Protein AF-0000000071007255 (afdb_homodimer)

Organism: Aspergillus flavus (strain ATCC 200026 / FGSC A1120 / IAM 13836 / NRRL 3357 / JCM 12722 / SRRC 167) (NCBI:txid332952)

Sequence (730 aa):
MKAARFYAARDIRIEEVETPQGSDEKALVQVEWCGICGSDINEYVQGPMSIPHTRTGPHPLTGDILPVTLGHELSGRIIQAPSTSSLSPGQAVIVDPRYYCSSCTACTSSVTNCCQSLGFLGLSGGGGGFSEKVAVPPAMLHQIPDNIDMATATLIEPLAVAWHAVRCSGVKGFKGLPILVIGGGPVGVATVFVLRAWGADQIYVSETARRRREFLQDLVQATFDPIEVNVGSECRSLSNGSGIGLVFDCAGSQKGLEAACDSLRFHGLYVNLAVPKSAISLPAMYFMRKELTYKSFLAYDDADFKATVAAFTEGRFAGVERMITRRIALEELVEKGFKTLLQNPDEHIKIVATAGELPSRDSTLMKAARFYAARDIRIEEVETPQGSDEKALVQVEWCGICGSDINEYVQGPMSIPHTRTGPHPLTGDILPVTLGHELSGRIIQAPSTSSLSPGQAVIVDPRYYCSSCTACTSSVTNCCQSLGFLGLSGGGGGFSEKVAVPPAMLHQIPDNIDMATATLIEPLAVAWHAVRCSGVKGFKGLPILVIGGGPVGVATVFVLRAWGADQIYVSETARRRREFLQDLVQATFDPIEVNVGSECRSLSNGSGIGLVFDCAGSQKGLEAACDSLRFHGLYVNLAVPKSAISLPAMYFMRKELTYKSFLAYDDADFKATVAAFTEGRFAGVERMITRRIALEELVEKGFKTLLQNPDEHIKIVATAGELPSRDSTL

Nearest PDB structures (foldseek):
  4eez-assembly1_B  TM=8.705E-01  e=2.515E-25  Lactococcus lactis subsp. lactis KF147
  4eex-assembly1_B  TM=8.681E-01  e=1.284E-24  Lactococcus lactis subsp. lactis KF147
  3i4c-assembly1_D  TM=8.853E-01  e=5.806E-24  Saccharolobus solfataricus
  3i4c-assembly2_E-2  TM=8.908E-01  e=1.352E-23  Saccharolobus solfataricus
  3i4c-assembly1_B  TM=8.862E-01  e=1.177E-21  Saccharolobus solfataricus

InterPro domains:
  IPR011032 GroES-like superfamily [SSF50129] (1-185)
  IPR013149 Alcohol dehydrogenase-like, C-terminal [PF00107] (186-312)
  IPR013154 Alcohol dehydrogenase-like, N-terminal [PF08240] (24-146)
  IPR020843 Enoylreductase domain [SM00829] (8-353)
  IPR036291 NAD(P)-binding domain superfamily [SSF51735] (151-317)

Solvent-accessible surface area (backbone atoms only — not comparable to full-atom values): 36540 Å² total; per-residue (Å²): 70,54,28,35,31,38,70,42,46,78,36,71,43,78,40,80,44,85,69,71,64,56,42,86,67,20,22,18,28,41,34,49,20,15,32,68,48,70,68,55,49,48,31,36,71,67,20,73,70,81,35,28,33,87,90,75,35,49,31,89,83,61,63,26,40,64,59,31,30,30,26,47,20,23,12,30,28,29,65,36,49,20,84,89,48,94,57,53,60,68,42,34,30,36,48,55,36,69,40,56,77,69,68,49,74,35,26,70,66,62,37,35,48,42,22,94,60,53,39,31,32,16,48,28,19,72,36,22,29,42,18,42,53,36,38,42,48,61,87,33,54,42,79,48,68,79,85,55,58,50,66,52,49,18,49,45,53,54,34,12,33,28,41,28,43,58,61,69,67,66,71,90,70,32,61,82,40,55,32,39,31,31,26,52,43,53,58,21,48,26,32,52,45,42,40,43,59,62,47,36,69,32,36,32,35,39,27,77,38,63,58,38,38,61,69,40,52,89,77,35,74,43,67,39,43,58,86,80,42,61,58,22,60,57,37,12,65,76,44,83,63,53,22,32,55,38,35,39,33,38,54,37,40,62,67,52,50,52,37,48,52,58,16,34,17,68,63,10,39,40,36,37,65,39,72,51,88,54,92,35,66,56,64,57,65,54,30,24,51,27,30,26,35,38,38,27,42,44,60,40,32,68,67,34,44,55,49,36,52,50,40,52,75,71,52,50,44,78,70,57,59,69,46,56,49,41,62,44,44,48,91,38,37,59,66,71,37,54,49,36,49,70,75,40,51,50,78,51,54,29,45,32,30,19,66,54,84,72,67,84,76,51,72,73,100,69,55,29,34,32,38,68,43,45,77,37,70,42,79,40,78,44,86,68,72,63,55,42,85,66,18,21,18,28,41,34,48,20,14,30,66,46,72,67,56,50,48,32,37,70,67,20,71,70,79,35,28,33,85,90,75,34,51,30,90,82,61,61,26,40,64,60,31,29,31,29,48,21,22,13,31,28,29,66,37,48,20,84,89,48,95,58,53,60,68,43,33,30,35,46,54,36,68,42,56,75,68,69,47,73,35,27,71,68,63,37,36,48,41,22,95,60,53,37,31,32,16,49,30,18,73,36,21,28,41,18,43,52,37,37,41,46,60,89,32,54,43,80,48,68,79,86,55,59,50,66,52,49,18,48,45,54,54,34,11,33,28,41,29,44,58,60,68,66,65,72,89,69,32,61,82,41,53,33,40,31,30,26,53,42,52,56,22,50,26,33,51,44,42,41,44,58,62,47,35,70,31,38,32,36,38,28,77,39,64,58,38,38,61,69,41,52,88,77,35,72,44,65,40,42,56,86,80,42,62,57,22,60,56,37,12,64,75,44,83,63,52,22,31,54,36,36,40,33,38,54,39,41,62,67,53,51,51,37,48,53,58,17,35,16,69,62,10,38,40,37,38,63,40,73,52,86,56,92,34,66,56,64,56,64,54,30,24,51,25,30,27,35,38,38,27,42,45,60,40,32,70,68,34,45,54,50,35,51,51,39,53,76,70,53,53,45,76,72,57,60,69,46,56,46,40,62,45,46,49,90,39,38,59,66,70,38,54,48,36,49,68,77,40,50,51,78,53,54,27,45,33,31,20,65,53,83,75,66,84,79,53,73,72,100

Structure (mmCIF, N/CA/C/O backbone):
data_AF-0000000071007255-model_v1
#
loop_
_entity.id
_entity.type
_entity.pdbx_description
1 polymer 'Threonine dehydrogenase'
#
loop_
_atom_site.group_PDB
_atom_site.id
_atom_site.type_symbol
_atom_site.label_atom_id
_atom_site.label_alt_id
_atom_site.label_comp_id
_atom_site.label_asym_id
_atom_site.label_entity_id
_atom_site.label_seq_id
_atom_site.pdbx_PDB_ins_code
_atom_site.Cartn_x
_atom_site.Cartn_y
_atom_site.Cartn_z
_atom_site.occupancy
_atom_site.B_iso_or_equiv
_atom_site.auth_seq_id
_atom_site.auth_comp_id
_atom_site.auth_asym_id
_atom_site.auth_atom_id
_atom_site.pdbx_PDB_model_num
ATOM 1 N N . MET A 1 1 ? -14.727 41.125 13.82 1 97.44 1 MET A N 1
ATOM 2 C CA . MET A 1 1 ? -13.281 40.875 13.805 1 97.44 1 MET A CA 1
ATOM 3 C C . MET A 1 1 ? -12.797 40.531 12.398 1 97.44 1 MET A C 1
ATOM 5 O O . MET A 1 1 ? -13.594 40.125 11.547 1 97.44 1 MET A O 1
ATOM 9 N N . LYS A 1 2 ? -11.594 40.719 12.164 1 97.62 2 LYS A N 1
ATOM 10 C CA . LYS A 1 2 ? -11.016 40.375 10.875 1 97.62 2 LYS A CA 1
ATOM 11 C C . LYS A 1 2 ? -10.812 38.844 10.742 1 97.62 2 LYS A C 1
ATOM 13 O O . LYS A 1 2 ? -10.406 38.188 11.703 1 97.62 2 LYS A O 1
ATOM 18 N N . ALA A 1 3 ? -11.109 38.344 9.547 1 98.69 3 ALA A N 1
ATOM 19 C CA . ALA A 1 3 ? -10.914 36.906 9.266 1 98.69 3 ALA A CA 1
ATOM 20 C C . ALA A 1 3 ? -10.695 36.688 7.777 1 98.69 3 ALA A C 1
ATOM 22 O O . ALA A 1 3 ? -11.18 37.438 6.941 1 98.69 3 ALA A O 1
ATOM 23 N N . ALA A 1 4 ? -9.93 35.719 7.457 1 98.81 4 ALA A N 1
ATOM 24 C CA . ALA A 1 4 ? -9.773 35.281 6.078 1 98.81 4 ALA A CA 1
ATOM 25 C C . ALA A 1 4 ? -10.852 34.25 5.703 1 98.81 4 ALA A C 1
ATOM 27 O O . ALA A 1 4 ? -10.797 33.094 6.121 1 98.81 4 ALA A O 1
ATOM 28 N N . ARG A 1 5 ? -11.758 34.656 4.84 1 98.62 5 ARG A N 1
ATOM 29 C CA . ARG A 1 5 ? -12.906 33.844 4.457 1 98.62 5 ARG A CA 1
ATOM 30 C C . ARG A 1 5 ? -12.688 33.188 3.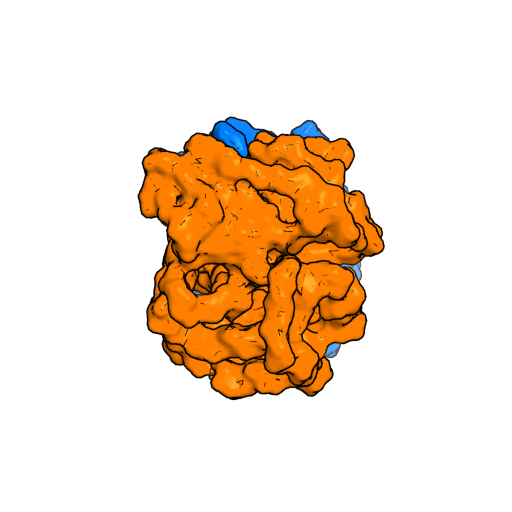092 1 98.62 5 ARG A C 1
ATOM 32 O O . ARG A 1 5 ? -12.367 33.875 2.119 1 98.62 5 ARG A O 1
ATOM 39 N N . PHE A 1 6 ? -12.82 31.891 3.061 1 98.75 6 PHE A N 1
ATOM 40 C CA . PHE A 1 6 ? -12.75 31.141 1.812 1 98.75 6 PHE A CA 1
ATOM 41 C C . PHE A 1 6 ? -14.133 30.969 1.203 1 98.75 6 PHE A C 1
ATOM 43 O O . PHE A 1 6 ? -15.031 30.422 1.842 1 98.75 6 PHE A O 1
ATOM 50 N N . TYR A 1 7 ? -14.273 31.391 -0.007 1 98.19 7 TYR A N 1
ATOM 51 C CA . TYR A 1 7 ? -15.555 31.297 -0.694 1 98.19 7 TYR A CA 1
ATOM 52 C C . TYR A 1 7 ? -15.516 30.234 -1.786 1 98.19 7 TYR A C 1
ATOM 54 O O . TYR A 1 7 ? -16.5 29.531 -2.01 1 98.19 7 TYR A O 1
ATOM 62 N N . ALA A 1 8 ? -14.438 30.203 -2.506 1 97.31 8 ALA A N 1
ATOM 63 C CA . ALA A 1 8 ? -14.195 29.312 -3.633 1 97.31 8 ALA A CA 1
ATOM 64 C C . ALA A 1 8 ? -12.719 29.312 -4.031 1 97.31 8 ALA A C 1
ATOM 66 O O . ALA A 1 8 ? -11.914 30.031 -3.426 1 97.31 8 ALA A O 1
ATOM 67 N N . ALA A 1 9 ? -12.383 28.469 -4.969 1 97.31 9 ALA A N 1
ATOM 68 C CA . ALA A 1 9 ? -11.023 28.469 -5.492 1 97.31 9 ALA A CA 1
ATOM 69 C C . ALA A 1 9 ? -10.602 29.891 -5.891 1 97.31 9 ALA A C 1
ATOM 71 O O . ALA A 1 9 ? -11.336 30.594 -6.594 1 97.31 9 ALA A O 1
ATOM 72 N N . ARG A 1 10 ? -9.43 30.281 -5.383 1 97.56 10 ARG A N 1
ATOM 73 C CA . ARG A 1 10 ? -8.789 31.562 -5.676 1 97.56 10 ARG A CA 1
ATOM 74 C C . ARG A 1 10 ? -9.617 32.719 -5.133 1 97.56 10 ARG A C 1
ATOM 76 O O . ARG A 1 10 ? -9.469 33.875 -5.578 1 97.56 10 ARG A O 1
ATOM 83 N N . ASP A 1 11 ? -10.523 32.438 -4.203 1 98.19 11 ASP A N 1
ATOM 84 C CA . ASP A 1 11 ? -11.367 33.469 -3.633 1 98.19 11 ASP A CA 1
ATOM 85 C C . ASP A 1 11 ? -11.328 33.438 -2.105 1 98.19 11 ASP A C 1
ATOM 87 O O . ASP A 1 11 ? -12.242 32.938 -1.467 1 98.19 11 ASP A O 1
ATOM 91 N N . ILE A 1 12 ? -10.297 34 -1.56 1 98.69 12 ILE A N 1
ATOM 92 C CA . ILE A 1 12 ? -10.141 34.25 -0.135 1 98.69 12 ILE A CA 1
ATOM 93 C C . ILE A 1 12 ? -10.25 35.75 0.12 1 98.69 12 ILE A C 1
ATOM 95 O O . ILE A 1 12 ? -9.586 36.562 -0.539 1 98.69 12 ILE A O 1
ATOM 99 N N . ARG A 1 13 ? -11.039 36.156 1.046 1 98.56 13 ARG A N 1
ATOM 100 C CA . ARG A 1 13 ? -11.242 37.562 1.36 1 98.56 13 ARG A CA 1
ATOM 101 C C . ARG A 1 13 ? -10.992 37.844 2.838 1 98.56 13 ARG A C 1
ATOM 103 O O . ARG A 1 13 ? -11.453 37.094 3.703 1 98.56 13 ARG A O 1
ATOM 110 N N . ILE A 1 14 ? -10.203 38.875 3.049 1 98.19 14 ILE A N 1
ATOM 111 C CA . ILE A 1 14 ? -10.078 39.375 4.418 1 98.19 14 ILE A CA 1
ATOM 112 C C . ILE A 1 14 ? -11.234 40.312 4.738 1 98.19 14 ILE A C 1
ATOM 114 O O . ILE A 1 14 ? -11.32 41.406 4.188 1 98.19 14 ILE A O 1
ATOM 118 N N . GLU A 1 15 ? -12.07 39.844 5.605 1 97.5 15 GLU A N 1
ATOM 119 C CA . GLU A 1 15 ? -13.25 40.688 5.859 1 97.5 15 GLU A CA 1
ATOM 120 C C . GLU A 1 15 ? -13.641 40.625 7.332 1 97.5 15 GLU A C 1
ATOM 122 O O . GLU A 1 15 ? -13.078 39.875 8.109 1 97.5 15 GLU A O 1
ATOM 127 N N . GLU A 1 16 ? -14.547 41.594 7.656 1 98.06 16 GLU A N 1
ATOM 128 C CA . GLU A 1 16 ? -15.078 41.625 9.016 1 98.06 16 GLU A CA 1
ATOM 129 C C . GLU A 1 16 ? -16.203 40.625 9.211 1 98.06 16 GLU A C 1
ATOM 131 O O . GLU A 1 16 ? -17.156 40.594 8.422 1 98.06 16 GLU A O 1
ATOM 136 N N . VAL A 1 17 ? -16.031 39.812 10.219 1 97.94 17 VAL A N 1
ATOM 137 C CA . VAL A 1 17 ? -17.062 38.812 10.555 1 97.94 17 VAL A CA 1
ATOM 138 C C . VAL A 1 17 ? -17.469 38.969 12.016 1 97.94 17 VAL A C 1
ATOM 140 O O . VAL A 1 17 ? -16.844 39.75 12.758 1 97.94 17 VAL A O 1
ATOM 143 N N . GLU A 1 18 ? -18.531 38.312 12.359 1 97.19 18 GLU A N 1
ATOM 144 C CA . GLU A 1 18 ? -18.969 38.344 13.75 1 97.19 18 GLU A CA 1
ATOM 145 C C . GLU A 1 18 ? -17.906 37.75 14.68 1 97.19 18 GLU A C 1
ATOM 147 O O . GLU A 1 18 ? -17.281 36.719 14.359 1 97.19 18 GLU A O 1
ATOM 152 N N . THR A 1 19 ? -17.641 38.406 15.812 1 97.75 19 THR A N 1
ATOM 153 C CA . THR A 1 19 ? -16.688 37.938 16.797 1 97.75 19 THR A CA 1
ATOM 154 C C . THR A 1 19 ? -17.281 36.781 17.609 1 97.75 19 THR A C 1
ATOM 156 O O . THR A 1 19 ? -18.359 36.906 18.172 1 97.75 19 THR A O 1
ATOM 159 N N . PRO A 1 20 ? -16.609 35.688 17.594 1 97.69 20 PRO A N 1
ATOM 160 C CA . PRO A 1 20 ? -17.125 34.594 18.438 1 97.69 20 PRO A CA 1
ATOM 161 C C . PRO A 1 20 ? -17.078 34.938 19.922 1 97.69 20 PRO A C 1
ATOM 163 O O . PRO A 1 20 ? -16.297 35.781 20.344 1 97.69 20 PRO A O 1
ATOM 166 N N . GLN A 1 21 ? -17.891 34.25 20.641 1 96.38 21 GLN A N 1
ATOM 167 C CA . GLN A 1 21 ? -17.953 34.469 22.094 1 96.38 21 GLN A CA 1
ATOM 168 C C . GLN A 1 21 ? -17.656 33.188 22.844 1 96.38 21 GLN A C 1
ATOM 170 O O . GLN A 1 21 ? -17.953 32.094 22.375 1 96.38 21 GLN A O 1
ATOM 175 N N . GLY A 1 22 ? -17.031 33.375 23.984 1 95.38 22 GLY A N 1
ATOM 176 C CA . GLY A 1 22 ? -16.922 32.25 24.875 1 95.38 22 GLY A CA 1
ATOM 177 C C . GLY A 1 22 ? -18.25 31.812 25.469 1 95.38 22 GLY A C 1
ATOM 178 O O . GLY A 1 22 ? -19.219 32.594 25.469 1 95.38 22 GLY A O 1
ATOM 179 N N . SER A 1 23 ? -18.344 30.578 25.812 1 95.44 23 SER A N 1
ATOM 180 C CA . SER A 1 23 ? -19.531 30.031 26.469 1 95.44 23 SER A CA 1
ATOM 181 C C . SER A 1 23 ? -19.172 28.984 27.516 1 95.44 23 SER A C 1
ATOM 183 O O . SER A 1 23 ? -18 28.844 27.875 1 95.44 23 SER A O 1
ATOM 185 N N . ASP A 1 24 ? -20.203 28.391 28.031 1 95.06 24 ASP A N 1
ATOM 186 C CA . ASP A 1 24 ? -19.984 27.312 29 1 95.06 24 ASP A CA 1
ATOM 187 C C . ASP A 1 24 ? -19.344 26.094 28.328 1 95.06 24 ASP A C 1
ATOM 189 O O . ASP A 1 24 ? -18.797 25.234 29.016 1 95.06 24 ASP A O 1
ATOM 193 N N . GLU A 1 25 ? -19.344 26.125 27.062 1 95.81 25 GLU A N 1
ATOM 194 C CA . GLU A 1 25 ? -18.875 24.938 26.344 1 95.81 25 GLU A CA 1
ATOM 195 C C . GLU A 1 25 ? -17.641 25.266 25.516 1 95.81 25 GLU A C 1
ATOM 197 O O . GLU A 1 25 ? -16.938 24.344 25.062 1 95.81 25 GLU A O 1
ATOM 202 N N . LYS A 1 26 ? -17.375 26.547 25.328 1 97.94 26 LYS A N 1
ATOM 203 C CA . LYS A 1 26 ? -16.281 26.938 24.453 1 97.94 26 LYS A CA 1
ATOM 204 C C . LYS A 1 26 ? -15.398 27.984 25.094 1 97.94 26 LYS A C 1
ATOM 206 O O . LYS A 1 26 ? -15.891 28.938 25.719 1 97.94 26 LYS A O 1
ATOM 211 N N . ALA A 1 27 ? -14.164 27.797 25 1 98.56 27 ALA A N 1
ATOM 212 C CA . ALA A 1 27 ? -13.18 28.797 25.391 1 98.56 27 ALA A CA 1
ATOM 213 C C . ALA A 1 27 ? -12.922 29.797 24.25 1 98.56 27 ALA A C 1
ATOM 215 O O . ALA A 1 27 ? -12.859 29.406 23.094 1 98.56 27 ALA A O 1
ATOM 216 N N . LEU A 1 28 ? -12.797 31 24.641 1 98.75 28 LEU A N 1
ATOM 217 C CA . LEU A 1 28 ? -12.414 32.031 23.672 1 98.75 28 LEU A CA 1
ATOM 218 C C . LEU A 1 28 ? -10.898 32.219 23.672 1 98.75 28 LEU A C 1
ATOM 220 O O . LEU A 1 28 ? -10.297 32.438 24.734 1 98.75 28 LEU A O 1
ATOM 224 N N . VAL A 1 29 ? -10.32 32.156 22.516 1 98.81 29 VAL A N 1
ATOM 225 C CA . VAL A 1 29 ? -8.867 32.25 22.375 1 98.81 29 VAL A CA 1
ATOM 226 C C . VAL A 1 29 ? -8.516 33.406 21.469 1 98.81 29 VAL A C 1
ATOM 228 O O . VAL A 1 29 ? -9.086 33.562 20.391 1 98.81 29 VAL A O 1
ATOM 231 N N . GLN A 1 30 ? -7.676 34.281 21.938 1 98.69 30 GLN A N 1
ATOM 232 C CA . GLN A 1 30 ? -7.039 35.25 21.047 1 98.69 30 GLN A CA 1
ATOM 233 C C . GLN A 1 30 ? -5.961 34.594 20.188 1 98.69 30 GLN A C 1
ATOM 235 O O . GLN A 1 30 ? -4.906 34.219 20.703 1 98.69 30 GLN A O 1
ATOM 240 N N . VAL A 1 31 ? -6.203 34.562 18.891 1 98.81 31 VAL A N 1
ATOM 241 C CA . VAL A 1 31 ? -5.227 33.938 18 1 98.81 31 VAL A CA 1
ATOM 242 C C . VAL A 1 31 ? -3.994 34.812 17.875 1 98.81 31 VAL A C 1
ATOM 244 O O . VAL A 1 31 ? -4.117 36.031 17.656 1 98.81 31 VAL A O 1
ATOM 247 N N . GLU A 1 32 ? -2.865 34.25 18.031 1 98.44 32 GLU A N 1
ATOM 248 C CA . GLU A 1 32 ? -1.638 35 17.859 1 98.44 32 GLU A CA 1
ATOM 249 C C . GLU A 1 32 ? -0.976 34.719 16.516 1 98.44 32 GLU A C 1
ATOM 251 O O . GLU A 1 32 ? -0.577 35.625 15.797 1 98.44 32 GLU A O 1
ATOM 256 N N . TRP A 1 33 ? -0.833 33.469 16.203 1 98.75 33 TRP A N 1
ATOM 257 C CA . TRP A 1 33 ? -0.229 33.062 14.938 1 98.75 33 TRP A CA 1
ATOM 258 C C . TRP A 1 33 ? -0.96 31.859 14.336 1 98.75 33 TRP A C 1
ATOM 260 O O . TRP A 1 33 ? -1.542 31.062 15.062 1 98.75 33 TRP A O 1
ATOM 270 N N . CYS A 1 34 ? -0.979 31.766 13.047 1 98.88 34 CYS A N 1
ATOM 271 C CA . CYS A 1 34 ? -1.519 30.625 12.297 1 98.88 34 CYS A CA 1
ATOM 272 C C . CYS A 1 34 ? -0.67 30.344 11.062 1 98.88 34 CYS A C 1
ATOM 274 O O . CYS A 1 34 ? -0.278 31.266 10.344 1 98.88 34 CYS A O 1
ATOM 276 N N . GLY A 1 35 ? -0.37 29.094 10.883 1 98.69 35 GLY A N 1
ATOM 277 C CA . GLY A 1 35 ? 0.428 28.719 9.727 1 98.69 35 GLY A CA 1
ATOM 278 C C . GLY A 1 35 ? -0.411 28.344 8.523 1 98.69 35 GLY A C 1
ATOM 279 O O . GLY A 1 35 ? -1.532 27.844 8.664 1 98.69 35 GLY A O 1
ATOM 280 N N . ILE A 1 36 ? 0.149 28.562 7.324 1 98.44 36 ILE A N 1
ATOM 281 C CA . ILE A 1 36 ? -0.482 28.094 6.094 1 98.44 36 ILE A CA 1
ATOM 282 C C . ILE A 1 36 ? -0.096 26.641 5.832 1 98.44 36 ILE A C 1
ATOM 284 O O . ILE A 1 36 ? 1.09 26.312 5.781 1 98.44 36 ILE A O 1
ATOM 288 N N . CYS A 1 37 ? -1.059 25.812 5.734 1 97.12 37 CYS A N 1
ATOM 289 C CA . CYS A 1 37 ? -0.835 24.391 5.473 1 97.12 37 CYS A CA 1
ATOM 290 C C . CYS A 1 37 ? -1.021 24.078 3.992 1 97.12 37 CYS A C 1
ATOM 292 O O . CYS A 1 37 ? -1.716 24.797 3.281 1 97.12 37 CYS A O 1
ATOM 294 N N . GLY A 1 38 ? -0.353 23 3.539 1 94.25 38 GLY A N 1
ATOM 295 C CA . GLY A 1 38 ? -0.579 22.531 2.18 1 94.25 38 GLY A CA 1
ATOM 296 C C . GLY A 1 38 ? -2.047 22.344 1.854 1 94.25 38 GLY A C 1
ATOM 297 O O . GLY A 1 38 ? -2.477 22.578 0.722 1 94.25 38 GLY A O 1
ATOM 298 N N . SER A 1 39 ? -2.82 21.906 2.783 1 94.75 39 SER A N 1
ATOM 299 C CA . SER A 1 39 ? -4.25 21.703 2.562 1 94.75 39 SER A CA 1
ATOM 300 C C . SER A 1 39 ? -4.957 23.031 2.297 1 94.75 39 SER A C 1
ATOM 302 O O . SER A 1 39 ? -5.93 23.078 1.542 1 94.75 39 SER A O 1
ATOM 304 N N . ASP A 1 40 ? -4.488 24.109 2.908 1 97.06 40 ASP A N 1
ATOM 305 C CA . ASP A 1 40 ? -5.027 25.422 2.588 1 97.06 40 ASP A CA 1
ATOM 306 C C . ASP A 1 40 ? -4.754 25.781 1.131 1 97.06 40 ASP A C 1
ATOM 308 O O . ASP A 1 40 ? -5.641 26.297 0.439 1 97.06 40 ASP A O 1
ATOM 312 N N . ILE A 1 41 ? -3.549 25.531 0.769 1 95.75 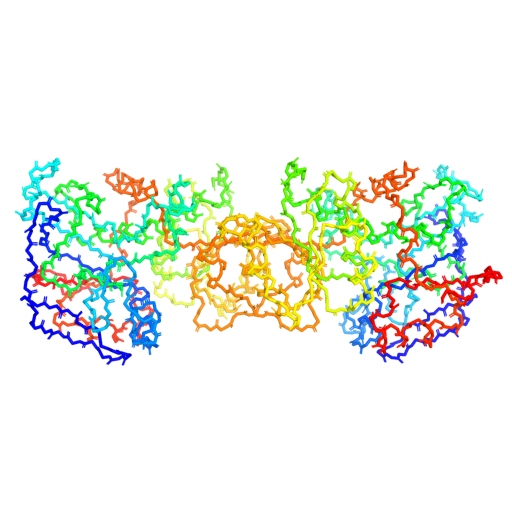41 ILE A N 1
ATOM 313 C CA . ILE A 1 41 ? -3.133 25.859 -0.589 1 95.75 41 ILE A CA 1
ATOM 314 C C . ILE A 1 41 ? -3.959 25.062 -1.593 1 95.75 41 ILE A C 1
ATOM 316 O O . ILE A 1 41 ? -4.406 25.594 -2.609 1 95.75 41 ILE A O 1
ATOM 320 N N . ASN A 1 42 ? -4.117 23.766 -1.288 1 94.06 42 ASN A N 1
ATOM 321 C CA . ASN A 1 42 ? -4.922 22.922 -2.172 1 94.06 42 ASN A CA 1
ATOM 322 C C . ASN A 1 42 ? -6.34 23.469 -2.316 1 94.06 42 ASN A C 1
ATOM 324 O O . ASN A 1 42 ? -6.898 23.484 -3.416 1 94.06 42 ASN A O 1
ATOM 328 N N . GLU A 1 43 ? -6.945 23.844 -1.228 1 96 43 GLU A N 1
ATOM 329 C CA . GLU A 1 43 ? -8.273 24.453 -1.298 1 96 43 GLU A CA 1
ATOM 330 C C . GLU A 1 43 ? -8.258 25.703 -2.154 1 96 43 GLU A C 1
ATOM 332 O O . GLU A 1 43 ? -9.141 25.906 -2.99 1 96 43 GLU A O 1
ATOM 337 N N . TYR A 1 44 ? -7.25 26.484 -1.947 1 97.5 44 TYR A N 1
ATOM 338 C CA . TYR A 1 44 ? -7.145 27.75 -2.678 1 97.5 44 TYR A CA 1
ATOM 339 C C . TYR A 1 44 ? -7.043 27.5 -4.18 1 97.5 44 TYR A C 1
ATOM 341 O O . TYR A 1 44 ? -7.617 28.25 -4.977 1 97.5 44 TYR A O 1
ATOM 349 N N . VAL A 1 45 ? -6.363 26.5 -4.547 1 95.19 45 VAL A N 1
ATOM 350 C CA . VAL A 1 45 ? -6.09 26.234 -5.957 1 95.19 45 VAL A CA 1
ATOM 351 C C . VAL A 1 45 ? -7.281 25.531 -6.594 1 95.19 45 VAL A C 1
ATOM 353 O O . VAL A 1 45 ? -7.703 25.875 -7.699 1 95.19 45 VAL A O 1
ATOM 356 N N . GLN A 1 46 ? -7.895 24.531 -5.898 1 92 46 GLN A N 1
ATOM 357 C CA . GLN A 1 46 ? -8.836 23.641 -6.566 1 92 46 GLN A CA 1
ATOM 358 C C . GLN A 1 46 ? -10.086 23.422 -5.711 1 92 46 GLN A C 1
ATOM 360 O O . GLN A 1 46 ? -10.969 22.641 -6.078 1 92 46 GLN A O 1
ATOM 365 N N . GLY A 1 47 ? -10.227 24.047 -4.641 1 89.31 47 GLY A N 1
ATOM 366 C CA . GLY A 1 47 ? -11.312 23.781 -3.711 1 89.31 47 GLY A CA 1
ATOM 367 C C . GLY A 1 47 ? -12.641 24.359 -4.168 1 89.31 47 GLY A C 1
ATOM 368 O O . GLY A 1 47 ? -12.719 25.016 -5.199 1 89.31 47 GLY A O 1
ATOM 369 N N . PRO A 1 48 ? -13.617 24.016 -3.461 1 94 48 PRO A N 1
ATOM 370 C CA . PRO A 1 48 ? -13.586 23.25 -2.209 1 94 48 PRO A CA 1
ATOM 371 C C . PRO A 1 48 ? -13.383 21.75 -2.432 1 94 48 PRO A C 1
ATOM 373 O O . PRO A 1 48 ? -13.984 21.172 -3.34 1 94 48 PRO A O 1
ATOM 376 N N . MET A 1 49 ? -12.492 21.203 -1.624 1 90.19 49 MET A N 1
ATOM 377 C CA . MET A 1 49 ? -12.219 19.766 -1.613 1 90.19 49 MET A CA 1
ATOM 378 C C . MET A 1 49 ? -12.688 19.125 -0.308 1 90.19 49 MET A C 1
ATOM 380 O O . MET A 1 49 ? -13.695 18.422 -0.284 1 90.19 49 MET A O 1
ATOM 384 N N . SER A 1 50 ? -12.07 19.5 0.74 1 90.38 50 SER A N 1
ATOM 385 C CA . SER A 1 50 ? -12.43 19.016 2.066 1 90.38 50 SER A CA 1
ATOM 386 C C . SER A 1 50 ? -13.438 19.953 2.742 1 90.38 50 SER A C 1
ATOM 388 O O . SER A 1 50 ? -14.117 19.562 3.688 1 90.38 50 SER A O 1
ATOM 390 N N . ILE A 1 51 ? -13.492 21.125 2.303 1 96.94 51 ILE A N 1
ATOM 391 C CA . ILE A 1 51 ? -14.398 22.125 2.865 1 96.94 51 ILE A CA 1
ATOM 392 C C . ILE A 1 51 ? -15.828 21.828 2.434 1 96.94 51 ILE A C 1
ATOM 394 O O . ILE A 1 51 ? -16.109 21.688 1.241 1 96.94 51 ILE A O 1
ATOM 398 N N . PRO A 1 52 ? -16.719 21.766 3.434 1 96.94 52 PRO A N 1
ATOM 399 C CA . PRO A 1 52 ? -18.109 21.484 3.107 1 96.94 52 PRO A CA 1
ATOM 400 C C . PRO A 1 52 ? -18.719 22.516 2.164 1 96.94 52 PRO A C 1
ATOM 402 O O . PRO A 1 52 ? -18.453 23.719 2.297 1 96.94 52 PRO A O 1
ATOM 405 N N . HIS A 1 53 ? -19.469 22.062 1.268 1 96 53 HIS A N 1
ATOM 406 C CA . HIS A 1 53 ? -20.078 22.922 0.245 1 96 53 HIS A CA 1
ATOM 407 C C . HIS A 1 53 ? -21.453 22.406 -0.147 1 96 53 HIS A C 1
ATOM 409 O O . HIS A 1 53 ? -21.953 21.438 0.428 1 96 53 HIS A O 1
ATOM 415 N N . THR A 1 54 ? -22.109 23.078 -1.062 1 93.31 54 THR A N 1
ATOM 416 C CA . THR A 1 54 ? -23.516 22.828 -1.385 1 93.31 54 THR A CA 1
ATOM 417 C C . THR A 1 54 ? -23.734 21.375 -1.784 1 93.31 54 THR A C 1
ATOM 419 O O . THR A 1 54 ? -24.766 20.781 -1.466 1 93.31 54 THR A O 1
ATOM 422 N N . ARG A 1 55 ? -22.922 20.781 -2.48 1 91.88 55 ARG A N 1
ATOM 423 C CA . ARG A 1 55 ? -23.078 19.406 -2.961 1 91.88 55 ARG A CA 1
ATOM 424 C C . ARG A 1 55 ? -22.953 18.406 -1.818 1 91.88 55 ARG A C 1
ATOM 426 O O . ARG A 1 55 ? -23.672 17.406 -1.776 1 91.88 55 ARG A O 1
ATOM 433 N N . THR A 1 56 ? -22.031 18.625 -0.842 1 93.38 56 THR A N 1
ATOM 434 C CA . THR A 1 56 ? -21.781 17.703 0.258 1 93.38 56 THR A CA 1
ATOM 435 C C . THR A 1 56 ? -22.703 18.016 1.438 1 93.38 56 THR A C 1
ATOM 437 O O . THR A 1 56 ? -22.906 17.156 2.307 1 93.38 56 THR A O 1
ATOM 440 N N . GLY A 1 57 ? -23.219 19.203 1.441 1 96.69 57 GLY A N 1
ATOM 441 C CA . GLY A 1 57 ? -23.984 19.641 2.604 1 96.69 57 GLY A CA 1
ATOM 442 C C . GLY A 1 57 ? -23.109 20.047 3.771 1 96.69 57 GLY A C 1
ATOM 443 O O . GLY A 1 57 ? -21.891 19.969 3.691 1 96.69 57 GLY A O 1
ATOM 444 N N . PRO A 1 58 ? -23.734 20.531 4.84 1 97.88 58 PRO A N 1
ATOM 445 C CA . PRO A 1 58 ? -22.984 20.984 6.012 1 97.88 58 PRO A CA 1
ATOM 446 C C . PRO A 1 58 ? -22.203 19.859 6.695 1 97.88 58 PRO A C 1
ATOM 448 O O . PRO A 1 58 ? -22.625 18.703 6.629 1 97.88 58 PRO A O 1
ATOM 451 N N . HIS A 1 59 ? -21.109 20.188 7.215 1 98.06 59 HIS A N 1
ATOM 452 C CA . HIS A 1 59 ? -20.359 19.203 7.984 1 98.06 59 HIS A CA 1
ATOM 453 C C . HIS A 1 59 ? -21.203 18.641 9.125 1 98.06 59 HIS A C 1
ATOM 455 O O . HIS A 1 59 ? -21.875 19.391 9.844 1 98.06 59 HIS A O 1
ATOM 461 N N . PRO A 1 60 ? -21.156 17.422 9.398 1 96.88 60 PRO A N 1
ATOM 462 C CA . PRO A 1 60 ? -22.094 16.812 10.344 1 96.88 60 PRO A CA 1
ATOM 463 C C . PRO A 1 60 ? -21.828 17.234 11.789 1 96.88 60 PRO A C 1
ATOM 465 O O . PRO A 1 60 ? -22.734 17.203 12.625 1 96.88 60 PRO A O 1
ATOM 468 N N . LEU A 1 61 ? -20.672 17.625 12.117 1 97.31 61 LEU A N 1
ATOM 469 C CA . LEU A 1 61 ? -20.344 17.953 13.508 1 97.31 61 LEU A CA 1
ATOM 470 C C . LEU A 1 61 ? -20.406 19.453 13.75 1 97.31 61 LEU A C 1
ATOM 472 O O . LEU A 1 61 ? -20.875 19.891 14.805 1 97.31 61 LEU A O 1
ATOM 476 N N . THR A 1 62 ? -19.922 20.25 12.773 1 96.88 62 THR A N 1
ATOM 477 C CA . THR A 1 62 ? -19.875 21.688 12.977 1 96.88 62 THR A CA 1
ATOM 478 C C . THR A 1 62 ? -21.141 22.359 12.438 1 96.88 62 THR A C 1
ATOM 480 O O . THR A 1 62 ? -21.469 23.484 12.82 1 96.88 62 THR A O 1
ATOM 483 N N . GLY A 1 63 ? -21.766 21.703 11.508 1 97.44 63 GLY A N 1
ATOM 484 C CA . GLY A 1 63 ? -22.969 22.25 10.875 1 97.44 63 GLY A CA 1
ATOM 485 C C . GLY A 1 63 ? -22.656 23.359 9.891 1 97.44 63 GLY A C 1
ATOM 486 O O . GLY A 1 63 ? -23.578 24 9.375 1 97.44 63 GLY A O 1
ATOM 487 N N . ASP A 1 64 ? -21.453 23.656 9.617 1 97.38 64 ASP A N 1
ATOM 488 C CA . ASP A 1 64 ? -21.047 24.781 8.781 1 97.38 64 ASP A CA 1
ATOM 489 C C . ASP A 1 64 ? -20.891 24.359 7.324 1 97.38 64 ASP A C 1
ATOM 491 O O . ASP A 1 64 ? -20.75 23.172 7.027 1 97.38 64 ASP A O 1
ATOM 495 N N . ILE A 1 65 ? -20.906 25.281 6.477 1 97.06 65 ILE A N 1
ATOM 496 C CA . ILE A 1 65 ? -20.672 25.156 5.043 1 97.06 65 ILE A CA 1
ATOM 497 C C . ILE A 1 65 ? -20.016 26.438 4.504 1 97.06 65 ILE A C 1
ATOM 499 O O . ILE A 1 65 ? -19.891 27.422 5.23 1 97.06 65 ILE A O 1
ATOM 503 N N . LEU A 1 66 ? -19.609 26.453 3.367 1 96.19 66 LEU A N 1
ATOM 504 C CA . LEU A 1 66 ? -19 27.641 2.781 1 96.19 66 LEU A CA 1
ATOM 505 C C . LEU A 1 66 ? -19.859 28.875 3.01 1 96.19 66 LEU A C 1
ATOM 507 O O . LEU A 1 66 ? -21.094 28.781 2.992 1 96.19 66 LEU A O 1
ATOM 511 N N . PRO A 1 67 ? -19.281 29.969 3.23 1 97.75 67 PRO A N 1
ATOM 512 C CA . PRO A 1 67 ? -17.844 30.25 3.365 1 97.75 67 PRO A CA 1
ATOM 513 C C . PRO A 1 67 ? -17.297 29.875 4.742 1 97.75 67 PRO A C 1
ATOM 515 O O . PRO A 1 67 ? -18.047 29.875 5.727 1 97.75 67 PRO A O 1
ATOM 518 N N . VAL A 1 68 ? -16.047 29.562 4.824 1 98 68 VAL A N 1
ATOM 519 C CA . VAL A 1 68 ? -15.438 29.219 6.105 1 98 68 VAL A CA 1
ATOM 520 C C . VAL A 1 68 ? -14.203 30.094 6.348 1 98 68 VAL A C 1
ATOM 522 O O . VAL A 1 68 ? -13.578 30.562 5.395 1 98 68 VAL A O 1
ATOM 525 N N . THR A 1 69 ? -13.938 30.453 7.629 1 98.62 69 THR A N 1
ATOM 526 C CA . THR A 1 69 ? -12.664 31.047 7.996 1 98.62 69 THR A CA 1
ATOM 527 C C . THR A 1 69 ? -11.547 30 7.945 1 98.62 69 THR A C 1
ATOM 529 O O . THR A 1 69 ? -11.664 28.938 8.547 1 98.62 69 THR A O 1
ATOM 532 N N . LEU A 1 70 ? -10.414 30.281 7.23 1 98.62 70 LEU A N 1
ATOM 533 C CA . LEU A 1 70 ? -9.336 29.312 7.031 1 98.62 70 LEU A CA 1
ATOM 534 C C . LEU A 1 70 ? -8.367 29.328 8.211 1 98.62 70 LEU A C 1
ATOM 536 O O . LEU A 1 70 ? -8.391 30.266 9.016 1 98.62 70 LEU A O 1
ATOM 540 N N . GLY A 1 71 ? -7.559 28.266 8.25 1 98.69 71 GLY A N 1
ATOM 541 C CA . GLY A 1 71 ? -6.453 28.188 9.195 1 98.69 71 GLY A CA 1
ATOM 542 C C . GLY A 1 71 ? -6.66 27.141 10.273 1 98.69 71 GLY A C 1
ATOM 543 O O . GLY A 1 71 ? -7.574 27.266 11.094 1 98.69 71 GLY A O 1
ATOM 544 N N . HIS A 1 72 ? -5.793 26.125 10.289 1 98.75 72 HIS A N 1
ATOM 545 C CA . HIS A 1 72 ? -5.988 25.078 11.281 1 98.75 72 HIS A CA 1
ATOM 546 C C . HIS A 1 72 ? -4.699 24.797 12.047 1 98.75 72 HIS A C 1
ATOM 548 O O . HIS A 1 72 ? -4.664 23.938 12.922 1 98.75 72 HIS A O 1
ATOM 554 N N . GLU A 1 73 ? -3.621 25.531 11.766 1 98.81 73 GLU A N 1
ATOM 555 C CA . GLU A 1 73 ? -2.371 25.484 12.523 1 98.81 73 GLU A CA 1
ATOM 556 C C . GLU A 1 73 ? -2.201 26.719 13.383 1 98.81 73 GLU A C 1
ATOM 558 O O . GLU A 1 73 ? -1.478 27.656 13.008 1 98.81 73 GLU A O 1
ATOM 563 N N . LEU A 1 74 ? -2.797 26.703 14.633 1 98.75 74 LEU A N 1
ATOM 564 C CA . LEU A 1 74 ? -2.871 28.016 15.289 1 98.75 74 LEU A CA 1
ATOM 565 C C . LEU A 1 74 ? -2.494 27.891 16.766 1 98.75 74 LEU A C 1
ATOM 567 O O . LEU A 1 74 ? -2.744 26.875 17.391 1 98.75 74 LEU A O 1
ATOM 571 N N . SER A 1 75 ? -1.905 28.922 17.25 1 98.75 75 SER A N 1
ATOM 572 C CA . SER A 1 75 ? -1.56 29.156 18.641 1 98.75 75 SER A CA 1
ATOM 573 C C . SER A 1 75 ? -2.135 30.484 19.141 1 98.75 75 SER A C 1
ATOM 575 O O . SER A 1 75 ? -2.504 31.344 18.344 1 98.75 75 SER A O 1
ATOM 577 N N . GLY A 1 76 ? -2.299 30.578 20.438 1 98.56 76 GLY A N 1
ATOM 578 C CA . GLY A 1 76 ? -2.846 31.797 21.016 1 98.56 76 GLY A CA 1
ATOM 579 C C . GLY A 1 76 ? -2.926 31.781 22.531 1 98.56 76 GLY A C 1
ATOM 580 O O . GLY A 1 76 ? -2.234 30.984 23.172 1 98.56 76 GLY A O 1
ATOM 581 N N . ARG A 1 77 ? -3.73 32.688 23.016 1 98.5 77 ARG A N 1
ATOM 582 C CA . ARG A 1 77 ? -3.928 32.781 24.469 1 98.5 77 ARG A CA 1
ATOM 583 C C . ARG A 1 77 ? -5.41 32.812 24.812 1 98.5 77 ARG A C 1
ATOM 585 O O . ARG A 1 77 ? -6.211 33.438 24.109 1 98.5 77 ARG A O 1
ATOM 592 N N . ILE A 1 78 ? -5.699 32.219 25.922 1 98.5 78 ILE A N 1
ATOM 593 C CA . ILE A 1 78 ? -7.086 32.156 26.359 1 98.5 78 ILE A CA 1
ATOM 594 C C . ILE A 1 78 ? -7.555 33.5 26.859 1 98.5 78 ILE A C 1
ATOM 596 O O . ILE A 1 78 ? -6.875 34.156 27.656 1 98.5 78 ILE A O 1
ATOM 600 N N . ILE A 1 79 ? -8.641 33.938 26.328 1 98.38 79 ILE A N 1
ATOM 601 C CA . ILE A 1 79 ? -9.305 35.125 26.828 1 98.38 79 ILE A CA 1
ATOM 602 C C . ILE A 1 79 ? -10.32 34.75 27.906 1 98.38 79 ILE A C 1
ATOM 604 O O . ILE A 1 79 ? -10.391 35.406 28.953 1 98.38 79 ILE A O 1
ATOM 608 N N . GLN A 1 80 ? -11.078 33.75 27.594 1 97.81 80 GLN A N 1
ATOM 609 C CA . GLN A 1 80 ? -12.117 33.25 28.484 1 97.81 80 GLN A CA 1
ATOM 610 C C . GLN A 1 80 ? -12.203 31.719 28.406 1 97.81 80 GLN A C 1
ATOM 612 O O . GLN A 1 80 ? -12.117 31.141 27.312 1 97.81 80 GLN A O 1
ATOM 617 N N . ALA A 1 81 ? -12.328 31.109 29.594 1 97 81 ALA A N 1
ATOM 618 C CA . ALA A 1 81 ? -12.492 29.656 29.672 1 97 81 ALA A CA 1
ATOM 619 C C . ALA A 1 81 ? -13.75 29.297 30.453 1 97 81 ALA A C 1
ATOM 621 O O . ALA A 1 81 ? -14.156 30.031 31.375 1 97 81 ALA A O 1
ATOM 622 N N . PRO A 1 82 ? -14.305 28.188 30.031 1 96.31 82 PRO A N 1
ATOM 623 C CA . PRO A 1 82 ? -15.422 27.719 30.859 1 96.31 82 PRO A CA 1
ATOM 624 C C . PRO A 1 82 ? -15.023 27.484 32.312 1 96.31 82 PRO A C 1
ATOM 626 O O . PRO A 1 82 ? -13.922 27 32.562 1 96.31 82 PRO A O 1
ATOM 629 N N . SER A 1 83 ? -15.984 27.656 33.125 1 92.81 83 SER A N 1
ATOM 630 C CA . SER A 1 83 ? -15.719 27.516 34.562 1 92.81 83 SER A CA 1
ATOM 631 C C . SER A 1 83 ? -15.477 26.047 34.938 1 92.81 83 SER A C 1
ATOM 633 O O . SER A 1 83 ? -14.836 25.75 35.938 1 92.81 83 SER A O 1
ATOM 635 N N . THR A 1 84 ? -15.969 25.203 34.094 1 92.81 84 THR A N 1
ATOM 636 C CA . THR A 1 84 ? -15.859 23.781 34.375 1 92.81 84 THR A CA 1
ATOM 637 C C . THR A 1 84 ? -14.508 23.234 33.906 1 92.81 84 THR A C 1
ATOM 639 O O . THR A 1 84 ? -14.164 22.094 34.219 1 92.81 84 THR A O 1
ATOM 642 N N . SER A 1 85 ? -13.766 24.078 33.188 1 93.5 85 SER A N 1
ATOM 643 C CA . SER A 1 85 ? -12.469 23.609 32.719 1 93.5 85 SER A CA 1
ATOM 644 C C . SER A 1 85 ? -11.344 24.016 33.656 1 93.5 85 SER A C 1
ATOM 646 O O . SER A 1 85 ? -11.555 24.812 34.562 1 93.5 85 SER A O 1
ATOM 648 N N . SER A 1 86 ? -10.203 23.391 33.531 1 94.38 86 SER A N 1
ATOM 649 C CA . SER A 1 86 ? -9.023 23.734 34.312 1 94.38 86 SER A CA 1
ATOM 650 C C . SER A 1 86 ? -8.211 24.844 33.688 1 94.38 86 SER A C 1
ATOM 652 O O . SER A 1 86 ? -7.141 25.203 34.156 1 94.38 86 SER A O 1
ATOM 654 N N . LEU A 1 87 ? -8.719 25.406 32.625 1 96.44 87 LEU A N 1
ATOM 655 C CA . LEU A 1 87 ? -8.023 26.453 31.875 1 96.44 87 LEU A CA 1
ATOM 656 C C . LEU A 1 87 ? -8.297 27.828 32.5 1 96.44 87 LEU A C 1
ATOM 658 O O . LEU A 1 87 ? -9.336 28.047 33.094 1 96.44 87 LEU A O 1
ATOM 662 N N . SER A 1 88 ? -7.316 28.719 32.281 1 96.06 88 SER A N 1
ATOM 663 C CA . SER A 1 88 ? -7.449 30.062 32.812 1 96.06 88 SER A CA 1
ATOM 664 C C . SER A 1 88 ? -7.109 31.125 31.766 1 96.06 88 SER A C 1
ATOM 666 O O . SER A 1 88 ? -6.273 30.891 30.891 1 96.06 88 SER A O 1
ATOM 668 N N . PRO A 1 89 ? -7.703 32.281 31.938 1 97.25 89 PRO A N 1
ATOM 669 C CA . PRO A 1 89 ? -7.34 33.375 31.031 1 97.25 89 PRO A CA 1
ATOM 670 C C . PRO A 1 89 ? -5.852 33.719 31.078 1 97.25 89 PRO A C 1
ATOM 672 O O . PRO A 1 89 ? -5.234 33.656 32.156 1 97.25 89 PRO A O 1
ATOM 675 N N . GLY A 1 90 ? -5.297 33.969 29.922 1 97.62 90 GLY A N 1
ATOM 676 C CA . GLY A 1 90 ? -3.896 34.375 29.844 1 97.62 90 GLY A CA 1
ATOM 677 C C . GLY A 1 90 ? -2.979 33.219 29.453 1 97.62 90 GLY A C 1
ATOM 678 O O . GLY A 1 90 ? -1.862 33.438 28.984 1 97.62 90 GLY A O 1
ATOM 679 N N . GLN A 1 91 ? -3.416 32.031 29.578 1 97.88 91 GLN A N 1
ATOM 680 C CA . GLN A 1 91 ? -2.594 30.844 29.297 1 97.88 91 GLN A CA 1
ATOM 681 C C . GLN A 1 91 ? -2.295 30.734 27.797 1 97.88 91 GLN A C 1
ATOM 683 O O . GLN A 1 91 ? -3.174 30.969 26.969 1 97.88 91 GLN A O 1
ATOM 688 N N . ALA A 1 92 ? -0.983 30.453 27.484 1 98.56 92 ALA A N 1
ATOM 689 C CA . ALA A 1 92 ? -0.595 30.141 26.109 1 98.56 92 ALA A CA 1
ATOM 690 C C . ALA A 1 92 ? -1.051 28.75 25.719 1 98.56 92 ALA A C 1
ATOM 692 O O . ALA A 1 92 ? -0.895 27.797 26.484 1 98.56 92 ALA A O 1
ATOM 693 N N . VAL A 1 93 ? -1.659 28.625 24.516 1 98.75 93 VAL A N 1
ATOM 694 C CA . VAL A 1 93 ? -2.193 27.328 24.109 1 98.75 93 VAL A CA 1
ATOM 695 C C . VAL A 1 93 ? -1.926 27.109 22.625 1 98.75 93 VAL A C 1
ATOM 697 O O . VAL A 1 93 ? -1.759 28.062 21.859 1 98.75 93 VAL A O 1
ATOM 700 N N . ILE A 1 94 ? -1.765 25.891 22.25 1 98.81 94 ILE A N 1
ATOM 701 C CA . ILE A 1 94 ? -1.884 25.422 20.875 1 98.81 94 ILE A CA 1
ATOM 702 C C . ILE A 1 94 ? -3.207 24.672 20.688 1 98.81 94 ILE A C 1
ATOM 704 O O . ILE A 1 94 ? -3.678 24 21.609 1 98.81 94 ILE A O 1
ATOM 708 N N . VAL A 1 95 ? -3.838 24.844 19.516 1 98.81 95 VAL A N 1
ATOM 709 C CA . VAL A 1 95 ? -5.152 24.266 19.266 1 98.81 95 VAL A CA 1
ATOM 710 C C . VAL A 1 95 ? -5.008 22.969 18.453 1 98.81 95 VAL A C 1
ATOM 712 O O . VAL A 1 95 ? -4.367 22.969 17.406 1 98.81 95 VAL A O 1
ATOM 715 N N . ASP A 1 96 ? -5.449 21.812 18.969 1 98.88 96 ASP A N 1
ATOM 716 C CA . ASP A 1 96 ? -5.762 20.656 18.141 1 98.88 96 ASP A CA 1
ATOM 717 C C . ASP A 1 96 ? -7.035 20.875 17.328 1 98.88 96 ASP A C 1
ATOM 719 O O . ASP A 1 96 ? -8.141 20.859 17.875 1 98.88 96 ASP A O 1
ATOM 723 N N . PRO A 1 97 ? -6.895 21.094 16.047 1 98.81 97 PRO A N 1
ATOM 724 C CA . PRO A 1 97 ? -8.016 21.609 15.25 1 98.81 97 PRO A CA 1
ATOM 725 C C . PRO A 1 97 ? -9.023 20.531 14.883 1 98.81 97 PRO A C 1
ATOM 727 O O . PRO A 1 97 ? -9.992 20.797 14.172 1 98.81 97 PRO A O 1
ATOM 730 N N . ARG A 1 98 ? -8.938 19.328 15.367 1 98.5 98 ARG A N 1
ATOM 731 C CA . ARG A 1 98 ? -9.742 18.203 14.875 1 98.5 98 ARG A CA 1
ATOM 732 C C . ARG A 1 98 ? -11.117 18.188 15.531 1 98.5 98 ARG A C 1
ATOM 734 O O . ARG A 1 98 ? -11.242 18.453 16.734 1 98.5 98 ARG A O 1
ATOM 741 N N . TYR A 1 99 ? -12.07 17.875 14.711 1 98.5 99 TYR A N 1
ATOM 742 C CA . TYR A 1 99 ? -13.398 17.469 15.156 1 98.5 99 TYR A CA 1
ATOM 743 C C . TYR A 1 99 ? -13.641 15.992 14.867 1 98.5 99 TYR A C 1
ATOM 745 O O . TYR A 1 99 ? -13.32 15.5 13.781 1 98.5 99 TYR A O 1
ATOM 753 N N . TYR A 1 100 ? -14.148 15.242 15.805 1 98.38 100 TYR A N 1
ATOM 754 C CA . TYR A 1 100 ? -14.531 13.852 15.602 1 98.38 100 TYR A CA 1
ATOM 755 C C . TYR A 1 100 ? -15.734 13.484 16.469 1 98.38 100 TYR A C 1
ATOM 757 O O . TYR A 1 100 ? -16.016 14.156 17.453 1 98.38 100 TYR A O 1
ATOM 765 N N . CYS A 1 101 ? -16.469 12.445 16.188 1 97.38 101 CYS A N 1
ATOM 766 C CA . CYS A 1 101 ? -17.812 12.203 16.719 1 97.38 101 CYS A CA 1
ATOM 767 C C . CYS A 1 101 ? -17.734 11.531 18.094 1 97.38 101 CYS A C 1
ATOM 769 O O . CYS A 1 101 ? -18.734 11.508 18.812 1 97.38 101 CYS A O 1
ATOM 771 N N . SER A 1 102 ? -16.656 10.906 18.406 1 97.44 102 SER A N 1
ATOM 772 C CA . SER A 1 102 ? -16.406 10.25 19.688 1 97.44 102 SER A CA 1
ATOM 773 C C . SER A 1 102 ? -17.312 9.039 19.875 1 97.44 102 SER A C 1
ATOM 775 O O . SER A 1 102 ? -17.375 8.477 20.984 1 97.44 102 SER A O 1
ATOM 777 N N . SER A 1 103 ? -18.047 8.617 18.797 1 95.69 103 SER A N 1
ATOM 778 C CA . SER A 1 103 ? -19.016 7.535 18.984 1 95.69 103 SER A CA 1
ATOM 779 C C . SER A 1 103 ? -18.797 6.418 17.969 1 95.69 103 SER A C 1
ATOM 781 O O . SER A 1 103 ? -19.25 5.289 18.172 1 95.69 103 SER A O 1
ATOM 783 N N . CYS A 1 104 ? -18.234 6.727 16.875 1 94.56 104 CYS A N 1
ATOM 784 C CA . CYS A 1 104 ? -18.031 5.68 15.883 1 94.56 104 CYS A CA 1
ATOM 785 C C . CYS A 1 104 ? -16.953 4.695 16.344 1 94.56 104 CYS A C 1
ATOM 787 O O . CYS A 1 104 ? -16.297 4.922 17.344 1 94.56 104 CYS A O 1
ATOM 789 N N . THR A 1 105 ? -16.719 3.635 15.57 1 94 105 THR A N 1
ATOM 790 C CA . THR A 1 105 ? -15.805 2.566 15.945 1 94 105 THR A CA 1
ATOM 791 C C . THR A 1 105 ? -14.375 3.094 16.031 1 94 105 THR A C 1
ATOM 793 O O . THR A 1 105 ? -13.633 2.734 16.953 1 94 105 THR A O 1
ATOM 796 N N . ALA A 1 106 ? -13.977 3.938 15.164 1 96.56 106 ALA A N 1
ATOM 797 C CA . ALA A 1 106 ? -12.633 4.512 15.195 1 96.56 106 ALA A CA 1
ATOM 798 C C . ALA A 1 106 ? -12.422 5.348 16.453 1 96.56 106 ALA A C 1
ATOM 800 O O . ALA A 1 106 ? -11.406 5.207 17.141 1 96.56 106 ALA A O 1
ATOM 801 N N . CYS A 1 107 ? -13.391 6.16 16.812 1 97.25 107 CYS A N 1
ATOM 802 C CA . CYS A 1 107 ? -13.281 7.043 17.969 1 97.25 107 CYS A CA 1
ATOM 803 C C . CYS A 1 107 ? -13.242 6.246 19.266 1 97.25 107 CYS A C 1
ATOM 805 O O . CYS A 1 107 ? -12.422 6.523 20.156 1 97.25 107 CYS A O 1
ATOM 807 N N . THR A 1 108 ? -14.078 5.223 19.312 1 96.5 108 THR A N 1
ATOM 808 C CA . THR A 1 108 ? -14.125 4.434 20.547 1 96.5 108 THR A CA 1
ATOM 809 C C . THR A 1 108 ? -12.867 3.574 20.672 1 96.5 108 THR A C 1
ATOM 811 O O . THR A 1 108 ? -12.562 3.074 21.766 1 96.5 108 THR A O 1
ATOM 814 N N . SER A 1 109 ? -12.164 3.375 19.578 1 96.69 109 SER A N 1
ATOM 815 C CA . SER A 1 109 ? -10.891 2.652 19.594 1 96.69 109 SER A CA 1
ATOM 816 C C . SER A 1 109 ? -9.711 3.609 19.719 1 96.69 109 SER A C 1
ATOM 818 O O . SER A 1 109 ? -8.562 3.225 19.484 1 96.69 109 SER A O 1
ATOM 820 N N . SER A 1 110 ? -9.906 4.898 19.938 1 98 110 SER A N 1
ATOM 821 C CA . SER A 1 110 ? -8.922 5.957 20.141 1 98 110 SER A CA 1
ATOM 822 C C . SER A 1 110 ? -8.133 6.242 18.859 1 98 110 SER A C 1
ATOM 824 O O . SER A 1 110 ? -6.984 6.684 18.922 1 98 110 SER A O 1
ATOM 826 N N . VAL A 1 111 ? -8.672 5.82 17.734 1 98 111 VAL A N 1
ATOM 827 C CA . VAL A 1 111 ? -8.141 6.18 16.422 1 98 111 VAL A CA 1
ATOM 828 C C . VAL A 1 111 ? -8.977 7.297 15.812 1 98 111 VAL A C 1
ATOM 830 O O . VAL A 1 111 ? -9.539 7.141 14.727 1 98 111 VAL A O 1
ATOM 833 N N . THR A 1 112 ? -8.922 8.422 16.5 1 98.56 112 THR A N 1
ATOM 834 C CA . THR A 1 112 ? -9.891 9.477 16.234 1 98.56 112 THR A CA 1
ATOM 835 C C . THR A 1 112 ? -9.633 10.125 14.883 1 98.56 112 THR A C 1
ATOM 837 O O . THR A 1 112 ? -10.531 10.727 14.289 1 98.56 112 THR A O 1
ATOM 840 N N . ASN A 1 113 ? -8.367 10.023 14.391 1 98.5 113 ASN A N 1
ATOM 841 C CA . ASN A 1 113 ? -8.055 10.586 13.086 1 98.5 113 ASN A CA 1
ATOM 842 C C . ASN A 1 113 ? -8.758 9.82 11.961 1 98.5 113 ASN A C 1
ATOM 844 O O . ASN A 1 113 ? -8.836 10.297 10.836 1 98.5 113 ASN A O 1
ATOM 848 N N . CYS A 1 114 ? -9.312 8.633 12.25 1 98.12 114 CYS A N 1
ATOM 849 C CA . CYS A 1 114 ? -10.047 7.84 11.273 1 98.12 114 CYS A CA 1
ATOM 850 C C . CYS A 1 114 ? -11.555 7.941 11.516 1 98.12 114 CYS A C 1
ATOM 852 O O . CYS A 1 114 ? -12.32 7.098 11.047 1 98.12 114 CYS A O 1
ATOM 854 N N . CYS A 1 115 ? -11.992 8.93 12.242 1 97.5 115 CYS A N 1
ATOM 855 C CA . CYS A 1 115 ? -13.414 9.156 12.484 1 97.5 115 CYS A CA 1
ATOM 856 C C . CYS A 1 115 ? -14.18 9.305 11.18 1 97.5 115 CYS A C 1
ATOM 858 O O . CYS A 1 115 ? -13.711 9.961 10.25 1 97.5 115 CYS A O 1
ATOM 860 N N . GLN A 1 116 ? -15.391 8.789 11.133 1 92.94 116 GLN A N 1
ATOM 861 C CA . GLN A 1 116 ? -16.234 8.836 9.945 1 92.94 116 GLN A CA 1
ATOM 862 C C . GLN A 1 116 ? -16.656 10.273 9.633 1 92.94 116 GLN A C 1
ATOM 864 O O . GLN A 1 116 ? -16.984 10.602 8.492 1 92.94 116 GLN A O 1
ATOM 869 N N . SER A 1 117 ? -16.625 11.117 10.609 1 96.5 117 SER A N 1
ATOM 870 C CA . SER A 1 117 ? -17.031 12.508 10.453 1 96.5 117 SER A CA 1
ATOM 871 C C . SER A 1 117 ? -15.875 13.461 10.758 1 96.5 117 SER A C 1
ATOM 873 O O . SER A 1 117 ? -16.094 14.57 11.25 1 96.5 117 SER A O 1
ATOM 875 N N . LEU A 1 118 ? -14.719 13.016 10.508 1 97.88 118 LEU A N 1
ATOM 876 C CA . LEU A 1 118 ? -13.539 13.812 10.828 1 97.88 118 LEU A CA 1
ATOM 877 C C . LEU A 1 118 ? -13.625 15.195 10.188 1 97.88 118 LEU A C 1
ATOM 879 O O . LEU A 1 118 ? -14.016 15.32 9.023 1 97.88 118 LEU A O 1
ATOM 883 N N . GLY A 1 119 ? -13.383 16.203 10.93 1 97.75 119 GLY A N 1
ATOM 884 C CA . GLY A 1 119 ? -13.281 17.578 10.445 1 97.75 119 GLY A CA 1
ATOM 885 C C . GLY A 1 119 ? -12.141 18.344 11.086 1 97.75 119 GLY A C 1
ATOM 886 O O . GLY A 1 119 ? -11.477 17.844 11.992 1 97.75 119 GLY A O 1
ATOM 887 N N . PHE A 1 120 ? -11.945 19.531 10.594 1 98.38 120 PHE A N 1
ATOM 888 C CA . PHE A 1 120 ? -10.891 20.406 11.109 1 98.38 120 PHE A CA 1
ATOM 889 C C . PHE A 1 120 ? -11.391 21.844 11.25 1 98.38 120 PHE A C 1
ATOM 891 O O . PHE A 1 120 ? -12.008 22.375 10.328 1 98.38 120 PHE A O 1
ATOM 898 N N . LEU A 1 121 ? -11.117 22.406 12.43 1 98.56 121 LEU A N 1
ATOM 899 C CA . LEU A 1 121 ? -11.227 23.859 12.531 1 98.56 121 LEU A CA 1
ATOM 900 C C . LEU A 1 121 ? -10.43 24.547 11.414 1 98.56 121 LEU A C 1
ATOM 902 O O . LEU A 1 121 ? -9.289 24.172 11.141 1 98.56 121 LEU A O 1
ATOM 906 N N . GLY A 1 122 ? -11.023 25.453 10.758 1 98.38 122 GLY A N 1
ATOM 907 C CA . GLY A 1 122 ? -10.32 26.156 9.695 1 98.38 122 GLY A CA 1
ATOM 908 C C . GLY A 1 122 ? -10.539 25.531 8.328 1 98.38 122 GLY A C 1
ATOM 909 O O . GLY A 1 122 ? -10.117 26.094 7.312 1 98.38 122 GLY A O 1
ATOM 910 N N . LEU A 1 123 ? -11.164 24.344 8.273 1 98 123 LEU A N 1
ATOM 911 C CA . LEU A 1 123 ? -11.531 23.703 7.016 1 98 123 LEU A CA 1
ATOM 912 C C . LEU A 1 123 ? -12.992 23.281 7.023 1 98 123 LEU A C 1
ATOM 914 O O . LEU A 1 123 ? -13.727 23.547 6.062 1 98 123 LEU A O 1
ATOM 918 N N . SER A 1 124 ? -13.43 22.719 8.164 1 97.81 124 SER A N 1
ATOM 919 C CA . SER A 1 124 ? -14.773 22.156 8.281 1 97.81 124 SER A CA 1
ATOM 920 C C . SER A 1 124 ? -15.695 23.094 9.055 1 97.81 124 SER A C 1
ATOM 922 O O . SER A 1 124 ? -16.766 22.688 9.5 1 97.81 124 SER A O 1
ATOM 924 N N . GLY A 1 125 ? -15.25 24.266 9.273 1 96.88 125 GLY A N 1
ATOM 925 C CA . GLY A 1 125 ? -16.031 25.25 10.008 1 96.88 125 GLY A CA 1
ATOM 926 C C . GLY A 1 125 ? -15.594 25.391 11.453 1 96.88 125 GLY A C 1
ATOM 927 O O . GLY A 1 125 ? -14.453 25.062 11.797 1 96.88 125 GLY A O 1
ATOM 928 N N . GLY A 1 126 ? -16.438 26.125 12.258 1 96.19 126 GLY A N 1
ATOM 929 C CA . GLY A 1 126 ? -16.125 26.391 13.648 1 96.19 126 GLY A CA 1
ATOM 930 C C . GLY A 1 126 ? -15.195 27.562 13.844 1 96.19 126 GLY A C 1
ATOM 931 O O . GLY A 1 126 ? -14.781 27.859 14.969 1 96.19 126 GLY A O 1
ATOM 932 N N . GLY A 1 127 ? -14.914 28.25 12.766 1 97.56 127 GLY A N 1
ATOM 933 C CA . GLY A 1 127 ? -13.93 29.312 12.758 1 97.56 127 GLY A CA 1
ATOM 934 C C . GLY A 1 127 ? -12.625 28.922 12.078 1 97.56 127 GLY A C 1
ATOM 935 O O . GLY A 1 127 ? -12.625 28.062 11.195 1 97.56 127 GLY A O 1
ATOM 936 N N . GLY A 1 128 ? -11.539 29.625 12.422 1 98.56 128 GLY A N 1
ATOM 937 C CA . GLY A 1 128 ? -10.227 29.359 11.859 1 98.56 128 GLY A CA 1
ATOM 938 C C . GLY A 1 128 ? -9.148 30.281 12.406 1 98.56 128 GLY A C 1
ATOM 939 O O . GLY A 1 128 ? -9.445 31.344 12.945 1 98.56 128 GLY A O 1
ATOM 940 N N . GLY A 1 129 ? -8.008 29.797 12.18 1 98.75 129 GLY A N 1
ATOM 941 C CA . GLY A 1 129 ? -6.875 30.484 12.781 1 98.75 129 GLY A CA 1
ATOM 942 C C . GLY A 1 129 ? -6.484 31.75 12.047 1 98.75 129 GLY A C 1
ATOM 943 O O . GLY A 1 129 ? -5.754 32.594 12.586 1 98.75 129 GLY A O 1
ATOM 944 N N . PHE A 1 130 ? -6.855 31.875 10.789 1 98.81 130 PHE A N 1
ATOM 945 C CA . PHE A 1 130 ? -6.633 33.125 10.086 1 98.81 130 PHE A CA 1
ATOM 946 C C . PHE A 1 130 ? -7.715 34.156 10.438 1 98.81 130 PHE A C 1
ATOM 948 O O . PHE A 1 130 ? -8.453 34.594 9.562 1 98.81 130 PHE A O 1
ATOM 955 N N . SER A 1 131 ? -7.785 34.469 11.688 1 98.75 131 SER A N 1
ATOM 956 C CA . SER A 1 131 ? -8.711 35.406 12.305 1 98.75 131 SER A CA 1
ATOM 957 C C . SER A 1 131 ? -8.156 35.938 13.625 1 98.75 131 SER A C 1
ATOM 959 O O . SER A 1 131 ? -7.09 35.5 14.078 1 98.75 131 SER A O 1
ATOM 961 N N . GLU A 1 132 ? -8.844 36.875 14.203 1 98.62 132 GLU A N 1
ATOM 962 C CA . GLU A 1 132 ? -8.367 37.469 15.453 1 98.62 132 GLU A CA 1
ATOM 963 C C . GLU A 1 132 ? -8.641 36.531 16.641 1 98.62 132 GLU A C 1
ATOM 965 O O . GLU A 1 132 ? -7.848 36.469 17.578 1 98.62 132 GLU A O 1
ATOM 970 N N . LYS A 1 133 ? -9.797 35.875 16.625 1 98.75 133 LYS A N 1
ATOM 971 C CA . LYS A 1 133 ? -10.234 35.062 17.75 1 98.75 133 LYS A CA 1
ATOM 972 C C . LYS A 1 133 ? -10.938 33.781 17.25 1 98.75 133 LYS A C 1
ATOM 974 O O . LYS A 1 133 ? -11.477 33.75 16.141 1 98.75 133 LYS A O 1
ATOM 979 N N . VAL A 1 134 ? -10.914 32.781 18.094 1 98.75 134 VAL A N 1
ATOM 980 C CA . VAL A 1 134 ? -11.711 31.578 17.859 1 98.75 134 VAL A CA 1
ATOM 981 C C . VAL A 1 134 ? -12.352 31.141 19.172 1 98.75 134 VAL A C 1
ATOM 983 O O . VAL A 1 134 ? -11.82 31.391 20.25 1 98.75 134 VAL A O 1
ATOM 986 N N . ALA A 1 135 ? -13.508 30.562 19.078 1 98.62 135 ALA A N 1
ATOM 987 C CA . ALA A 1 135 ? -14.164 29.891 20.188 1 98.62 135 ALA A CA 1
ATOM 988 C C . ALA A 1 135 ? -14.195 28.375 19.969 1 98.62 135 ALA A C 1
ATOM 990 O O . ALA A 1 135 ? -14.805 27.891 19.016 1 98.62 135 ALA A O 1
ATOM 991 N N . VAL A 1 136 ? -13.523 27.625 20.859 1 98.31 136 VAL A N 1
ATOM 992 C CA . VAL A 1 136 ? -13.391 26.188 20.641 1 98.31 136 VAL A CA 1
ATOM 993 C C . VAL A 1 136 ? -13.617 25.438 21.953 1 98.31 136 VAL A C 1
ATOM 995 O O . VAL A 1 136 ? -13.461 26.016 23.031 1 98.31 136 VAL A O 1
ATOM 998 N N . PRO A 1 137 ? -14.039 24.172 21.859 1 97.38 137 PRO A N 1
ATOM 999 C CA . PRO A 1 137 ? -14.125 23.359 23.078 1 97.38 137 PRO A CA 1
ATOM 1000 C C . PRO A 1 137 ? -12.797 23.266 23.828 1 97.38 137 PRO A C 1
ATOM 1002 O O . PRO A 1 137 ? -11.734 23.188 23.203 1 97.38 137 PRO A O 1
ATOM 1005 N N . PRO A 1 138 ? -12.836 23.266 25.188 1 97.62 138 PRO A N 1
ATOM 1006 C CA . PRO A 1 138 ? -11.602 23.203 25.984 1 97.62 138 PRO A CA 1
ATOM 1007 C C . PRO A 1 138 ? -10.742 21.984 25.641 1 97.62 138 PRO A C 1
ATOM 1009 O O . PRO A 1 138 ? -9.516 22.047 25.734 1 97.62 138 PRO A O 1
ATOM 1012 N N . ALA A 1 139 ? -11.336 20.922 25.188 1 96.38 139 ALA A N 1
ATOM 1013 C CA . ALA A 1 139 ? -10.625 19.688 24.875 1 96.38 139 ALA A CA 1
ATOM 1014 C C . ALA A 1 139 ? -9.664 19.875 23.703 1 96.38 139 ALA A C 1
ATOM 1016 O O . ALA A 1 139 ? -8.719 19.109 23.547 1 96.38 139 ALA A O 1
ATOM 1017 N N . MET A 1 140 ? -9.844 20.891 22.906 1 98.31 140 MET A N 1
ATOM 1018 C CA . MET A 1 140 ? -9.008 21.172 21.75 1 98.31 140 MET A CA 1
ATOM 1019 C C . MET A 1 140 ? -7.773 21.984 22.141 1 98.31 140 MET A C 1
ATOM 1021 O O . MET A 1 140 ? -6.875 22.203 21.328 1 98.31 140 MET A O 1
ATOM 1025 N N . LEU A 1 141 ? -7.734 22.422 23.391 1 98.62 141 LEU A N 1
ATOM 1026 C CA . LEU A 1 141 ? -6.691 23.359 23.812 1 98.62 141 LEU A CA 1
ATOM 1027 C C . LEU A 1 141 ? -5.617 22.625 24.625 1 98.62 141 LEU A C 1
ATOM 1029 O O . LEU A 1 141 ? -5.926 21.922 25.578 1 98.62 141 LEU A O 1
ATOM 1033 N N . HIS A 1 142 ? -4.367 22.781 24.203 1 98.69 142 HIS A N 1
ATOM 1034 C CA . HIS A 1 142 ? -3.205 22.281 24.922 1 98.69 142 HIS A CA 1
ATOM 1035 C C . HIS A 1 142 ? -2.326 23.406 25.438 1 98.69 142 HIS A C 1
ATOM 1037 O O . HIS A 1 142 ? -1.807 24.203 24.641 1 98.69 142 HIS A O 1
ATOM 1043 N N . GLN A 1 143 ? -2.148 23.406 26.688 1 97.94 143 GLN A N 1
ATOM 1044 C CA . GLN A 1 143 ? -1.346 24.469 27.297 1 97.94 143 GLN A CA 1
ATOM 1045 C C . GLN A 1 143 ? 0.134 24.297 26.969 1 97.94 143 GLN A C 1
ATOM 1047 O O . GLN A 1 143 ? 0.645 23.172 26.953 1 97.94 143 GLN A O 1
ATOM 1052 N N . ILE A 1 144 ? 0.8 25.375 26.672 1 98 144 ILE A N 1
ATOM 1053 C CA . ILE A 1 144 ? 2.248 25.375 26.484 1 98 144 ILE A CA 1
ATOM 1054 C C . ILE A 1 144 ? 2.877 26.453 27.375 1 98 144 ILE A C 1
ATOM 1056 O O . ILE A 1 144 ? 2.191 27.359 27.828 1 98 144 ILE A O 1
ATOM 1060 N N . PRO A 1 145 ? 4.152 26.344 27.672 1 97.31 145 PRO A N 1
ATOM 1061 C CA . PRO A 1 145 ? 4.82 27.344 28.5 1 97.31 145 PRO A CA 1
ATOM 1062 C C . PRO A 1 145 ? 4.809 28.734 27.875 1 97.31 145 PRO A C 1
ATOM 1064 O O . PRO A 1 145 ? 4.91 28.859 26.656 1 97.31 145 PRO A O 1
ATOM 1067 N N . ASP A 1 146 ? 4.859 29.703 28.672 1 94.75 146 ASP A N 1
ATOM 1068 C CA . ASP A 1 146 ? 4.75 31.094 28.234 1 94.75 146 ASP A CA 1
ATOM 1069 C C . ASP A 1 146 ? 6 31.531 27.484 1 94.75 146 ASP A C 1
ATOM 1071 O O . ASP A 1 146 ? 5.953 32.469 26.703 1 94.75 146 ASP A O 1
ATOM 1075 N N . ASN A 1 147 ? 7.062 30.844 27.703 1 93.94 147 ASN A N 1
ATOM 1076 C CA . ASN A 1 147 ? 8.328 31.266 27.109 1 93.94 147 ASN A CA 1
ATOM 1077 C C . ASN A 1 147 ? 8.484 30.75 25.688 1 93.94 147 ASN A C 1
ATOM 1079 O O . ASN A 1 147 ? 9.43 31.109 24.984 1 93.94 147 ASN A O 1
ATOM 1083 N N . ILE A 1 148 ? 7.57 29.984 25.25 1 95 148 ILE A N 1
ATOM 1084 C CA . ILE A 1 148 ? 7.629 29.438 23.891 1 95 148 ILE A CA 1
ATOM 1085 C C . ILE A 1 148 ? 7.199 30.5 22.891 1 95 148 ILE A C 1
ATOM 1087 O O . ILE A 1 148 ? 6.234 31.234 23.125 1 95 148 ILE A O 1
ATOM 1091 N N . ASP A 1 149 ? 8.039 30.625 21.828 1 96.44 149 ASP A N 1
ATOM 1092 C CA . ASP A 1 149 ? 7.641 31.5 20.719 1 96.44 149 ASP A CA 1
ATOM 1093 C C . ASP A 1 149 ? 6.348 31 20.078 1 96.44 149 ASP A C 1
ATOM 1095 O O . ASP A 1 149 ? 6.297 29.891 19.547 1 96.44 149 ASP A O 1
ATOM 1099 N N . MET A 1 150 ? 5.309 31.828 20.094 1 97.5 150 MET A N 1
ATOM 1100 C CA . MET A 1 150 ? 3.967 31.422 19.688 1 97.5 150 MET A CA 1
ATOM 1101 C C . MET A 1 150 ? 3.906 31.141 18.188 1 97.5 150 MET A C 1
ATOM 1103 O O . MET A 1 150 ? 3.109 30.328 17.734 1 97.5 150 MET A O 1
ATOM 1107 N N . ALA A 1 151 ? 4.734 31.828 17.375 1 98.19 151 ALA A N 1
ATOM 1108 C CA . ALA A 1 151 ? 4.805 31.5 15.953 1 98.19 151 ALA A CA 1
ATOM 1109 C C . ALA A 1 151 ? 5.336 30.078 15.75 1 98.19 151 ALA A C 1
ATOM 1111 O O . ALA A 1 151 ? 4.77 29.312 14.977 1 98.19 151 ALA A O 1
ATOM 1112 N N . THR A 1 152 ? 6.367 29.75 16.484 1 98.31 152 THR A N 1
ATOM 1113 C CA . THR A 1 152 ? 6.977 28.438 16.375 1 98.31 152 THR A CA 1
ATOM 1114 C C . THR A 1 152 ? 6.016 27.344 16.859 1 98.31 152 THR A C 1
ATOM 1116 O O . THR A 1 152 ? 6 26.234 16.344 1 98.31 152 THR A O 1
ATOM 1119 N N . ALA A 1 153 ? 5.141 27.703 17.828 1 98.62 153 ALA A N 1
ATOM 1120 C CA . ALA A 1 153 ? 4.199 26.75 18.406 1 98.62 153 ALA A CA 1
ATOM 1121 C C . ALA A 1 153 ? 3.225 26.25 17.344 1 98.62 153 ALA A C 1
ATOM 1123 O O . ALA A 1 153 ? 2.691 25.141 17.453 1 98.62 153 ALA A O 1
ATOM 1124 N N . THR A 1 154 ? 2.99 27.047 16.266 1 98.69 154 THR A N 1
ATOM 1125 C CA . THR A 1 154 ? 2.059 26.641 15.219 1 98.69 154 THR A CA 1
ATOM 1126 C C . THR A 1 154 ? 2.574 25.391 14.5 1 98.69 154 THR A C 1
ATOM 1128 O O . THR A 1 154 ? 1.803 24.688 13.852 1 98.69 154 THR A O 1
ATOM 1131 N N . LEU A 1 155 ? 3.863 25.141 14.625 1 98.75 155 LEU A N 1
ATOM 1132 C CA . LEU A 1 155 ? 4.488 24.016 13.93 1 98.75 155 LEU A CA 1
ATOM 1133 C C . LEU A 1 155 ? 4.137 22.703 14.609 1 98.75 155 LEU A C 1
ATOM 1135 O O . LEU A 1 155 ? 4.367 21.625 14.047 1 98.75 155 LEU A O 1
ATOM 1139 N N . ILE A 1 156 ? 3.504 22.75 15.812 1 98.88 156 ILE A N 1
ATOM 1140 C CA . ILE A 1 156 ? 3.17 21.531 16.547 1 98.88 156 ILE A CA 1
ATOM 1141 C C . ILE A 1 156 ? 2.188 20.688 15.742 1 98.88 156 ILE A C 1
ATOM 1143 O O . ILE A 1 156 ? 2.291 19.469 15.719 1 98.88 156 ILE A O 1
ATOM 1147 N N . GLU A 1 157 ? 1.31 21.344 15.07 1 98.81 157 GLU A N 1
ATOM 1148 C CA . GLU A 1 157 ? 0.305 20.609 14.305 1 98.81 157 GLU A CA 1
ATOM 1149 C C . GLU A 1 157 ? 0.949 19.797 13.195 1 98.81 157 GLU A C 1
ATOM 1151 O O . GLU A 1 157 ? 0.764 18.578 13.125 1 98.81 157 GLU A O 1
ATOM 1156 N N . PRO A 1 158 ? 1.776 20.375 12.281 1 98.56 158 PRO A N 1
ATOM 1157 C CA . PRO A 1 158 ? 2.412 19.547 11.258 1 98.56 158 PRO A CA 1
ATOM 1158 C C . PRO A 1 158 ? 3.408 18.547 11.844 1 98.56 158 PRO A C 1
ATOM 1160 O O . PRO A 1 158 ? 3.604 17.469 11.289 1 98.56 158 PRO A O 1
ATOM 1163 N N . LEU A 1 159 ? 4.051 18.875 12.969 1 98.88 159 LEU A N 1
ATOM 1164 C CA . LEU A 1 159 ? 4.914 17.922 13.641 1 98.88 159 LEU A CA 1
ATOM 1165 C C . LEU A 1 159 ? 4.105 16.719 14.133 1 98.88 159 LEU A C 1
ATOM 1167 O O . LEU A 1 159 ? 4.59 15.586 14.102 1 98.88 159 LEU A O 1
ATOM 1171 N N . ALA A 1 160 ? 2.844 16.984 14.555 1 98.94 160 ALA A N 1
ATOM 1172 C CA . ALA A 1 160 ? 1.979 15.906 15.016 1 98.94 160 ALA A CA 1
ATOM 1173 C C . ALA A 1 160 ? 1.621 14.969 13.859 1 98.94 160 ALA A C 1
ATOM 1175 O O . ALA A 1 160 ? 1.491 13.758 14.055 1 98.94 160 ALA A O 1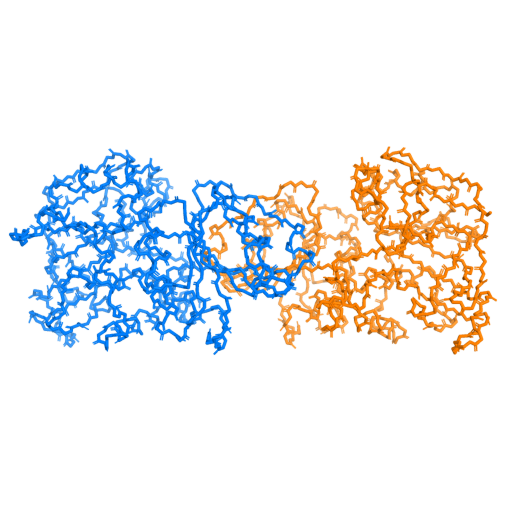
ATOM 1176 N N . VAL A 1 161 ? 1.482 15.531 12.672 1 98.75 161 VAL A N 1
ATOM 1177 C CA . VAL A 1 161 ? 1.237 14.727 11.477 1 98.75 161 VAL A CA 1
ATOM 1178 C C . VAL A 1 161 ? 2.389 13.75 11.273 1 98.75 161 VAL A C 1
ATOM 1180 O O . VAL A 1 161 ? 2.168 12.539 11.117 1 98.75 161 VAL A O 1
ATOM 1183 N N . ALA A 1 162 ? 3.592 14.266 11.305 1 98.88 162 ALA A N 1
ATOM 1184 C CA . ALA A 1 162 ? 4.781 13.438 11.133 1 98.88 162 ALA A CA 1
ATOM 1185 C C . ALA A 1 162 ? 4.93 12.445 12.281 1 98.88 162 ALA A C 1
ATOM 1187 O O . ALA A 1 162 ? 5.281 11.281 12.062 1 98.88 162 ALA A O 1
ATOM 1188 N N . TRP A 1 163 ? 4.625 12.922 13.539 1 98.88 163 TRP A N 1
ATOM 1189 C CA . TRP A 1 163 ? 4.734 12.078 14.727 1 98.88 163 TRP A CA 1
ATOM 1190 C C . TRP A 1 163 ? 3.844 10.844 14.602 1 98.88 163 TRP A C 1
ATOM 1192 O O . TRP A 1 163 ? 4.273 9.727 14.883 1 98.88 163 TRP A O 1
ATOM 1202 N N . HIS A 1 164 ? 2.676 11.07 14.117 1 98.88 164 HIS A N 1
ATOM 1203 C CA . HIS A 1 164 ? 1.721 9.984 13.945 1 98.88 164 HIS A CA 1
ATOM 1204 C C . HIS A 1 164 ? 2.254 8.93 12.984 1 98.88 164 HIS A C 1
ATOM 1206 O O . HIS A 1 164 ? 2.236 7.734 13.289 1 98.88 164 HIS A O 1
ATOM 1212 N N . ALA A 1 165 ? 2.719 9.359 11.859 1 98.75 165 ALA A N 1
ATOM 1213 C CA . ALA A 1 165 ? 3.215 8.438 10.836 1 98.75 165 ALA A CA 1
ATOM 1214 C C . ALA A 1 165 ? 4.426 7.66 11.336 1 98.75 165 ALA A C 1
ATOM 1216 O O . ALA A 1 165 ? 4.531 6.453 11.125 1 98.75 165 ALA A O 1
ATOM 1217 N N . VAL A 1 166 ? 5.355 8.352 11.992 1 98.75 166 VAL A N 1
ATOM 1218 C CA . VAL A 1 166 ? 6.57 7.719 12.5 1 98.75 166 VAL A CA 1
ATOM 1219 C C . VAL A 1 166 ? 6.211 6.672 13.555 1 98.75 166 VAL A C 1
ATOM 1221 O O . VAL A 1 166 ? 6.676 5.531 13.492 1 98.75 166 VAL A O 1
ATOM 1224 N N . ARG A 1 167 ? 5.297 7.047 14.453 1 98.38 167 ARG A N 1
ATOM 1225 C CA . ARG A 1 167 ? 4.887 6.105 15.492 1 98.38 167 ARG A CA 1
ATOM 1226 C C . ARG A 1 167 ? 4.16 4.91 14.891 1 98.38 167 ARG A C 1
ATOM 1228 O O . ARG A 1 167 ? 4.48 3.76 15.203 1 98.38 167 ARG A O 1
ATOM 1235 N N . CYS A 1 168 ? 3.25 5.195 14 1 98.12 168 CYS A N 1
ATOM 1236 C CA . CYS A 1 168 ? 2.363 4.16 13.484 1 98.12 168 CYS A CA 1
ATOM 1237 C C . CYS A 1 168 ? 3.057 3.338 12.406 1 98.12 168 CYS A C 1
ATOM 1239 O O . CYS A 1 168 ? 2.539 2.305 11.977 1 98.12 168 CYS A O 1
ATOM 1241 N N . SER A 1 169 ? 4.242 3.771 11.93 1 97.75 169 SER A N 1
ATOM 1242 C CA . SER A 1 169 ? 5.008 2.953 10.992 1 97.75 169 SER A CA 1
ATOM 1243 C C . SER A 1 169 ? 5.305 1.576 11.57 1 97.75 169 SER A C 1
ATOM 1245 O O . SER A 1 169 ? 5.465 0.604 10.828 1 97.75 169 SER A O 1
ATOM 1247 N N . GLY A 1 170 ? 5.465 1.514 12.883 1 96.69 170 GLY A N 1
ATOM 1248 C CA . GLY A 1 170 ? 5.711 0.261 13.578 1 96.69 170 GLY A CA 1
ATOM 1249 C C . GLY A 1 170 ? 7.188 -0.088 13.672 1 96.69 170 GLY A C 1
ATOM 1250 O O . GLY A 1 170 ? 7.547 -1.15 14.18 1 96.69 170 GLY A O 1
ATOM 1251 N N . VAL A 1 171 ? 8.047 0.826 13.203 1 97 171 VAL A N 1
ATOM 1252 C CA . VAL A 1 171 ? 9.492 0.604 13.258 1 97 171 VAL A CA 1
ATOM 1253 C C . VAL A 1 171 ? 9.969 0.705 14.703 1 97 171 VAL A C 1
ATOM 1255 O O . VAL A 1 171 ? 9.602 1.638 15.422 1 97 171 VAL A O 1
ATOM 1258 N N . LYS A 1 172 ? 10.734 -0.254 15.242 1 90.38 172 LYS A N 1
ATOM 1259 C CA . LYS A 1 172 ? 11.102 -0.379 16.641 1 90.38 172 LYS A CA 1
ATOM 1260 C C . LYS A 1 172 ? 12.312 0.489 16.984 1 90.38 172 LYS A C 1
ATOM 1262 O O . LYS A 1 172 ? 12.492 0.902 18.125 1 90.38 172 LYS A O 1
ATOM 1267 N N . GLY A 1 173 ? 13.125 0.804 16.094 1 95.19 173 GLY A N 1
ATOM 1268 C CA . GLY A 1 173 ? 14.328 1.597 16.281 1 95.19 173 GLY A CA 1
ATOM 1269 C C . GLY A 1 173 ? 14.844 2.227 15 1 95.19 173 GLY A C 1
ATOM 1270 O O . GLY A 1 173 ? 14.875 1.577 13.953 1 95.19 173 GLY A O 1
ATOM 1271 N N . PHE A 1 174 ? 15.258 3.469 15.25 1 97.44 174 PHE A N 1
ATOM 1272 C CA . PHE A 1 174 ? 15.617 4.207 14.047 1 97.44 174 PHE A CA 1
ATOM 1273 C C . PHE A 1 174 ? 17.125 4.406 13.969 1 97.44 174 PHE A C 1
ATOM 1275 O O . PHE A 1 174 ? 17.656 4.762 12.914 1 97.44 174 PHE A O 1
ATOM 1282 N N . LYS A 1 175 ? 17.828 4.219 15.078 1 97.19 175 LYS A N 1
ATOM 1283 C CA . LYS A 1 175 ? 19.281 4.434 15.078 1 97.19 175 LYS A CA 1
ATOM 1284 C C . LYS A 1 175 ? 19.969 3.49 14.102 1 97.19 175 LYS A C 1
ATOM 1286 O O . LYS A 1 175 ? 19.734 2.283 14.117 1 97.19 175 LYS A O 1
ATOM 1291 N N . GLY A 1 176 ? 20.781 4.062 13.289 1 95.75 176 GLY A N 1
ATOM 1292 C CA . GLY A 1 176 ? 21.562 3.266 12.352 1 95.75 176 GLY A CA 1
ATOM 1293 C C . GLY A 1 176 ? 20.75 2.799 11.156 1 95.75 176 GLY A C 1
ATOM 1294 O O . GLY A 1 176 ? 21.297 2.18 10.234 1 95.75 176 GLY A O 1
ATOM 1295 N N . LEU A 1 177 ? 19.5 3.08 11.07 1 96 177 LEU A N 1
ATOM 1296 C CA . LEU A 1 177 ? 18.625 2.674 9.977 1 96 177 LEU A CA 1
ATOM 1297 C C . LEU A 1 177 ? 18.578 3.744 8.898 1 96 177 LEU A C 1
ATOM 1299 O O . LEU A 1 177 ? 18.109 4.859 9.141 1 96 177 LEU A O 1
ATOM 1303 N N . PRO A 1 178 ? 19.094 3.449 7.699 1 97.12 178 PRO A N 1
ATOM 1304 C CA . PRO A 1 178 ? 18.969 4.434 6.625 1 97.12 178 PRO A CA 1
ATOM 1305 C C . PRO A 1 178 ? 17.5 4.691 6.238 1 97.12 178 PRO A C 1
ATOM 1307 O O . PRO A 1 178 ? 16.75 3.748 6 1 97.12 178 PRO A O 1
ATOM 1310 N N . ILE A 1 179 ? 17.125 5.941 6.199 1 98.5 179 ILE A N 1
ATOM 1311 C CA . ILE A 1 179 ? 15.758 6.359 5.918 1 98.5 179 ILE A CA 1
ATOM 1312 C C . ILE A 1 179 ? 15.758 7.387 4.789 1 98.5 179 ILE A C 1
ATOM 1314 O O . ILE A 1 179 ? 16.531 8.344 4.809 1 98.5 179 ILE A O 1
ATOM 1318 N N . LEU A 1 180 ? 14.93 7.164 3.777 1 98.88 180 LEU A N 1
ATOM 1319 C CA . LEU A 1 180 ? 14.742 8.148 2.717 1 98.88 180 LEU A CA 1
ATOM 1320 C C . LEU A 1 180 ? 13.43 8.898 2.902 1 98.88 180 LEU A C 1
ATOM 1322 O O . LEU A 1 180 ? 12.383 8.289 3.107 1 98.88 180 LEU A O 1
ATOM 1326 N N . VAL A 1 181 ? 13.492 10.164 2.912 1 98.94 181 VAL A N 1
ATOM 1327 C CA . VAL A 1 181 ? 12.32 11.039 2.887 1 98.94 181 VAL A CA 1
ATOM 1328 C C . VAL A 1 181 ? 12.18 11.672 1.506 1 98.94 181 VAL A C 1
ATOM 1330 O O . VAL A 1 181 ? 13.109 12.305 1.01 1 98.94 181 VAL A O 1
ATOM 1333 N N . ILE A 1 182 ? 11.031 11.422 0.888 1 98.75 182 ILE A N 1
ATOM 1334 C CA . ILE A 1 182 ? 10.742 12.023 -0.408 1 98.75 182 ILE A CA 1
ATOM 1335 C C . ILE A 1 182 ? 9.984 13.336 -0.207 1 98.75 182 ILE A C 1
ATOM 1337 O O . ILE A 1 182 ? 8.852 13.336 0.287 1 98.75 182 ILE A O 1
ATOM 1341 N N . GLY A 1 183 ? 10.578 14.438 -0.667 1 97.19 183 GLY A N 1
ATOM 1342 C CA . GLY A 1 183 ? 9.984 15.75 -0.491 1 97.19 183 GLY A CA 1
ATOM 1343 C C . GLY A 1 183 ? 10.516 16.5 0.722 1 97.19 183 GLY A C 1
ATOM 1344 O O . GLY A 1 183 ? 10.492 15.969 1.836 1 97.19 183 GLY A O 1
ATOM 1345 N N . GLY A 1 184 ? 10.953 17.672 0.503 1 96.44 184 GLY A N 1
ATOM 1346 C CA . GLY A 1 184 ? 11.477 18.5 1.572 1 96.44 184 GLY A CA 1
ATOM 1347 C C . GLY A 1 184 ? 10.617 19.719 1.858 1 96.44 184 GLY A C 1
ATOM 1348 O O . GLY A 1 184 ? 11.125 20.781 2.213 1 96.44 184 GLY A O 1
ATOM 1349 N N . GLY A 1 185 ? 9.344 19.547 1.559 1 95.44 185 GLY A N 1
ATOM 1350 C CA . GLY A 1 185 ? 8.398 20.578 1.967 1 95.44 185 GLY A CA 1
ATOM 1351 C C . GLY A 1 185 ? 8.117 20.578 3.457 1 95.44 185 GLY A C 1
ATOM 1352 O O . GLY A 1 185 ? 8.844 19.953 4.23 1 95.44 185 GLY A O 1
ATOM 1353 N N . PRO A 1 186 ? 7.082 21.266 3.873 1 96.12 186 PRO A N 1
ATOM 1354 C CA . PRO A 1 186 ? 6.812 21.391 5.305 1 96.12 186 PRO A CA 1
ATOM 1355 C C . PRO A 1 186 ? 6.668 20.047 6.012 1 96.12 186 PRO A C 1
ATOM 1357 O O . PRO A 1 186 ? 7.266 19.828 7.066 1 96.12 186 PRO A O 1
ATOM 1360 N N . VAL A 1 187 ? 5.91 19.156 5.418 1 97.5 187 VAL A N 1
ATOM 1361 C CA . VAL A 1 187 ? 5.691 17.844 6.035 1 97.5 187 VAL A CA 1
ATOM 1362 C C . VAL A 1 187 ? 6.984 17.047 6.008 1 97.5 187 VAL A C 1
ATOM 1364 O O . VAL A 1 187 ? 7.281 16.297 6.949 1 97.5 187 VAL A O 1
ATOM 1367 N N . GLY A 1 188 ? 7.727 17.156 4.926 1 98.25 188 GLY A N 1
ATOM 1368 C CA . GLY A 1 188 ? 9.016 16.484 4.855 1 98.25 188 GLY A CA 1
ATOM 1369 C C . GLY A 1 188 ? 9.992 16.953 5.922 1 98.25 188 GLY A C 1
ATOM 1370 O O . GLY A 1 188 ? 10.609 16.141 6.605 1 98.25 188 GLY A O 1
ATOM 1371 N N . VAL A 1 189 ? 10.117 18.266 6.09 1 98.25 189 VAL A N 1
ATOM 1372 C CA . VAL A 1 189 ? 10.984 18.828 7.109 1 98.25 189 VAL A CA 1
ATOM 1373 C C . VAL A 1 189 ? 10.5 18.422 8.5 1 98.25 189 VAL A C 1
ATOM 1375 O O . VAL A 1 189 ? 11.305 18.031 9.352 1 98.25 189 VAL A O 1
ATOM 1378 N N . ALA A 1 190 ? 9.195 18.469 8.703 1 98.75 190 ALA A N 1
ATOM 1379 C CA . ALA A 1 190 ? 8.633 18.016 9.969 1 98.75 190 ALA A CA 1
ATOM 1380 C C . ALA A 1 190 ? 8.992 16.562 10.234 1 98.75 190 ALA A C 1
ATOM 1382 O O . ALA A 1 190 ? 9.344 16.188 11.359 1 98.75 190 ALA A O 1
ATOM 1383 N N . THR A 1 191 ? 8.906 15.742 9.188 1 98.88 191 THR A N 1
ATOM 1384 C CA . THR A 1 191 ? 9.227 14.328 9.312 1 98.88 191 THR A CA 1
ATOM 1385 C C . THR A 1 191 ? 10.688 14.141 9.711 1 98.88 191 THR A C 1
ATOM 1387 O O . THR A 1 191 ? 11 13.32 10.578 1 98.88 191 THR A O 1
ATOM 1390 N N . VAL A 1 192 ? 11.578 14.93 9.164 1 98.81 192 VAL A N 1
ATOM 1391 C CA . VAL A 1 192 ? 12.992 14.867 9.5 1 98.81 192 VAL A CA 1
ATOM 1392 C C . VAL A 1 192 ? 13.188 15.188 10.977 1 98.81 192 VAL A C 1
ATOM 1394 O O . VAL A 1 192 ? 13.859 14.453 11.703 1 98.81 192 VAL A O 1
ATOM 1397 N N . PHE A 1 193 ? 12.555 16.25 11.492 1 98.81 193 PHE A N 1
ATOM 1398 C CA . PHE A 1 193 ? 12.695 16.625 12.891 1 98.81 193 PHE A CA 1
ATOM 1399 C C . PHE A 1 193 ? 12.148 15.547 13.805 1 98.81 193 PHE A C 1
ATOM 1401 O O . PHE A 1 193 ? 12.758 15.227 14.828 1 98.81 193 PHE A O 1
ATOM 1408 N N . VAL A 1 194 ? 10.992 14.969 13.43 1 98.88 194 VAL A N 1
ATOM 1409 C CA . VAL A 1 194 ? 10.383 13.938 14.273 1 98.88 194 VAL A CA 1
ATOM 1410 C C . VAL A 1 194 ? 11.258 12.688 14.273 1 98.88 194 VAL A C 1
ATOM 1412 O O . VAL A 1 194 ? 11.484 12.078 15.32 1 98.88 194 VAL A O 1
ATOM 1415 N N . LEU A 1 195 ? 11.758 12.312 13.078 1 98.81 195 LEU A N 1
ATOM 1416 C CA . LEU A 1 195 ? 12.648 11.148 13 1 98.81 195 LEU A CA 1
ATOM 1417 C C . LEU A 1 195 ? 13.883 11.352 13.867 1 98.81 195 LEU A C 1
ATOM 1419 O O . LEU A 1 195 ? 14.289 10.438 14.594 1 98.81 195 LEU A O 1
ATOM 1423 N N . ARG A 1 196 ? 14.461 12.539 13.836 1 98.56 196 ARG A N 1
ATOM 1424 C CA . ARG A 1 196 ? 15.609 12.844 14.688 1 98.56 196 ARG A CA 1
ATOM 1425 C C . ARG A 1 196 ? 15.25 12.742 16.156 1 98.56 196 ARG A C 1
ATOM 1427 O O . ARG A 1 196 ? 16 12.18 16.953 1 98.56 196 ARG A O 1
ATOM 1434 N N . ALA A 1 197 ? 14.102 13.227 16.516 1 98.25 197 ALA A N 1
ATOM 1435 C CA . ALA A 1 197 ? 13.641 13.164 17.891 1 98.25 197 ALA A CA 1
ATOM 1436 C C . ALA A 1 197 ? 13.453 11.719 18.344 1 98.25 197 ALA A C 1
ATOM 1438 O O . ALA A 1 197 ? 13.547 11.414 19.531 1 98.25 197 ALA A O 1
ATOM 1439 N N . TRP A 1 198 ? 13.211 10.836 17.359 1 97.94 198 TRP A N 1
ATOM 1440 C CA . TRP A 1 198 ? 13.016 9.422 17.656 1 97.94 198 TRP A CA 1
ATOM 1441 C C . TRP A 1 198 ? 14.336 8.656 17.547 1 97.94 198 TRP A C 1
ATOM 1443 O O . TRP A 1 198 ? 14.352 7.422 17.609 1 97.94 198 TRP A O 1
ATOM 1453 N N . GLY A 1 199 ? 15.461 9.328 17.281 1 97.88 199 GLY A N 1
ATOM 1454 C CA . GLY A 1 199 ? 16.781 8.734 17.375 1 97.88 199 GLY A CA 1
ATOM 1455 C C . GLY A 1 199 ? 17.375 8.375 16.031 1 97.88 199 GLY A C 1
ATOM 1456 O O . GLY A 1 199 ? 18.422 7.746 15.953 1 97.88 199 GLY A O 1
ATOM 1457 N N . ALA A 1 200 ? 16.734 8.789 14.953 1 98.25 200 ALA A N 1
ATOM 1458 C CA . ALA A 1 200 ? 17.266 8.508 13.617 1 98.25 200 ALA A CA 1
ATOM 1459 C C . ALA A 1 200 ? 18.516 9.344 13.344 1 98.25 200 ALA A C 1
ATOM 1461 O O . ALA A 1 200 ? 18.547 10.539 13.664 1 98.25 200 ALA A O 1
ATOM 1462 N N . ASP A 1 201 ? 19.5 8.68 12.703 1 97.44 201 ASP A N 1
ATOM 1463 C CA . ASP A 1 201 ? 20.75 9.391 12.438 1 97.44 201 ASP A CA 1
ATOM 1464 C C . ASP A 1 201 ? 21.219 9.156 11.008 1 97.44 201 ASP A C 1
ATOM 1466 O O . ASP A 1 201 ? 22.266 9.648 10.602 1 97.44 201 ASP A O 1
ATOM 1470 N N . GLN A 1 202 ? 20.484 8.414 10.211 1 97.56 202 GLN A N 1
ATOM 1471 C CA . GLN A 1 202 ? 20.781 8.164 8.805 1 97.56 202 GLN A CA 1
ATOM 1472 C C . GLN A 1 202 ? 19.594 8.523 7.926 1 97.56 202 GLN A C 1
ATOM 1474 O O . GLN A 1 202 ? 19 7.652 7.281 1 97.56 202 GLN A O 1
ATOM 1479 N N . ILE A 1 203 ? 19.359 9.828 7.855 1 98.69 203 ILE A N 1
ATOM 1480 C CA . ILE A 1 203 ? 18.234 10.344 7.074 1 98.69 203 ILE A CA 1
ATOM 1481 C C . ILE A 1 203 ? 18.75 10.945 5.77 1 98.69 203 ILE A C 1
ATOM 1483 O O . ILE A 1 203 ? 19.703 11.727 5.777 1 98.69 203 ILE A O 1
ATOM 1487 N N . TYR A 1 204 ? 18.156 10.586 4.684 1 98.75 204 TYR A N 1
ATOM 1488 C CA . TYR A 1 204 ? 18.391 11.133 3.352 1 98.75 204 TYR A CA 1
ATOM 1489 C C . TYR A 1 204 ? 17.125 11.742 2.775 1 98.75 204 TYR A C 1
ATOM 1491 O O . TYR A 1 204 ? 16.031 11.195 2.955 1 98.75 204 TYR A O 1
ATOM 1499 N N . VAL A 1 205 ? 17.25 12.883 2.074 1 98.81 205 VAL A N 1
ATOM 1500 C CA . VAL A 1 205 ? 16.062 13.562 1.57 1 98.81 205 VAL A CA 1
ATOM 1501 C C . VAL A 1 205 ? 16.203 13.789 0.066 1 98.81 205 VAL A C 1
ATOM 1503 O O . VAL A 1 205 ? 17.219 14.312 -0.401 1 98.81 205 VAL A O 1
ATOM 1506 N N . SER A 1 206 ? 15.25 13.32 -0.656 1 98.69 206 SER A N 1
ATOM 1507 C CA . SER A 1 206 ? 15.117 13.656 -2.07 1 98.69 206 SER A CA 1
ATOM 1508 C C . SER A 1 206 ? 14.25 14.891 -2.266 1 98.69 206 SER A C 1
ATOM 1510 O O . SER A 1 206 ? 13.062 14.883 -1.945 1 98.69 206 SER A O 1
ATOM 1512 N N . GLU A 1 207 ? 14.805 15.93 -2.775 1 97.81 207 GLU A N 1
ATOM 1513 C CA . GLU A 1 207 ? 14.148 17.234 -2.893 1 97.81 207 GLU A CA 1
ATOM 1514 C C . GLU A 1 207 ? 14.672 18.016 -4.094 1 97.81 207 GLU A C 1
ATOM 1516 O O . GLU A 1 207 ? 15.883 18.203 -4.234 1 97.81 207 GLU A O 1
ATOM 1521 N N . THR A 1 208 ? 13.742 18.469 -4.961 1 95.81 208 THR A N 1
ATOM 1522 C CA . THR A 1 208 ? 14.117 19.125 -6.199 1 95.81 208 THR A CA 1
ATOM 1523 C C . THR A 1 208 ? 14.594 20.547 -5.922 1 95.81 208 THR A C 1
ATOM 1525 O O . THR A 1 208 ? 15.469 21.078 -6.629 1 95.81 208 THR A O 1
ATOM 1528 N N . ALA A 1 209 ? 14.008 21.25 -4.957 1 95.25 209 ALA A N 1
ATOM 1529 C CA . ALA A 1 209 ? 14.281 22.656 -4.695 1 95.25 209 ALA A CA 1
ATOM 1530 C C . ALA A 1 209 ? 15.617 22.828 -3.971 1 95.25 209 ALA A C 1
ATOM 1532 O O . ALA A 1 209 ? 15.789 22.344 -2.848 1 95.25 209 ALA A O 1
ATOM 1533 N N . ARG A 1 210 ? 16.453 23.594 -4.52 1 95.06 210 ARG A N 1
ATOM 1534 C CA . ARG A 1 210 ? 17.781 23.797 -3.984 1 95.06 210 ARG A CA 1
ATOM 1535 C C . ARG A 1 210 ? 17.734 24.438 -2.598 1 95.06 210 ARG A C 1
ATOM 1537 O O . ARG A 1 210 ? 18.438 24 -1.682 1 95.06 210 ARG A O 1
ATOM 1544 N N . ARG A 1 211 ? 16.891 25.359 -2.473 1 93.94 211 ARG A N 1
ATOM 1545 C CA . ARG A 1 211 ? 16.812 26.094 -1.206 1 93.94 211 ARG A CA 1
ATOM 1546 C C . ARG A 1 211 ? 16.344 25.172 -0.079 1 93.94 211 ARG A C 1
ATOM 1548 O O . ARG A 1 211 ? 16.828 25.266 1.049 1 93.94 211 ARG A O 1
ATOM 1555 N N . ARG A 1 212 ? 15.477 24.297 -0.379 1 95.31 212 ARG A N 1
ATOM 1556 C CA . ARG A 1 212 ? 15.008 23.344 0.621 1 95.31 212 ARG A CA 1
ATOM 1557 C C . ARG A 1 212 ? 16.094 22.328 0.965 1 95.31 212 ARG A C 1
ATOM 1559 O O . ARG A 1 212 ? 16.25 21.953 2.129 1 95.31 212 ARG A O 1
ATOM 1566 N N . ARG A 1 213 ? 16.828 21.922 -0.04 1 96.88 213 ARG A N 1
ATOM 1567 C CA . ARG A 1 213 ? 17.969 21.047 0.232 1 96.88 213 ARG A CA 1
ATOM 1568 C C . ARG A 1 213 ? 18.984 21.734 1.128 1 96.88 213 ARG A C 1
ATOM 1570 O O . ARG A 1 213 ? 19.516 21.109 2.057 1 96.88 213 ARG A O 1
ATOM 1577 N N . GLU A 1 214 ? 19.219 22.969 0.871 1 95.75 214 GLU A N 1
ATOM 1578 C CA . GLU A 1 214 ? 20.156 23.75 1.676 1 95.75 214 GLU A CA 1
ATOM 1579 C C . GLU A 1 214 ? 19.688 23.844 3.123 1 95.75 214 GLU A C 1
ATOM 1581 O O . GLU A 1 214 ? 20.484 23.719 4.051 1 95.75 214 GLU A O 1
ATOM 1586 N N . PHE A 1 215 ? 18.453 23.984 3.275 1 94.06 215 PHE A N 1
ATOM 1587 C CA . PHE A 1 215 ? 17.859 24.078 4.605 1 94.06 215 PHE A CA 1
ATOM 1588 C C . PHE A 1 215 ? 18.094 22.781 5.383 1 94.06 215 PHE A C 1
ATOM 1590 O O . PHE A 1 215 ? 18.359 22.812 6.586 1 94.06 215 PHE A O 1
ATOM 1597 N N . LEU A 1 216 ? 18.047 21.656 4.672 1 96.62 216 LEU A N 1
ATOM 1598 C CA . LEU A 1 216 ? 18.062 20.344 5.309 1 96.62 216 LEU A CA 1
ATOM 1599 C C . LEU A 1 216 ? 19.484 19.859 5.512 1 96.62 216 LEU A C 1
ATOM 1601 O O . LEU A 1 216 ? 19.719 18.859 6.207 1 96.62 216 LEU A O 1
ATOM 1605 N N . GLN A 1 217 ? 20.469 20.5 4.938 1 93.69 217 GLN A N 1
ATOM 1606 C CA . GLN A 1 217 ? 21.844 20.016 4.832 1 93.69 217 GLN A CA 1
ATOM 1607 C C . GLN A 1 217 ? 22.422 19.703 6.207 1 93.69 217 GLN A C 1
ATOM 1609 O O . GLN A 1 217 ? 23.141 18.703 6.371 1 93.69 217 GLN A O 1
ATOM 1614 N N . ASP A 1 218 ? 22.141 20.422 7.227 1 94.12 218 ASP A N 1
ATOM 1615 C CA . ASP A 1 218 ? 22.719 20.203 8.547 1 94.12 218 ASP A CA 1
ATOM 1616 C C . ASP A 1 218 ? 21.828 19.312 9.406 1 94.12 218 ASP A C 1
ATOM 1618 O O . ASP A 1 218 ? 22.188 18.984 10.531 1 94.12 218 ASP A O 1
ATOM 1622 N N . LEU A 1 219 ? 20.703 18.922 8.852 1 97.19 219 LEU A N 1
ATOM 1623 C CA . LEU A 1 219 ? 19.734 18.141 9.633 1 97.19 219 LEU A CA 1
ATOM 1624 C C . LEU A 1 219 ? 19.75 16.672 9.219 1 97.19 219 LEU A C 1
ATOM 1626 O O . LEU A 1 219 ? 19.266 15.812 9.953 1 97.19 219 LEU A O 1
ATOM 1630 N N . VAL A 1 220 ? 20.312 16.406 8.023 1 98.31 220 VAL A N 1
ATOM 1631 C CA . VAL A 1 220 ? 20.25 15.047 7.496 1 98.31 220 VAL A CA 1
ATOM 1632 C C . VAL A 1 220 ? 21.641 14.633 7 1 98.31 220 VAL A C 1
ATOM 1634 O O . VAL A 1 220 ? 22.562 15.453 6.941 1 98.31 220 VAL A O 1
ATOM 1637 N N . GLN A 1 221 ? 21.828 13.383 6.684 1 98 221 GLN A N 1
ATOM 1638 C CA . GLN A 1 221 ? 23.109 12.867 6.191 1 98 221 GLN A CA 1
ATOM 1639 C C . GLN A 1 221 ? 23.406 13.383 4.789 1 98 221 GLN A C 1
ATOM 1641 O O . GLN A 1 221 ? 24.562 13.688 4.469 1 98 221 GLN A O 1
ATOM 1646 N N . ALA A 1 222 ? 22.344 13.414 3.963 1 97.81 222 ALA A N 1
ATOM 1647 C CA . ALA A 1 222 ? 22.516 13.945 2.613 1 97.81 222 ALA A CA 1
ATOM 1648 C C . ALA A 1 222 ? 21.172 14.297 1.987 1 97.81 222 ALA A C 1
ATOM 1650 O O . ALA A 1 222 ? 20.141 13.766 2.393 1 97.81 222 ALA A O 1
ATOM 1651 N N . THR A 1 223 ? 21.219 15.219 1.086 1 98.25 223 THR A N 1
ATOM 1652 C CA . THR A 1 223 ? 20.078 15.516 0.218 1 98.25 223 THR A CA 1
ATOM 1653 C C . THR A 1 223 ? 20.391 15.141 -1.229 1 98.25 223 THR A C 1
ATOM 1655 O O . THR A 1 223 ? 21.547 15.242 -1.661 1 98.25 223 THR A O 1
ATOM 1658 N N . PHE A 1 224 ? 19.375 14.664 -1.917 1 98.19 224 PHE A N 1
ATOM 1659 C CA . PHE A 1 224 ? 19.5 14.312 -3.324 1 98.19 224 PHE A CA 1
ATOM 1660 C C . PHE A 1 224 ? 18.609 15.195 -4.191 1 98.19 224 PHE A C 1
ATOM 1662 O O . PHE A 1 224 ? 17.453 15.422 -3.871 1 98.19 224 PHE A O 1
ATOM 1669 N N . ASP A 1 225 ? 19.172 15.797 -5.273 1 98.06 225 ASP A N 1
ATOM 1670 C CA . ASP A 1 225 ? 18.375 16.375 -6.352 1 98.06 225 ASP A CA 1
ATOM 1671 C C . ASP A 1 225 ? 17.953 15.305 -7.355 1 98.06 225 ASP A C 1
ATOM 1673 O O . ASP A 1 225 ? 18.766 14.867 -8.18 1 98.06 225 ASP A O 1
ATOM 1677 N N . PRO A 1 226 ? 16.719 14.945 -7.289 1 97.94 226 PRO A N 1
ATOM 1678 C CA . PRO A 1 226 ? 16.297 13.828 -8.141 1 97.94 226 PRO A CA 1
ATOM 1679 C C . PRO A 1 226 ? 16.344 14.156 -9.625 1 97.94 226 PRO A C 1
ATOM 1681 O O . PRO A 1 226 ? 16.219 13.266 -10.469 1 97.94 226 PRO A O 1
ATOM 1684 N N . ILE A 1 227 ? 16.516 15.406 -9.93 1 96.62 227 ILE A N 1
ATOM 1685 C CA . ILE A 1 227 ? 16.672 15.828 -11.312 1 96.62 227 ILE A CA 1
ATOM 1686 C C . ILE A 1 227 ? 18.078 15.492 -11.805 1 96.62 227 ILE A C 1
ATOM 1688 O O . ILE A 1 227 ? 18.266 15.156 -12.977 1 96.62 227 ILE A O 1
ATOM 1692 N N . GLU A 1 228 ? 18.969 15.516 -10.906 1 97.31 228 GLU A N 1
ATOM 1693 C CA . GLU A 1 228 ? 20.375 15.383 -11.273 1 97.31 228 GLU A CA 1
ATOM 1694 C C . GLU A 1 228 ? 20.891 13.969 -11.031 1 97.31 228 GLU A C 1
ATOM 1696 O O . GLU A 1 228 ? 21.828 13.516 -11.695 1 97.31 228 GLU A O 1
ATOM 1701 N N . VAL A 1 229 ? 20.344 13.312 -10.07 1 97.56 229 VAL A N 1
ATOM 1702 C CA . VAL A 1 229 ? 20.844 11.977 -9.75 1 97.56 229 VAL A CA 1
ATOM 1703 C C . VAL A 1 229 ? 19.688 10.977 -9.711 1 97.56 229 VAL A C 1
ATOM 1705 O O . VAL A 1 229 ? 18.531 11.367 -9.57 1 97.56 229 VAL A O 1
ATOM 1708 N N . ASN A 1 230 ? 20.078 9.703 -9.836 1 98.12 230 ASN A N 1
ATOM 1709 C CA . ASN A 1 230 ? 19.125 8.625 -9.594 1 98.12 230 ASN A CA 1
ATOM 1710 C C . ASN A 1 230 ? 19.047 8.258 -8.117 1 98.12 230 ASN A C 1
ATOM 1712 O O . ASN A 1 230 ? 19.953 7.613 -7.586 1 98.12 230 ASN A O 1
ATOM 1716 N N . VAL A 1 231 ? 17.969 8.633 -7.484 1 98.38 231 VAL A N 1
ATOM 1717 C CA . VAL A 1 231 ? 17.797 8.484 -6.043 1 98.38 231 VAL A CA 1
ATOM 1718 C C . VAL A 1 231 ? 17.859 7.008 -5.664 1 98.38 231 VAL A C 1
ATOM 1720 O O . VAL A 1 231 ? 18.453 6.648 -4.641 1 98.38 231 VAL A O 1
ATOM 1723 N N . GLY A 1 232 ? 17.25 6.145 -6.469 1 97.75 232 GLY A N 1
ATOM 1724 C CA . GLY A 1 232 ? 17.328 4.711 -6.238 1 97.75 232 GLY A CA 1
ATOM 1725 C C . GLY A 1 232 ? 18.75 4.188 -6.195 1 97.75 232 GLY A C 1
ATOM 1726 O O . GLY A 1 232 ? 19.109 3.416 -5.305 1 97.75 232 GLY A O 1
ATOM 1727 N N . SER A 1 233 ? 19.547 4.621 -7.152 1 97.31 233 SER A N 1
ATOM 1728 C CA . SER A 1 233 ? 20.953 4.211 -7.207 1 97.31 233 SER A CA 1
ATOM 1729 C C . SER A 1 233 ? 21.719 4.699 -5.984 1 97.31 233 SER A C 1
ATOM 1731 O O . SER A 1 233 ? 22.516 3.957 -5.41 1 97.31 233 SER A O 1
ATOM 1733 N N . GLU A 1 234 ? 21.438 5.961 -5.562 1 97 234 GLU A N 1
ATOM 1734 C CA . GLU A 1 234 ? 22.078 6.508 -4.375 1 97 234 GLU A CA 1
ATOM 1735 C C . GLU A 1 234 ? 21.766 5.672 -3.139 1 97 234 GLU A C 1
ATOM 1737 O O . GLU A 1 234 ? 22.656 5.332 -2.365 1 97 234 GLU A O 1
ATOM 1742 N N . CYS A 1 235 ? 20.547 5.277 -2.984 1 97.12 235 CYS A N 1
ATOM 1743 C CA . CYS A 1 235 ? 20.125 4.516 -1.816 1 97.12 235 CYS A CA 1
ATOM 1744 C C . CYS A 1 235 ? 20.703 3.105 -1.845 1 97.12 235 CYS A C 1
ATOM 1746 O O . CYS A 1 235 ? 21.094 2.57 -0.807 1 97.12 235 CYS A O 1
ATOM 1748 N N . ARG A 1 236 ? 20.703 2.469 -2.992 1 94.56 236 ARG A N 1
ATOM 1749 C CA . ARG A 1 236 ? 21.281 1.13 -3.113 1 94.56 236 ARG A CA 1
ATOM 1750 C C . ARG A 1 236 ? 22.766 1.129 -2.756 1 94.56 236 ARG A C 1
ATOM 1752 O O . ARG A 1 236 ? 23.266 0.163 -2.18 1 94.56 236 ARG A O 1
ATOM 1759 N N . SER A 1 237 ? 23.422 2.238 -3.088 1 93.62 237 SER A N 1
ATOM 1760 C CA . SER A 1 237 ? 24.844 2.332 -2.779 1 93.62 237 SER A CA 1
ATOM 1761 C C . SER A 1 237 ? 25.078 2.383 -1.274 1 93.62 237 SER A C 1
ATOM 1763 O O . SER A 1 237 ? 26.156 2.016 -0.798 1 93.62 237 SER A O 1
ATOM 1765 N N . LEU A 1 238 ? 24.078 2.773 -0.484 1 90.75 238 LEU A N 1
ATOM 1766 C CA . LEU A 1 238 ? 24.172 2.855 0.969 1 90.75 238 LEU A CA 1
ATOM 1767 C C . LEU A 1 238 ? 24.109 1.468 1.598 1 90.75 238 LEU A C 1
ATOM 1769 O O . LEU A 1 238 ? 24.438 1.295 2.773 1 90.75 238 LEU A O 1
ATOM 1773 N N . SER A 1 239 ? 23.625 0.442 0.891 1 87.12 239 SER A N 1
ATOM 1774 C CA . SER A 1 239 ? 23.344 -0.877 1.446 1 87.12 239 SER A CA 1
ATOM 1775 C C . SER A 1 239 ? 23.969 -1.979 0.602 1 87.12 239 SER A C 1
ATOM 1777 O O . SER A 1 239 ? 23.406 -3.064 0.462 1 87.12 239 SER A O 1
ATOM 1779 N N . ASN A 1 240 ? 25.016 -1.73 -0.047 1 84.88 240 ASN A N 1
ATOM 1780 C CA . ASN A 1 240 ? 25.719 -2.697 -0.883 1 84.88 240 ASN A CA 1
ATOM 1781 C C . ASN A 1 240 ? 24.797 -3.291 -1.948 1 84.88 240 ASN A C 1
ATOM 1783 O O . ASN A 1 240 ? 24.797 -4.504 -2.16 1 84.88 240 ASN A O 1
ATOM 1787 N N . GLY A 1 241 ? 23.891 -2.469 -2.402 1 89.19 241 GLY A N 1
ATOM 1788 C CA . GLY A 1 241 ? 23.109 -2.832 -3.566 1 89.19 241 GLY A CA 1
ATOM 1789 C C . GLY A 1 241 ? 21.719 -3.322 -3.211 1 89.19 241 GLY A C 1
ATOM 1790 O O . GLY A 1 241 ? 20.844 -3.422 -4.078 1 89.19 241 GLY A O 1
ATOM 1791 N N . SER A 1 242 ? 21.375 -3.604 -2.014 1 90 242 SER A N 1
ATOM 1792 C CA . SER A 1 242 ? 20.109 -4.238 -1.642 1 90 242 SER A CA 1
ATOM 1793 C C . SER A 1 242 ? 18.984 -3.217 -1.541 1 90 242 SER A C 1
ATOM 1795 O O . SER A 1 242 ? 17.812 -3.561 -1.702 1 90 242 SER A O 1
ATOM 1797 N N . GLY A 1 243 ? 19.312 -1.969 -1.344 1 95.06 243 GLY A N 1
ATOM 1798 C CA . GLY A 1 243 ? 18.328 -0.946 -1.066 1 95.06 243 GLY A CA 1
ATOM 1799 C C . GLY A 1 243 ? 18.109 -0.708 0.416 1 95.06 243 GLY A C 1
ATOM 1800 O O . GLY A 1 243 ? 18.688 -1.406 1.252 1 95.06 243 GLY A O 1
ATOM 1801 N N . ILE A 1 244 ? 17.328 0.271 0.74 1 97.25 244 ILE A N 1
ATOM 1802 C CA . ILE A 1 244 ? 17.062 0.619 2.131 1 97.25 244 ILE A CA 1
ATOM 1803 C C . ILE A 1 244 ? 15.711 0.062 2.551 1 97.25 244 ILE A C 1
ATOM 1805 O O . ILE A 1 244 ? 14.938 -0.402 1.711 1 97.25 244 ILE A O 1
ATOM 1809 N N . GLY A 1 245 ? 15.414 0.133 3.873 1 96.94 245 GLY A N 1
ATOM 1810 C CA . GLY A 1 245 ? 14.242 -0.586 4.352 1 96.94 245 GLY A CA 1
ATOM 1811 C C . GLY A 1 245 ? 13.047 0.315 4.605 1 96.94 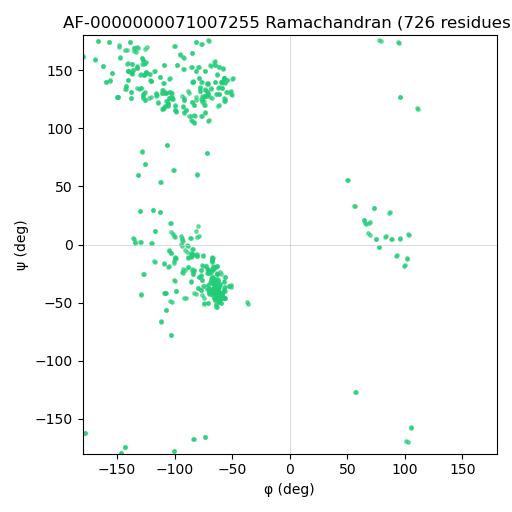245 GLY A C 1
ATOM 1812 O O . GLY A 1 245 ? 11.93 -0.166 4.805 1 96.94 245 GLY A O 1
ATOM 1813 N N . LEU A 1 246 ? 13.266 1.673 4.508 1 98.62 246 LEU A N 1
ATOM 1814 C CA . LEU A 1 246 ? 12.219 2.562 4.988 1 98.62 246 LEU A CA 1
ATOM 1815 C C . LEU A 1 246 ? 12.211 3.869 4.203 1 98.62 246 LEU A C 1
ATOM 1817 O O . LEU A 1 246 ? 13.242 4.52 4.055 1 98.62 246 LEU A O 1
ATOM 1821 N N . VAL A 1 247 ? 11.031 4.227 3.664 1 98.88 247 VAL A N 1
ATOM 1822 C CA . VAL A 1 247 ? 10.844 5.496 2.977 1 98.88 247 VAL A CA 1
ATOM 1823 C C . VAL A 1 247 ? 9.609 6.203 3.535 1 98.88 247 VAL A C 1
ATOM 1825 O O . VAL A 1 247 ? 8.586 5.566 3.803 1 98.88 247 VAL A O 1
ATOM 1828 N N . PHE A 1 248 ? 9.727 7.48 3.795 1 98.88 248 PHE A N 1
ATOM 1829 C CA . PHE A 1 248 ? 8.594 8.367 4.035 1 98.88 248 PHE A CA 1
ATOM 1830 C C . PHE A 1 248 ? 8.352 9.266 2.828 1 98.88 248 PHE A C 1
ATOM 1832 O O . PHE A 1 248 ? 9.234 10.016 2.412 1 98.88 248 PHE A O 1
ATOM 1839 N N . ASP A 1 249 ? 7.207 9.164 2.279 1 98.56 249 ASP A N 1
ATOM 1840 C CA . ASP A 1 249 ? 6.863 10.008 1.136 1 98.56 249 ASP A CA 1
ATOM 1841 C C . ASP A 1 249 ? 6.016 11.203 1.565 1 98.56 249 ASP A C 1
ATOM 1843 O O . ASP A 1 249 ? 4.855 11.039 1.954 1 98.56 249 ASP A O 1
ATOM 1847 N N . CYS A 1 250 ? 6.555 12.352 1.4 1 97.88 250 CYS A N 1
ATOM 1848 C CA . CYS A 1 250 ? 5.898 13.594 1.781 1 97.88 250 CYS A CA 1
ATOM 1849 C C . CYS A 1 250 ? 5.648 14.477 0.562 1 97.88 250 CYS A C 1
ATOM 1851 O O . CYS A 1 250 ? 5.359 15.664 0.699 1 97.88 250 CYS A O 1
ATOM 1853 N N . ALA A 1 251 ? 5.824 13.938 -0.611 1 95.69 251 ALA A N 1
ATOM 1854 C CA . ALA A 1 251 ? 5.668 14.711 -1.84 1 95.69 251 ALA A CA 1
ATOM 1855 C C . ALA A 1 251 ? 4.395 14.312 -2.58 1 95.69 251 ALA A C 1
ATOM 1857 O O . ALA A 1 251 ? 3.703 15.164 -3.141 1 95.69 251 ALA A O 1
ATOM 1858 N N . GLY A 1 252 ? 4.109 13.031 -2.646 1 95.06 252 GLY A N 1
ATOM 1859 C CA . GLY A 1 252 ? 2.895 12.555 -3.285 1 95.06 252 GLY A CA 1
ATOM 1860 C C . GLY A 1 252 ? 2.939 12.648 -4.801 1 95.06 252 GLY A C 1
ATOM 1861 O O . GLY A 1 252 ? 1.913 12.883 -5.441 1 95.06 252 GLY A O 1
ATOM 1862 N N . SER A 1 253 ? 4.105 12.5 -5.395 1 95.75 253 SER A N 1
ATOM 1863 C CA . SER A 1 253 ? 4.234 12.57 -6.848 1 95.75 253 SER A CA 1
ATOM 1864 C C . SER A 1 253 ? 4.543 11.195 -7.438 1 95.75 253 SER A C 1
ATOM 1866 O O . SER A 1 253 ? 5.094 10.328 -6.754 1 95.75 253 SER A O 1
ATOM 1868 N N . GLN A 1 254 ? 4.164 11.016 -8.719 1 96.75 254 GLN A N 1
ATOM 1869 C CA . GLN A 1 254 ? 4.445 9.758 -9.406 1 96.75 254 GLN A CA 1
ATOM 1870 C C . GLN A 1 254 ? 5.941 9.461 -9.422 1 96.75 254 GLN A C 1
ATOM 1872 O O . GLN A 1 254 ? 6.355 8.336 -9.117 1 96.75 254 GLN A O 1
ATOM 1877 N N . LYS A 1 255 ? 6.742 10.453 -9.727 1 96.69 255 LYS A N 1
ATOM 1878 C CA . LYS A 1 255 ? 8.188 10.273 -9.789 1 96.69 255 LYS A CA 1
ATOM 1879 C C . LYS A 1 255 ? 8.766 9.93 -8.414 1 96.69 255 LYS A C 1
ATOM 1881 O O . LYS A 1 255 ? 9.68 9.117 -8.305 1 96.69 255 LYS A O 1
ATOM 1886 N N . GLY A 1 256 ? 8.242 10.625 -7.414 1 97.06 256 GLY A N 1
ATOM 1887 C CA . GLY A 1 256 ? 8.672 10.32 -6.059 1 97.06 256 GLY A CA 1
ATOM 1888 C C . GLY A 1 256 ? 8.359 8.891 -5.641 1 97.06 256 GLY A C 1
ATOM 1889 O O . GLY A 1 256 ? 9.203 8.219 -5.039 1 97.06 256 GLY A O 1
ATOM 1890 N N . LEU A 1 257 ? 7.188 8.469 -5.984 1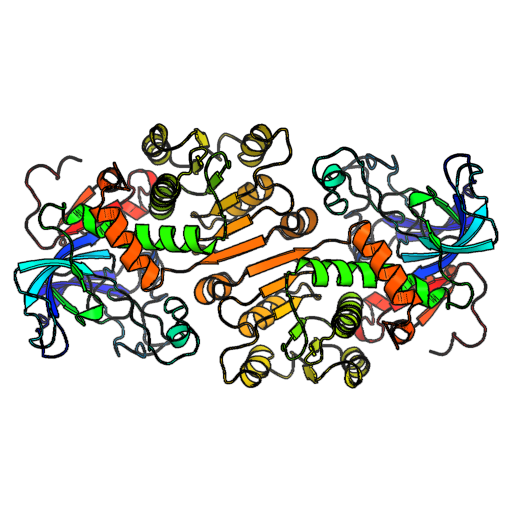 97.31 257 LEU A N 1
ATOM 1891 C CA . LEU A 1 257 ? 6.777 7.105 -5.684 1 97.31 257 LEU A CA 1
ATOM 1892 C C . LEU A 1 257 ? 7.688 6.098 -6.383 1 97.31 257 LEU A C 1
ATOM 1894 O O . LEU A 1 257 ? 8.141 5.133 -5.766 1 97.31 257 LEU A O 1
ATOM 1898 N N . GLU A 1 258 ? 7.961 6.289 -7.586 1 97.5 258 GLU A N 1
ATOM 1899 C CA . GLU A 1 258 ? 8.82 5.391 -8.359 1 97.5 258 GLU A CA 1
ATOM 1900 C C . GLU A 1 258 ? 10.234 5.363 -7.797 1 97.5 258 GLU A C 1
ATOM 1902 O O . GLU A 1 258 ? 10.828 4.293 -7.652 1 97.5 258 GLU A O 1
ATOM 1907 N N . ALA A 1 259 ? 10.75 6.527 -7.48 1 97.94 259 ALA A N 1
ATOM 1908 C CA . ALA A 1 259 ? 12.086 6.609 -6.883 1 97.94 259 ALA A CA 1
ATOM 1909 C C . ALA A 1 259 ? 12.133 5.879 -5.547 1 97.94 259 ALA A C 1
ATOM 1911 O O . ALA A 1 259 ? 13.102 5.184 -5.246 1 97.94 259 ALA A O 1
ATOM 1912 N N . ALA A 1 260 ? 11.094 6.07 -4.773 1 98.38 260 ALA A N 1
ATOM 1913 C CA . ALA A 1 260 ? 11 5.402 -3.48 1 98.38 260 ALA A CA 1
ATOM 1914 C C . ALA A 1 260 ? 11 3.885 -3.645 1 98.38 260 ALA A C 1
ATOM 1916 O O . ALA A 1 260 ? 11.766 3.184 -2.973 1 98.38 260 ALA A O 1
ATOM 1917 N N . CYS A 1 261 ? 10.234 3.416 -4.539 1 98.06 261 CYS A N 1
ATOM 1918 C CA . CYS A 1 261 ? 10.141 1.979 -4.77 1 98.06 261 CYS A CA 1
ATOM 1919 C C . CYS A 1 261 ? 11.469 1.418 -5.258 1 98.06 261 CYS A C 1
ATOM 1921 O O . CYS A 1 261 ? 11.875 0.325 -4.855 1 98.06 261 CYS A O 1
ATOM 1923 N N . ASP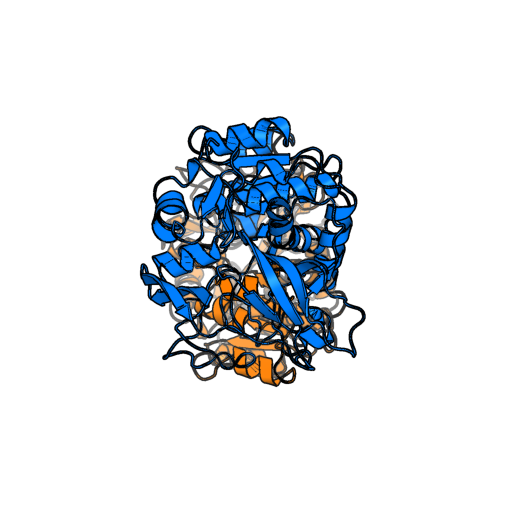 A 1 262 ? 12.07 2.143 -6.129 1 97.62 262 ASP A N 1
ATOM 1924 C CA . ASP A 1 262 ? 13.375 1.734 -6.637 1 97.62 262 ASP A CA 1
ATOM 1925 C C . ASP A 1 262 ? 14.414 1.687 -5.516 1 97.62 262 ASP A C 1
ATOM 1927 O O . ASP A 1 262 ? 15.312 0.85 -5.535 1 97.62 262 ASP A O 1
ATOM 1931 N N . SER A 1 263 ? 14.273 2.533 -4.512 1 98.31 263 SER A N 1
ATOM 1932 C CA . SER A 1 263 ? 15.227 2.68 -3.418 1 98.31 263 SER A CA 1
ATOM 1933 C C . SER A 1 263 ? 15.062 1.561 -2.395 1 98.31 263 SER A C 1
ATOM 1935 O O . SER A 1 263 ? 16.016 1.202 -1.704 1 98.31 263 SER A O 1
ATOM 1937 N N . LEU A 1 264 ? 13.914 1.022 -2.262 1 98.19 264 LEU A N 1
ATOM 1938 C CA . LEU A 1 264 ? 13.586 0.08 -1.198 1 98.19 264 LEU A CA 1
ATOM 1939 C C . LEU A 1 264 ? 14.125 -1.31 -1.516 1 98.19 264 LEU A C 1
ATOM 1941 O O . LEU A 1 264 ? 14.125 -1.732 -2.674 1 98.19 264 LEU A O 1
ATOM 1945 N N . ARG A 1 265 ? 14.57 -1.98 -0.503 1 97.44 265 ARG A N 1
ATOM 1946 C CA . ARG A 1 265 ? 14.906 -3.396 -0.616 1 97.44 265 ARG A CA 1
ATOM 1947 C C . ARG A 1 265 ? 13.656 -4.266 -0.513 1 97.44 265 ARG A C 1
ATOM 1949 O O . ARG A 1 265 ? 12.555 -3.758 -0.294 1 97.44 265 ARG A O 1
ATOM 1956 N N . PHE A 1 266 ? 13.844 -5.586 -0.724 1 97.31 266 PHE A N 1
ATOM 1957 C CA . PHE A 1 266 ? 12.719 -6.488 -0.48 1 97.31 266 PHE A CA 1
ATOM 1958 C C . PHE A 1 266 ? 12.18 -6.309 0.934 1 97.31 266 PHE A C 1
ATOM 1960 O O . PHE A 1 266 ? 12.938 -6.016 1.861 1 97.31 266 PHE A O 1
ATOM 1967 N N . HIS A 1 267 ? 10.867 -6.391 1.034 1 98.06 267 HIS A N 1
ATOM 1968 C CA . HIS A 1 267 ? 10.141 -6.223 2.287 1 98.06 267 HIS A CA 1
ATOM 1969 C C . HIS A 1 267 ? 10.305 -4.809 2.836 1 98.06 267 HIS A C 1
ATOM 1971 O O . HIS A 1 267 ? 10.211 -4.594 4.047 1 98.06 267 HIS A O 1
ATOM 1977 N N . GLY A 1 268 ? 10.664 -3.873 1.949 1 98.06 268 GLY A N 1
ATOM 1978 C CA . GLY A 1 268 ? 10.75 -2.475 2.342 1 98.06 268 GLY A CA 1
ATOM 1979 C C . GLY A 1 268 ? 9.406 -1.883 2.729 1 98.06 268 GLY A C 1
ATOM 1980 O O . GLY A 1 268 ? 8.359 -2.398 2.336 1 98.06 268 GLY A O 1
ATOM 1981 N N . LEU A 1 269 ? 9.469 -0.863 3.547 1 98.69 269 LEU A N 1
ATOM 1982 C CA . LEU A 1 269 ? 8.281 -0.164 4.031 1 98.69 269 LEU A CA 1
ATOM 1983 C C . LEU A 1 269 ? 8.18 1.229 3.42 1 98.69 269 LEU A C 1
ATOM 1985 O O . LEU A 1 269 ? 9.109 2.035 3.549 1 98.69 269 LEU A O 1
ATOM 1989 N N . TYR A 1 270 ? 7.121 1.434 2.662 1 98.62 270 TYR A N 1
ATOM 1990 C CA . TYR A 1 270 ? 6.754 2.727 2.096 1 98.62 270 TYR A CA 1
ATOM 1991 C C . TYR A 1 270 ? 5.68 3.404 2.939 1 98.62 270 TYR A C 1
ATOM 1993 O O . TYR A 1 270 ? 4.543 2.932 3.006 1 98.62 270 TYR A O 1
ATOM 2001 N N . VAL A 1 271 ? 6 4.535 3.555 1 98.81 271 VAL A N 1
ATOM 2002 C CA . VAL A 1 271 ? 5.07 5.27 4.406 1 98.81 271 VAL A CA 1
ATOM 2003 C C . VAL A 1 271 ? 4.633 6.555 3.703 1 98.81 271 VAL A C 1
ATOM 2005 O O . VAL A 1 271 ? 5.449 7.445 3.457 1 98.81 271 VAL A O 1
ATOM 2008 N N . ASN A 1 272 ? 3.367 6.707 3.453 1 98.31 272 ASN A N 1
ATOM 2009 C CA . ASN A 1 272 ? 2.848 7.867 2.734 1 98.31 272 ASN A CA 1
ATOM 2010 C C . ASN A 1 272 ? 2.199 8.867 3.684 1 98.31 272 ASN A C 1
ATOM 2012 O O . ASN A 1 272 ? 1.343 8.508 4.488 1 98.31 272 ASN A O 1
ATOM 2016 N N . LEU A 1 273 ? 2.584 10.117 3.561 1 97.81 273 LEU A N 1
ATOM 2017 C CA . LEU A 1 273 ? 1.977 11.211 4.316 1 97.81 273 LEU A CA 1
ATOM 2018 C C . LEU A 1 273 ? 1.37 12.242 3.377 1 97.81 273 LEU A C 1
ATOM 2020 O O . LEU A 1 273 ? 0.817 13.25 3.83 1 97.81 273 LEU A O 1
ATOM 2024 N N . ALA A 1 274 ? 1.441 12.016 2.096 1 95.62 274 ALA A N 1
ATOM 2025 C CA . ALA A 1 274 ? 1.088 13.07 1.143 1 95.62 274 ALA A CA 1
ATOM 2026 C C . ALA A 1 274 ? -0.214 12.734 0.42 1 95.62 274 ALA A C 1
ATOM 2028 O O . ALA A 1 274 ? -0.462 11.578 0.072 1 95.62 274 ALA A O 1
ATOM 2029 N N . VAL A 1 275 ? -1.011 13.758 0.264 1 90.06 275 VAL A N 1
ATOM 2030 C CA . VAL A 1 275 ? -2.139 13.664 -0.657 1 90.06 275 VAL A CA 1
ATOM 2031 C C . VAL A 1 275 ? -1.667 13.953 -2.082 1 90.06 275 VAL A C 1
ATOM 2033 O O . VAL A 1 275 ? -1.134 15.031 -2.361 1 90.06 275 VAL A O 1
ATOM 2036 N N . PRO A 1 276 ? -1.858 12.984 -2.902 1 88.94 276 PRO A N 1
ATOM 2037 C CA . PRO A 1 276 ? -1.412 13.25 -4.27 1 88.94 276 PRO A CA 1
ATOM 2038 C C . PRO A 1 276 ? -2.207 14.367 -4.941 1 88.94 276 PRO A C 1
ATOM 2040 O O . PRO A 1 276 ? -3.416 14.492 -4.723 1 88.94 276 PRO A O 1
ATOM 2043 N N . LYS A 1 277 ? -1.515 15.195 -5.664 1 81.88 277 LYS A N 1
ATOM 2044 C CA . LYS A 1 277 ? -2.154 16.297 -6.387 1 81.88 277 LYS A CA 1
ATOM 2045 C C . LYS A 1 277 ? -2.848 15.789 -7.648 1 81.88 277 LYS A C 1
ATOM 2047 O O . LYS A 1 277 ? -3.748 16.453 -8.172 1 81.88 277 LYS A O 1
ATOM 2052 N N . SER A 1 278 ? -2.354 14.727 -8.141 1 87.44 278 SER A N 1
ATOM 2053 C CA . SER A 1 278 ? -2.93 14.047 -9.297 1 87.44 278 SER A CA 1
ATOM 2054 C C . SER A 1 278 ? -2.992 12.539 -9.07 1 87.44 278 SER A C 1
ATOM 2056 O O . SER A 1 278 ? -2.416 12.023 -8.109 1 87.44 278 SER A O 1
ATOM 2058 N N . ALA A 1 279 ? -3.719 11.953 -9.992 1 90.56 279 ALA A N 1
ATOM 2059 C CA . ALA A 1 279 ? -3.824 10.5 -9.891 1 90.56 279 ALA A CA 1
ATOM 2060 C C . ALA A 1 279 ? -2.447 9.844 -9.953 1 90.56 279 ALA A C 1
ATOM 2062 O O . ALA A 1 279 ? -1.603 10.234 -10.766 1 90.56 279 ALA A O 1
ATOM 2063 N N . ILE A 1 280 ? -2.264 8.93 -9.062 1 94.06 280 ILE A N 1
ATOM 2064 C CA . ILE A 1 280 ? -0.998 8.211 -8.992 1 94.06 280 ILE A CA 1
ATOM 2065 C C . ILE A 1 280 ? -1.208 6.758 -9.422 1 94.06 280 ILE A C 1
ATOM 2067 O O . ILE A 1 280 ? -2.156 6.105 -8.977 1 94.06 280 ILE A O 1
ATOM 2071 N N . SER A 1 281 ? -0.338 6.348 -10.32 1 94.88 281 SER A N 1
ATOM 2072 C CA . SER A 1 281 ? -0.335 4.953 -10.742 1 94.88 281 SER A CA 1
ATOM 2073 C C . SER A 1 281 ? 0.554 4.102 -9.844 1 94.88 281 SER A C 1
ATOM 2075 O O . SER A 1 281 ? 1.704 4.461 -9.578 1 94.88 281 SER A O 1
ATOM 2077 N N . LEU A 1 282 ? 0.031 3.008 -9.414 1 93.88 282 LEU A N 1
ATOM 2078 C CA . LEU A 1 282 ? 0.782 2.102 -8.547 1 93.88 282 LEU A CA 1
ATOM 2079 C C . LEU A 1 282 ? 1.842 1.348 -9.344 1 93.88 282 LEU A C 1
ATOM 2081 O O . LEU A 1 282 ? 1.523 0.672 -10.328 1 93.88 282 LEU A O 1
ATOM 2085 N N . PRO A 1 283 ? 3.107 1.491 -9.008 1 94.75 283 PRO A N 1
ATOM 2086 C CA . PRO A 1 283 ? 4.117 0.64 -9.641 1 94.75 283 PRO A CA 1
ATOM 2087 C C . PRO A 1 283 ? 4.051 -0.809 -9.164 1 94.75 283 PRO A C 1
ATOM 2089 O O . PRO A 1 283 ? 4.93 -1.263 -8.43 1 94.75 283 PRO A O 1
ATOM 2092 N N . ALA A 1 284 ? 3.184 -1.534 -9.648 1 93.19 284 ALA A N 1
ATOM 2093 C CA . ALA A 1 284 ? 2.768 -2.832 -9.125 1 93.19 284 ALA A CA 1
ATOM 2094 C C . ALA A 1 284 ? 3.924 -3.826 -9.133 1 93.19 284 ALA A C 1
ATOM 2096 O O . ALA A 1 284 ? 4.066 -4.633 -8.219 1 93.19 284 ALA A O 1
ATOM 2097 N N . MET A 1 285 ? 4.766 -3.793 -10.117 1 92.69 285 MET A N 1
ATOM 2098 C CA . MET A 1 285 ? 5.82 -4.797 -10.25 1 92.69 285 MET A CA 1
ATOM 2099 C C . MET A 1 285 ? 6.883 -4.605 -9.172 1 92.69 285 MET A C 1
ATOM 2101 O O . MET A 1 285 ? 7.461 -5.578 -8.688 1 92.69 285 MET A O 1
ATOM 2105 N N . TYR A 1 286 ? 7.184 -3.311 -8.766 1 95.38 286 TYR A N 1
ATOM 2106 C CA . TYR A 1 286 ? 8.07 -3.084 -7.629 1 95.38 286 TYR A CA 1
ATOM 2107 C C . TYR A 1 286 ? 7.492 -3.693 -6.359 1 95.38 286 TYR A C 1
ATOM 2109 O O . TYR A 1 286 ? 8.195 -4.387 -5.621 1 95.38 286 TYR A O 1
ATOM 2117 N N . PHE A 1 287 ? 6.223 -3.426 -6.184 1 97.12 287 PHE A N 1
ATOM 2118 C CA . PHE A 1 287 ? 5.57 -3.898 -4.969 1 97.12 287 PHE A CA 1
ATOM 2119 C C . PHE A 1 287 ? 5.555 -5.422 -4.922 1 97.12 287 PHE A C 1
ATOM 2121 O O . PHE A 1 287 ? 5.812 -6.02 -3.873 1 97.12 287 PHE A O 1
ATOM 2128 N N . MET A 1 288 ? 5.309 -6.012 -6 1 96.5 288 MET A N 1
ATOM 2129 C CA . MET A 1 288 ? 5.199 -7.465 -6.035 1 96.5 288 MET A CA 1
ATOM 2130 C C . MET A 1 288 ? 6.57 -8.117 -5.918 1 96.5 288 MET A C 1
ATOM 2132 O O . MET A 1 288 ? 6.793 -8.969 -5.051 1 96.5 288 MET A O 1
ATOM 2136 N N . ARG A 1 289 ? 7.539 -7.715 -6.73 1 96.56 289 ARG A N 1
ATOM 2137 C CA . ARG A 1 289 ? 8.844 -8.359 -6.812 1 96.56 289 ARG A CA 1
ATOM 2138 C C . ARG A 1 289 ? 9.617 -8.203 -5.508 1 96.56 289 ARG A C 1
ATOM 2140 O O . ARG A 1 289 ? 10.398 -9.078 -5.129 1 96.56 289 ARG A O 1
ATOM 2147 N N . LYS A 1 290 ? 9.344 -7.062 -4.828 1 97.88 290 LYS A N 1
ATOM 2148 C CA . LYS A 1 290 ? 10.07 -6.789 -3.592 1 97.88 290 LYS A CA 1
ATOM 2149 C C . LYS A 1 290 ? 9.188 -7.043 -2.373 1 97.88 290 LYS A C 1
ATOM 2151 O O . LYS A 1 290 ? 9.648 -6.926 -1.233 1 97.88 290 LYS A O 1
ATOM 2156 N N . GLU A 1 291 ? 7.902 -7.359 -2.691 1 98.5 291 GLU A N 1
ATOM 2157 C CA . GLU A 1 291 ? 6.918 -7.539 -1.627 1 98.5 291 GLU A CA 1
ATOM 2158 C C . GLU A 1 291 ? 6.941 -6.367 -0.651 1 98.5 291 GLU A C 1
ATOM 2160 O O . GLU A 1 291 ? 7.055 -6.562 0.561 1 98.5 291 GLU A O 1
ATOM 2165 N N . LEU A 1 292 ? 6.762 -5.18 -1.198 1 98.5 292 LEU A N 1
ATOM 2166 C CA . LEU A 1 292 ? 6.762 -3.951 -0.41 1 98.5 292 LEU A CA 1
ATOM 2167 C C . LEU A 1 292 ? 5.477 -3.822 0.396 1 98.5 292 LEU A C 1
ATOM 2169 O O . LEU A 1 292 ? 4.445 -4.387 0.022 1 98.5 292 LEU A O 1
ATOM 2173 N N . THR A 1 293 ? 5.551 -3.188 1.529 1 98.56 293 THR A N 1
ATOM 2174 C CA . THR A 1 293 ? 4.398 -2.775 2.324 1 98.56 293 THR A CA 1
ATOM 2175 C C . THR A 1 293 ? 4.16 -1.274 2.193 1 98.56 293 THR A C 1
ATOM 2177 O O . THR A 1 293 ? 5.102 -0.481 2.281 1 98.56 293 THR A O 1
ATOM 2180 N N . TYR A 1 294 ? 3.01 -0.936 1.838 1 98.25 294 TYR A N 1
ATOM 2181 C CA . TYR A 1 294 ? 2.578 0.455 1.754 1 98.25 294 TYR A CA 1
ATOM 2182 C C . TYR A 1 294 ? 1.631 0.803 2.896 1 98.25 294 TYR A C 1
ATOM 2184 O O . TYR A 1 294 ? 0.617 0.13 3.096 1 98.25 294 TYR A O 1
ATOM 2192 N N . LYS A 1 295 ? 1.963 1.835 3.707 1 98.25 295 LYS A N 1
ATOM 2193 C CA . LYS A 1 295 ? 1.091 2.402 4.73 1 98.25 295 LYS A CA 1
ATOM 2194 C C . LYS A 1 295 ? 0.837 3.887 4.477 1 98.25 295 LYS A C 1
ATOM 2196 O O . LYS A 1 295 ? 1.732 4.605 4.031 1 98.25 295 LYS A O 1
ATOM 2201 N N . SER A 1 296 ? -0.323 4.262 4.727 1 97.69 296 SER A N 1
ATOM 2202 C CA . SER A 1 296 ? -0.681 5.672 4.613 1 97.69 296 SER A CA 1
ATOM 2203 C C . SER A 1 296 ? -1.306 6.184 5.906 1 97.69 296 SER A C 1
ATOM 2205 O O . SER A 1 296 ? -2.029 5.453 6.586 1 97.69 296 SER A O 1
ATOM 2207 N N . PHE A 1 297 ? -1.059 7.434 6.191 1 98 297 PHE A N 1
ATOM 2208 C CA . PHE A 1 297 ? -1.537 8 7.445 1 98 297 PHE A CA 1
ATOM 2209 C C . PHE A 1 297 ? -2.139 9.383 7.223 1 98 297 PHE A C 1
ATOM 2211 O O . PHE A 1 297 ? -1.716 10.109 6.324 1 98 297 PHE A O 1
ATOM 2218 N N . LEU A 1 298 ? -3.064 9.703 8.031 1 97.31 298 LEU A N 1
ATOM 2219 C CA . LEU A 1 298 ? -3.746 10.992 7.988 1 97.31 298 LEU A CA 1
ATOM 2220 C C . LEU A 1 298 ? -3.732 11.664 9.359 1 97.31 298 LEU A C 1
ATOM 2222 O O . LEU A 1 298 ? -4.125 11.047 10.359 1 97.31 298 LEU A O 1
ATOM 2226 N N . ALA A 1 299 ? -3.279 12.844 9.391 1 98 299 ALA A N 1
ATOM 2227 C CA . ALA A 1 299 ? -3.363 13.664 10.594 1 98 299 ALA A CA 1
ATOM 2228 C C . ALA A 1 299 ? -2.691 12.984 11.781 1 98 299 ALA A C 1
ATOM 2230 O O . ALA A 1 299 ? -1.51 12.633 11.719 1 98 299 ALA A O 1
ATOM 2231 N N . TYR A 1 300 ? -3.436 12.859 12.883 1 98.81 300 TYR A N 1
ATOM 2232 C CA . TYR A 1 300 ? -2.936 12.336 14.148 1 98.81 300 TYR A CA 1
ATOM 2233 C C . TYR A 1 300 ? -4.082 12.078 15.125 1 98.81 300 TYR A C 1
ATOM 2235 O O . TYR A 1 300 ? -5.207 12.539 14.906 1 98.81 300 TYR A O 1
ATOM 2243 N N . ASP A 1 301 ? -3.844 11.242 16.109 1 98.62 301 ASP A N 1
ATOM 2244 C CA . ASP A 1 301 ? -4.859 11.023 17.141 1 98.62 301 ASP A CA 1
ATOM 2245 C C . ASP A 1 301 ? -4.543 11.82 18.391 1 98.62 301 ASP A C 1
ATOM 2247 O O . ASP A 1 301 ? -3.615 12.633 18.406 1 98.62 301 ASP A O 1
ATOM 2251 N N . ASP A 1 302 ? -5.348 11.695 19.438 1 98.56 302 ASP A N 1
ATOM 2252 C CA . ASP A 1 302 ? -5.215 12.477 20.672 1 98.56 302 ASP A CA 1
ATOM 2253 C C . ASP A 1 302 ? -3.857 12.234 21.328 1 98.56 302 ASP A C 1
ATOM 2255 O O . ASP A 1 302 ? -3.207 13.18 21.781 1 98.56 302 ASP A O 1
ATOM 2259 N N . ALA A 1 303 ? -3.469 10.992 21.328 1 98.44 303 ALA A N 1
ATOM 2260 C CA . ALA A 1 303 ? -2.201 10.641 21.969 1 98.44 303 ALA A CA 1
ATOM 2261 C C . ALA A 1 303 ? -1.023 11.266 21.219 1 98.44 303 ALA A C 1
ATOM 2263 O O . ALA A 1 303 ? -0.067 11.727 21.844 1 98.44 303 ALA A O 1
ATOM 2264 N N . ASP A 1 304 ? -1.111 11.297 19.953 1 98.75 304 ASP A N 1
ATOM 2265 C CA . ASP A 1 304 ? -0.044 11.867 19.141 1 98.75 304 ASP A CA 1
ATOM 2266 C C . ASP A 1 304 ? 0.101 13.367 19.406 1 98.75 304 ASP A C 1
ATOM 2268 O O . ASP A 1 304 ? 1.218 13.875 19.531 1 98.75 304 ASP A O 1
ATOM 2272 N N . PHE A 1 305 ? -1.019 14.062 19.391 1 98.81 305 PHE A N 1
ATOM 2273 C CA . PHE A 1 305 ? -0.947 15.508 19.578 1 98.81 305 PHE A CA 1
ATOM 2274 C C . PHE A 1 305 ? -0.358 15.844 20.938 1 98.81 305 PHE A C 1
ATOM 2276 O O . PHE A 1 305 ? 0.545 16.672 21.047 1 98.81 305 PHE A O 1
ATOM 2283 N N . LYS A 1 306 ? -0.827 15.188 21.938 1 98.75 306 LYS A N 1
ATOM 2284 C CA . LYS A 1 306 ? -0.331 15.391 23.297 1 98.75 306 LYS A CA 1
ATOM 2285 C C . LYS A 1 306 ? 1.163 15.102 23.375 1 98.75 306 LYS A C 1
ATOM 2287 O O . LYS A 1 306 ? 1.92 15.875 23.969 1 98.75 306 LYS A O 1
ATOM 2292 N N . ALA A 1 307 ? 1.563 14.023 22.75 1 98.81 307 ALA A N 1
ATOM 2293 C CA . ALA A 1 307 ? 2.971 13.633 22.781 1 98.81 307 ALA A CA 1
ATOM 2294 C C . ALA A 1 307 ? 3.836 14.648 22.031 1 98.81 307 ALA A C 1
ATOM 2296 O O . ALA A 1 307 ? 4.965 14.93 22.453 1 98.81 307 ALA A O 1
ATOM 2297 N N . THR A 1 308 ? 3.309 15.133 20.969 1 98.88 308 THR A N 1
ATOM 2298 C CA . THR A 1 308 ? 4.055 16.109 20.188 1 98.88 308 THR A CA 1
ATOM 2299 C C . THR A 1 308 ? 4.203 17.422 20.969 1 98.88 308 THR A C 1
ATOM 2301 O O . THR A 1 308 ? 5.273 18.031 20.969 1 98.88 308 THR A O 1
ATOM 2304 N N . VAL A 1 309 ? 3.15 17.844 21.672 1 98.81 309 VAL A N 1
ATOM 2305 C CA . VAL A 1 309 ? 3.219 19.031 22.516 1 98.81 309 VAL A CA 1
ATOM 2306 C C . VAL A 1 309 ? 4.289 18.844 23.594 1 98.81 309 VAL A C 1
ATOM 2308 O O . VAL A 1 309 ? 5.117 19.719 23.812 1 98.81 309 VAL A O 1
ATOM 2311 N N . ALA A 1 310 ? 4.262 17.688 24.188 1 98.75 310 ALA A N 1
ATOM 2312 C CA . ALA A 1 310 ? 5.238 17.391 25.234 1 98.75 310 ALA A CA 1
ATOM 2313 C C . ALA A 1 310 ? 6.66 17.438 24.672 1 98.75 310 ALA A C 1
ATOM 2315 O O . ALA A 1 310 ? 7.539 18.078 25.266 1 98.75 310 ALA A O 1
ATOM 2316 N N . ALA A 1 311 ? 6.875 16.797 23.578 1 98.81 311 ALA A N 1
ATOM 2317 C CA . ALA A 1 311 ? 8.203 16.766 22.969 1 98.81 311 ALA A CA 1
ATOM 2318 C C . ALA A 1 311 ? 8.664 18.156 22.594 1 98.81 311 ALA A C 1
ATOM 2320 O O . ALA A 1 311 ? 9.828 18.516 22.766 1 98.81 311 ALA A O 1
ATOM 2321 N N . PHE A 1 312 ? 7.762 18.875 22.062 1 98.62 312 PHE A N 1
ATOM 2322 C CA . PHE A 1 312 ? 8.062 20.25 21.656 1 98.62 312 PHE A CA 1
ATOM 2323 C C . PHE A 1 312 ? 8.484 21.078 22.859 1 98.62 312 PHE A C 1
ATOM 2325 O O . PHE A 1 312 ? 9.508 21.766 22.828 1 98.62 312 PHE A O 1
ATOM 2332 N N . THR A 1 313 ? 7.738 20.984 23.938 1 97.88 313 THR A N 1
ATOM 2333 C CA . THR A 1 313 ? 7.977 21.766 25.141 1 97.88 313 THR A CA 1
ATOM 2334 C C . THR A 1 313 ? 9.266 21.328 25.828 1 97.88 313 THR A C 1
ATOM 2336 O O . THR A 1 313 ? 9.922 22.125 26.5 1 97.88 313 THR A O 1
ATOM 2339 N N . GLU A 1 314 ? 9.664 20.094 25.578 1 97.81 314 GLU A N 1
ATOM 2340 C CA . GLU A 1 314 ? 10.891 19.547 26.156 1 97.81 314 GLU A CA 1
ATOM 2341 C C . GLU A 1 314 ? 12.109 19.922 25.312 1 97.81 314 GLU A C 1
ATOM 2343 O O . GLU A 1 314 ? 13.242 19.656 25.703 1 97.81 314 GLU A O 1
ATOM 2348 N N . GLY A 1 315 ? 11.891 20.469 24.172 1 97.62 315 GLY A N 1
ATOM 2349 C CA . GLY A 1 315 ? 12.992 20.922 23.328 1 97.62 315 GLY A CA 1
ATOM 2350 C C . GLY A 1 315 ? 13.555 19.828 22.438 1 97.62 315 GLY A C 1
ATOM 2351 O O . GLY A 1 315 ? 14.711 19.891 22.016 1 97.62 315 GLY A O 1
ATOM 2352 N N . ARG A 1 316 ? 12.758 18.844 22.094 1 98.19 316 ARG A N 1
ATOM 2353 C CA . ARG A 1 316 ? 13.25 17.703 21.344 1 98.19 316 ARG A CA 1
ATOM 2354 C C . ARG A 1 316 ? 13.352 18.016 19.859 1 98.19 316 ARG A C 1
ATOM 2356 O O . ARG A 1 316 ? 13.906 17.234 19.078 1 98.19 316 ARG A O 1
ATOM 2363 N N . PHE A 1 317 ? 12.844 19.125 19.5 1 98.38 317 PHE A N 1
ATOM 2364 C CA . PHE A 1 317 ? 12.898 19.547 18.094 1 98.38 317 PHE A CA 1
ATOM 2365 C C . PHE A 1 317 ? 13.805 20.766 17.938 1 98.38 317 PHE A C 1
ATOM 2367 O O . PHE A 1 317 ? 13.43 21.75 17.312 1 98.38 317 PHE A O 1
ATOM 2374 N N . ALA A 1 318 ? 14.977 20.641 18.406 1 96.25 318 ALA A N 1
ATOM 2375 C CA . ALA A 1 318 ? 15.922 21.75 18.359 1 96.25 318 ALA A CA 1
ATOM 2376 C C . ALA A 1 318 ? 16.125 22.25 16.938 1 96.25 318 ALA A C 1
ATOM 2378 O O . ALA A 1 318 ? 16.406 21.469 16.031 1 96.25 318 ALA A O 1
ATOM 2379 N N . GLY A 1 319 ? 15.891 23.469 16.734 1 96.38 319 GLY A N 1
ATOM 2380 C CA . GLY A 1 319 ? 16.109 24.094 15.438 1 96.38 319 GLY A CA 1
ATOM 2381 C C . GLY A 1 319 ? 14.844 24.156 14.594 1 96.38 319 GLY A C 1
ATOM 2382 O O . GLY A 1 319 ? 14.867 24.703 13.492 1 96.38 319 GLY A O 1
ATOM 2383 N N . VAL A 1 320 ? 13.719 23.781 15.094 1 97.94 320 VAL A N 1
ATOM 2384 C CA . VAL A 1 320 ? 12.492 23.641 14.305 1 97.94 320 VAL A CA 1
ATOM 2385 C C . VAL A 1 320 ? 11.969 25.016 13.914 1 97.94 320 VAL A C 1
ATOM 2387 O O . VAL A 1 320 ? 11.281 25.156 12.898 1 97.94 320 VAL A O 1
ATOM 2390 N N . GLU A 1 321 ? 12.312 26.031 14.68 1 97 321 GLU A N 1
ATOM 2391 C CA . GLU A 1 321 ? 11.844 27.391 14.414 1 97 321 GLU A CA 1
ATOM 2392 C C . GLU A 1 321 ? 12.297 27.859 13.031 1 97 321 GLU A C 1
ATOM 2394 O O . GLU A 1 321 ? 11.648 28.719 12.422 1 97 321 GLU A O 1
ATOM 2399 N N . ARG A 1 322 ? 13.383 27.281 12.531 1 95.06 322 ARG A N 1
ATOM 2400 C CA . ARG A 1 322 ? 13.93 27.688 11.234 1 95.06 322 ARG A CA 1
ATOM 2401 C C . ARG A 1 322 ? 12.977 27.312 10.102 1 95.06 322 ARG A C 1
ATOM 2403 O O . ARG A 1 322 ? 13.125 27.797 8.977 1 95.06 322 ARG A O 1
ATOM 2410 N N . MET A 1 323 ? 12.008 26.469 10.375 1 96.31 323 MET A N 1
ATOM 2411 C CA . MET A 1 323 ? 11.008 26.109 9.383 1 96.31 323 MET A CA 1
ATOM 2412 C C . MET A 1 323 ? 10.195 27.312 8.953 1 96.31 323 MET A C 1
ATOM 2414 O O . MET A 1 323 ? 9.648 27.344 7.844 1 96.31 323 MET A O 1
ATOM 2418 N N . ILE A 1 324 ? 10.062 28.234 9.898 1 97.25 324 ILE A N 1
ATOM 2419 C CA . ILE A 1 324 ? 9.297 29.438 9.578 1 97.25 324 ILE A CA 1
ATOM 2420 C C . ILE A 1 324 ? 10.141 30.375 8.719 1 97.25 324 ILE A C 1
ATOM 2422 O O . ILE A 1 324 ? 11.086 31 9.211 1 97.25 324 ILE A O 1
ATOM 2426 N N . THR A 1 325 ? 9.75 30.5 7.465 1 95.62 325 THR A N 1
ATOM 2427 C CA . THR A 1 325 ? 10.578 31.25 6.527 1 95.62 325 THR A CA 1
ATOM 2428 C C . THR A 1 325 ? 10.023 32.656 6.324 1 95.62 325 THR A C 1
ATOM 2430 O O . THR A 1 325 ? 10.703 33.531 5.785 1 95.62 325 THR A O 1
ATOM 2433 N N . ARG A 1 326 ? 8.773 32.812 6.746 1 95.94 326 ARG A N 1
ATOM 2434 C CA . ARG A 1 326 ? 8.195 34.156 6.621 1 95.94 326 ARG A CA 1
ATOM 2435 C C . ARG A 1 326 ? 7.066 34.344 7.621 1 95.94 326 ARG A C 1
ATOM 2437 O O . ARG A 1 326 ? 6.293 33.438 7.887 1 95.94 326 ARG A O 1
ATOM 2444 N N . ARG A 1 327 ? 7.004 35.562 8.188 1 97.69 327 ARG A N 1
ATOM 2445 C CA . ARG A 1 327 ? 5.918 36.031 9.039 1 97.69 327 ARG A CA 1
ATOM 2446 C C . ARG A 1 327 ? 5.195 37.219 8.391 1 97.69 327 ARG A C 1
ATOM 2448 O O . ARG A 1 327 ? 5.832 38.188 7.961 1 97.69 327 ARG A O 1
ATOM 2455 N N . ILE A 1 328 ? 3.875 37.094 8.289 1 98.06 328 ILE A N 1
ATOM 2456 C CA . ILE A 1 328 ? 3.162 38.125 7.566 1 98.06 328 ILE A CA 1
ATOM 2457 C C . ILE A 1 328 ? 1.938 38.562 8.367 1 98.06 328 ILE A C 1
ATOM 2459 O O . ILE A 1 328 ? 1.53 37.906 9.312 1 98.06 328 ILE A O 1
ATOM 2463 N N . ALA A 1 329 ? 1.383 39.719 7.922 1 98 329 ALA A N 1
ATOM 2464 C CA . ALA A 1 329 ? 0.112 40.188 8.477 1 98 329 ALA A CA 1
ATOM 2465 C C . ALA A 1 329 ? -1.063 39.469 7.824 1 98 329 ALA A C 1
ATOM 2467 O O . ALA A 1 329 ? -0.99 39.062 6.656 1 98 329 ALA A O 1
ATOM 2468 N N . LEU A 1 330 ? -2.098 39.312 8.594 1 98.25 330 LEU A N 1
ATOM 2469 C CA . LEU A 1 330 ? -3.297 38.656 8.086 1 98.25 330 LEU A CA 1
ATOM 2470 C C . LEU A 1 330 ? -3.773 39.312 6.801 1 98.25 330 LEU A C 1
ATOM 2472 O O . LEU A 1 330 ? -4.207 38.625 5.867 1 98.25 330 LEU A O 1
ATOM 2476 N N . GLU A 1 331 ? -3.625 40.625 6.691 1 97.19 331 GLU A N 1
ATOM 2477 C CA . GLU A 1 331 ? -4.094 41.406 5.539 1 97.19 331 GLU A CA 1
ATOM 2478 C C . GLU A 1 331 ? -3.309 41.031 4.281 1 97.19 331 GLU A C 1
ATOM 2480 O O . GLU A 1 331 ? -3.768 41.281 3.164 1 97.19 331 GLU A O 1
ATOM 2485 N N . GLU A 1 332 ? -2.152 40.469 4.5 1 97.69 332 GLU A N 1
ATOM 2486 C CA . GLU A 1 332 ? -1.268 40.156 3.389 1 97.69 332 GLU A CA 1
ATOM 2487 C C . GLU A 1 332 ? -1.37 38.656 3.029 1 97.69 332 GLU A C 1
ATOM 2489 O O . GLU A 1 332 ? -0.629 38.188 2.174 1 97.69 332 GLU A O 1
ATOM 2494 N N . LEU A 1 333 ? -2.273 38 3.619 1 98.38 333 LEU A N 1
ATOM 2495 C CA . LEU A 1 333 ? -2.326 36.531 3.592 1 98.38 333 LEU A CA 1
ATOM 2496 C C . LEU A 1 333 ? -2.391 36.031 2.156 1 98.38 333 LEU A C 1
ATOM 2498 O O . LEU A 1 333 ? -1.667 35.094 1.793 1 98.38 333 LEU A O 1
ATOM 2502 N N . VAL A 1 334 ? -3.227 36.625 1.341 1 98.31 334 VAL A N 1
ATOM 2503 C CA . VAL A 1 334 ? -3.432 36.125 -0.016 1 98.31 334 VAL A CA 1
ATOM 2504 C C . VAL A 1 334 ? -2.191 36.406 -0.862 1 98.31 334 VAL A C 1
ATOM 2506 O O . VAL A 1 334 ? -1.604 35.469 -1.44 1 98.31 334 VAL A O 1
ATOM 2509 N N . GLU A 1 335 ? -1.683 37.625 -0.869 1 97.62 335 GLU A N 1
ATOM 2510 C CA . GLU A 1 335 ? -0.608 38.031 -1.762 1 97.62 335 GLU A CA 1
ATOM 2511 C C . GLU A 1 335 ? 0.739 37.5 -1.306 1 97.62 335 GLU A C 1
ATOM 2513 O O . GLU A 1 335 ? 1.477 36.906 -2.1 1 97.62 335 GLU A O 1
ATOM 2518 N N . LYS A 1 336 ? 1.004 37.594 -0.007 1 97 336 LYS A N 1
ATOM 2519 C CA . LYS A 1 336 ? 2.338 37.25 0.473 1 97 336 LYS A CA 1
ATOM 2520 C C . LYS A 1 336 ? 2.365 35.844 1.05 1 97 336 LYS A C 1
ATOM 2522 O O . LYS A 1 336 ? 3.434 35.312 1.372 1 97 336 LYS A O 1
ATOM 2527 N N . GLY A 1 337 ? 1.233 35.281 1.223 1 97.75 337 GLY A N 1
ATOM 2528 C CA . GLY A 1 337 ? 1.137 33.906 1.682 1 97.75 337 GLY A CA 1
ATOM 2529 C C . GLY A 1 337 ? 0.8 32.938 0.572 1 97.75 337 GLY A C 1
ATOM 2530 O O . GLY A 1 337 ? 1.694 32.344 -0.02 1 97.75 337 GLY A O 1
ATOM 2531 N N . PHE A 1 338 ? -0.481 32.875 0.171 1 97.94 338 PHE A N 1
ATOM 2532 C CA . PHE A 1 338 ? -0.994 31.875 -0.761 1 97.94 338 PHE A CA 1
ATOM 2533 C C . PHE A 1 338 ? -0.338 32.031 -2.129 1 97.94 338 PHE A C 1
ATOM 2535 O O . PHE A 1 338 ? 0.225 31.062 -2.662 1 97.94 338 PHE A O 1
ATOM 2542 N N . LYS A 1 339 ? -0.344 33.188 -2.691 1 97.5 339 LYS A N 1
ATOM 2543 C CA . LYS A 1 339 ? 0.212 33.406 -4.023 1 97.5 339 LYS A CA 1
ATOM 2544 C C . LYS A 1 339 ? 1.723 33.188 -4.031 1 97.5 339 LYS A C 1
ATOM 2546 O O . LYS A 1 339 ? 2.264 32.594 -4.969 1 97.5 339 LYS A O 1
ATOM 2551 N N . THR A 1 340 ? 2.324 33.688 -2.984 1 95.75 340 THR A N 1
ATOM 2552 C CA . THR A 1 340 ? 3.768 33.5 -2.877 1 95.75 340 THR A CA 1
ATOM 2553 C C . THR A 1 340 ? 4.141 32.031 -2.83 1 95.75 340 THR A C 1
ATOM 2555 O O . THR A 1 340 ? 5.07 31.594 -3.51 1 95.75 340 THR A O 1
ATOM 2558 N N . LEU A 1 341 ? 3.449 31.234 -2.068 1 94.81 341 LEU A N 1
ATOM 2559 C CA . LEU A 1 341 ? 3.736 29.812 -1.922 1 94.81 341 LEU A CA 1
ATOM 2560 C C . LEU A 1 341 ? 3.465 29.062 -3.223 1 94.81 341 LEU A C 1
ATOM 2562 O O . LEU A 1 341 ? 4.098 28.047 -3.504 1 94.81 341 LEU A O 1
ATOM 2566 N N . LEU A 1 342 ? 2.549 29.547 -4.047 1 93.38 342 LEU A N 1
ATOM 2567 C CA . LEU A 1 342 ? 2.232 28.922 -5.324 1 93.38 342 LEU A CA 1
ATOM 2568 C C . LEU A 1 342 ? 3.27 29.297 -6.383 1 93.38 342 LEU A C 1
ATOM 2570 O O . LEU A 1 342 ? 3.666 28.453 -7.188 1 93.38 342 LEU A O 1
ATOM 2574 N N . GLN A 1 343 ? 3.715 30.5 -6.328 1 91.81 343 GLN A N 1
ATOM 2575 C CA . GLN A 1 343 ? 4.582 31.031 -7.375 1 91.81 343 GLN A CA 1
ATOM 2576 C C . GLN A 1 343 ? 6.047 30.688 -7.098 1 91.81 343 GLN A C 1
ATOM 2578 O O . GLN A 1 343 ? 6.836 30.516 -8.023 1 91.81 343 GLN A O 1
ATOM 2583 N N . ASN A 1 344 ? 6.355 30.625 -5.801 1 88.38 344 ASN A N 1
ATOM 2584 C CA . ASN A 1 344 ? 7.73 30.375 -5.379 1 88.38 344 ASN A CA 1
ATOM 2585 C C . ASN A 1 344 ? 7.801 29.281 -4.32 1 88.38 344 ASN A C 1
ATOM 2587 O O . ASN A 1 344 ? 8.352 29.484 -3.24 1 88.38 344 ASN A O 1
ATOM 2591 N N . PRO A 1 345 ? 7.324 28.156 -4.734 1 79.94 345 PRO A N 1
ATOM 2592 C CA . PRO A 1 345 ? 7.246 27.094 -3.719 1 79.94 345 PRO A CA 1
ATOM 2593 C C . PRO A 1 345 ? 8.617 26.688 -3.186 1 79.94 345 PRO A C 1
ATOM 2595 O O . PRO A 1 345 ? 8.734 26.234 -2.045 1 79.94 345 PRO A O 1
ATOM 2598 N N . ASP A 1 346 ? 9.586 27 -3.863 1 86.31 346 ASP A N 1
ATOM 2599 C CA . ASP A 1 346 ? 10.914 26.516 -3.514 1 86.31 346 ASP A CA 1
ATOM 2600 C C . ASP A 1 346 ? 11.617 27.469 -2.555 1 86.31 346 ASP A C 1
ATOM 2602 O O . ASP A 1 346 ? 12.641 27.125 -1.96 1 86.31 346 ASP A O 1
ATOM 2606 N N . GLU A 1 347 ? 10.992 28.578 -2.316 1 88.94 347 GLU A N 1
ATOM 2607 C CA . GLU A 1 347 ? 11.672 29.609 -1.537 1 88.94 347 GLU A CA 1
ATOM 2608 C C . GLU A 1 347 ? 11.211 29.578 -0.081 1 88.94 347 GLU A C 1
ATOM 2610 O O . GLU A 1 347 ? 11.828 30.219 0.775 1 88.94 347 GLU A O 1
ATOM 2615 N N . HIS A 1 348 ? 10.18 28.844 0.153 1 92.62 348 HIS A N 1
ATOM 2616 C CA . HIS A 1 348 ? 9.609 28.859 1.494 1 92.62 348 HIS A CA 1
ATOM 2617 C C . HIS A 1 348 ? 9.336 27.438 1.992 1 92.62 348 HIS A C 1
ATOM 2619 O O . HIS A 1 348 ? 9.164 26.516 1.191 1 92.62 348 HIS A O 1
ATOM 2625 N N . ILE A 1 349 ? 9.383 27.312 3.275 1 94.75 349 ILE A N 1
ATOM 2626 C CA . ILE A 1 349 ? 8.953 26.078 3.928 1 94.75 349 ILE A CA 1
ATOM 2627 C C . ILE A 1 349 ? 7.621 26.328 4.645 1 94.75 349 ILE A C 1
ATOM 2629 O O . ILE A 1 349 ? 6.598 25.75 4.273 1 94.75 349 ILE A O 1
ATOM 2633 N N . LYS A 1 350 ? 7.59 27.312 5.551 1 96.69 350 LYS A N 1
ATOM 2634 C CA . LYS A 1 350 ? 6.375 27.641 6.293 1 96.69 350 LYS A CA 1
ATOM 2635 C C . LYS A 1 350 ? 6.188 29.156 6.391 1 96.69 350 LYS A C 1
ATOM 2637 O O . LYS A 1 350 ? 7.113 29.875 6.766 1 96.69 350 LYS A O 1
ATOM 2642 N N . ILE A 1 351 ? 5.039 29.594 5.977 1 97.81 351 ILE A N 1
ATOM 2643 C CA . ILE A 1 351 ? 4.633 30.984 6.199 1 97.81 351 ILE A CA 1
ATOM 2644 C C . ILE A 1 351 ? 3.547 31.031 7.273 1 97.81 351 ILE A C 1
ATOM 2646 O O . ILE A 1 351 ? 2.604 30.25 7.25 1 97.81 351 ILE A O 1
ATOM 2650 N N . VAL A 1 352 ? 3.744 31.906 8.258 1 98.56 352 VAL A N 1
ATOM 2651 C CA . VAL A 1 352 ? 2.762 32.094 9.328 1 98.56 352 VAL A CA 1
ATOM 2652 C C . VAL A 1 352 ? 2.215 33.531 9.281 1 98.56 352 VAL A C 1
ATOM 2654 O O . VAL A 1 352 ? 2.904 34.438 8.844 1 98.56 352 VAL A O 1
ATOM 2657 N N . ALA A 1 353 ? 0.997 33.625 9.695 1 98.69 353 ALA A N 1
ATOM 2658 C CA . ALA A 1 353 ? 0.328 34.938 9.641 1 98.69 353 ALA A CA 1
ATOM 2659 C C . ALA A 1 353 ? -0.267 35.281 11 1 98.69 353 ALA A C 1
ATOM 2661 O O . ALA A 1 353 ? -0.565 34.406 11.812 1 98.69 353 ALA A O 1
ATOM 2662 N N . THR A 1 354 ? -0.423 36.562 11.234 1 98.25 354 THR A N 1
ATOM 2663 C CA . THR A 1 354 ? -1.005 37.062 12.477 1 98.25 354 THR A CA 1
ATOM 2664 C C . THR A 1 354 ? -1.93 38.25 12.203 1 98.25 354 THR A C 1
ATOM 2666 O O . THR A 1 354 ? -1.688 39.031 11.289 1 98.25 354 THR A O 1
ATOM 2669 N N . ALA A 1 355 ? -3.025 38.281 12.938 1 95.31 355 ALA A N 1
ATOM 2670 C CA . ALA A 1 355 ? -3.895 39.469 12.898 1 95.31 355 ALA A CA 1
ATOM 2671 C C . ALA A 1 355 ? -3.41 40.531 13.867 1 95.31 355 ALA A C 1
ATOM 2673 O O . ALA A 1 355 ? -3.902 41.656 13.852 1 95.31 355 ALA A O 1
ATOM 2674 N N . GLY A 1 356 ? -2.449 40.094 14.695 1 91.19 356 GLY A N 1
ATOM 2675 C CA . GLY A 1 356 ? -1.847 41.062 15.617 1 91.19 356 GLY A CA 1
ATOM 2676 C C . GLY A 1 356 ? -0.726 41.875 14.984 1 91.19 356 GLY A C 1
ATOM 2677 O O . GLY A 1 356 ? -0.617 41.938 13.758 1 91.19 356 GLY A O 1
ATOM 2678 N N . GLU A 1 357 ? 0.022 42.562 15.805 1 85.69 357 GLU A N 1
ATOM 2679 C CA . GLU A 1 357 ? 1.138 43.375 15.328 1 85.69 357 GLU A CA 1
ATOM 2680 C C . GLU A 1 357 ? 2.334 42.5 14.953 1 85.69 357 GLU A C 1
ATOM 2682 O O . GLU A 1 357 ? 2.66 41.531 15.656 1 85.69 357 GLU A O 1
ATOM 2687 N N . LEU A 1 358 ? 2.793 42.719 13.742 1 87.38 358 LEU A N 1
ATOM 2688 C CA . LEU A 1 358 ? 4.008 42.031 13.336 1 87.38 358 LEU A CA 1
ATOM 2689 C C . LEU A 1 358 ? 5.211 42.531 14.133 1 87.38 358 LEU A C 1
ATOM 2691 O O . LEU A 1 358 ? 5.363 43.719 14.344 1 87.38 358 LEU A O 1
ATOM 2695 N N . PRO A 1 359 ? 5.875 41.594 14.727 1 70.69 359 PRO A N 1
ATOM 2696 C CA . PRO A 1 359 ? 7.082 42.062 15.414 1 70.69 359 PRO A CA 1
ATOM 2697 C C . PRO A 1 359 ? 8.047 42.812 14.484 1 70.69 359 PRO A C 1
ATOM 2699 O O . PRO A 1 359 ? 8.07 42.531 13.281 1 70.69 359 PRO A O 1
ATOM 2702 N N . SER A 1 360 ? 8.484 44.062 14.75 1 56.75 360 SER A N 1
ATOM 2703 C CA . SER A 1 360 ? 9.352 44.938 13.969 1 56.75 360 SER A CA 1
ATOM 2704 C C . SER A 1 360 ? 10.438 44.156 13.25 1 56.75 360 SER A C 1
ATOM 2706 O O . SER A 1 360 ? 10.945 44.594 12.211 1 56.75 360 SER A O 1
ATOM 2708 N N . ARG A 1 361 ? 11.227 43.312 13.773 1 50.62 361 ARG A N 1
ATOM 2709 C CA . ARG A 1 361 ? 12.422 42.719 13.18 1 50.62 361 ARG A CA 1
ATOM 2710 C C . ARG A 1 361 ? 12.062 41.781 12.023 1 50.62 361 ARG A C 1
ATOM 2712 O O . ARG A 1 361 ? 12.938 41.375 11.25 1 50.62 361 ARG A O 1
ATOM 2719 N N . ASP A 1 362 ? 11.008 41.094 11.953 1 46.44 362 ASP A N 1
ATOM 2720 C CA . ASP A 1 362 ? 10.844 39.875 11.18 1 46.44 362 ASP A CA 1
ATOM 2721 C C . ASP A 1 362 ? 10.383 40.156 9.758 1 46.44 362 ASP A C 1
ATOM 2723 O O . ASP A 1 362 ? 9.93 39.281 9.039 1 46.44 362 ASP A O 1
ATOM 2727 N N . SER A 1 363 ? 10.172 41.438 9.383 1 39.94 363 SER A N 1
ATOM 2728 C CA . SER A 1 363 ? 9.875 41.719 7.977 1 39.94 363 SER A CA 1
ATOM 2729 C C . SER A 1 363 ? 10.984 41.188 7.07 1 39.94 363 SER A C 1
ATOM 2731 O O . SER A 1 363 ? 10.859 41.219 5.844 1 39.94 363 SER A O 1
ATOM 2733 N N . THR A 1 364 ? 12.234 41.344 7.504 1 35.41 364 THR A N 1
ATOM 2734 C CA . THR A 1 364 ? 13.359 41.062 6.613 1 35.41 364 THR A CA 1
ATOM 2735 C C . THR A 1 364 ? 13.648 39.594 6.527 1 35.41 364 THR A C 1
ATOM 2737 O O . THR A 1 364 ? 14.609 39.094 7.125 1 35.41 364 THR A O 1
ATOM 2740 N N . LEU A 1 365 ? 12.93 38.625 6.867 1 34.47 365 LEU A N 1
ATOM 2741 C CA . LEU A 1 365 ? 13.562 37.375 6.43 1 34.47 365 LEU A CA 1
ATOM 2742 C C . LEU A 1 365 ? 13.562 37.281 4.91 1 34.47 365 LEU A C 1
ATOM 2744 O O . LEU A 1 365 ? 12.578 37.625 4.258 1 34.47 365 LEU A O 1
ATOM 2748 N N . MET B 1 1 ? 11.25 -34.688 -28.844 1 97.44 1 MET B N 1
ATOM 2749 C CA . MET B 1 1 ? 10.008 -34.781 -28.078 1 97.44 1 MET B CA 1
ATOM 2750 C C . MET B 1 1 ? 9.062 -33.625 -28.406 1 97.44 1 MET B C 1
ATOM 2752 O O . MET B 1 1 ? 9.492 -32.594 -28.906 1 97.44 1 MET B O 1
ATOM 2756 N N . LYS B 1 2 ? 7.848 -33.812 -28.156 1 97.62 2 LYS B N 1
ATOM 2757 C CA . LYS B 1 2 ? 6.867 -32.75 -28.375 1 97.62 2 LYS B CA 1
ATOM 2758 C C . LYS B 1 2 ? 6.934 -31.703 -27.266 1 97.62 2 LYS B C 1
ATOM 2760 O O . LYS B 1 2 ? 7.09 -32.062 -26.094 1 97.62 2 LYS B O 1
ATOM 2765 N N . ALA B 1 3 ? 6.801 -30.438 -27.656 1 98.69 3 ALA B N 1
ATOM 2766 C CA . ALA B 1 3 ? 6.789 -29.344 -26.688 1 98.69 3 ALA B CA 1
ATOM 2767 C C . ALA B 1 3 ? 6.027 -28.141 -27.234 1 98.69 3 ALA B C 1
ATOM 2769 O O . ALA B 1 3 ? 5.961 -27.938 -28.453 1 98.69 3 ALA B O 1
ATOM 2770 N N . ALA B 1 4 ? 5.398 -27.422 -26.406 1 98.81 4 ALA B N 1
ATOM 2771 C CA . ALA B 1 4 ? 4.777 -26.156 -26.766 1 98.81 4 ALA B CA 1
ATOM 2772 C C . ALA B 1 4 ? 5.777 -25.016 -26.688 1 98.81 4 ALA B C 1
ATOM 2774 O O . ALA B 1 4 ? 6.125 -24.562 -25.594 1 98.81 4 ALA B O 1
ATOM 2775 N N . ARG B 1 5 ? 6.148 -24.469 -27.812 1 98.69 5 ARG B N 1
ATOM 2776 C CA . ARG B 1 5 ? 7.168 -23.422 -27.906 1 98.69 5 ARG B CA 1
ATOM 2777 C C . ARG B 1 5 ? 6.535 -22.047 -28.094 1 98.69 5 ARG B C 1
ATOM 2779 O O . ARG B 1 5 ? 5.715 -21.859 -28.984 1 98.69 5 ARG B O 1
ATOM 2786 N N . PHE B 1 6 ? 6.891 -21.156 -27.219 1 98.75 6 PHE B N 1
ATOM 2787 C CA . PHE B 1 6 ? 6.457 -19.766 -27.328 1 98.75 6 PHE B CA 1
ATOM 2788 C C . PHE B 1 6 ? 7.473 -18.938 -28.109 1 98.75 6 PHE B C 1
ATOM 2790 O O . PHE B 1 6 ? 8.648 -18.875 -27.734 1 98.75 6 PHE B O 1
ATOM 2797 N N . TYR B 1 7 ? 7.016 -18.312 -29.125 1 98.19 7 TYR B N 1
ATOM 2798 C CA . TYR B 1 7 ? 7.891 -17.5 -29.969 1 98.19 7 TYR B CA 1
ATOM 2799 C C . TYR B 1 7 ? 7.605 -16.016 -29.781 1 98.19 7 TYR B C 1
ATOM 2801 O O . TYR B 1 7 ? 8.531 -15.188 -29.781 1 98.19 7 TYR B O 1
ATOM 2809 N N . ALA B 1 8 ? 6.352 -15.672 -29.703 1 97.38 8 ALA B N 1
ATOM 2810 C CA . ALA B 1 8 ? 5.84 -14.312 -29.562 1 97.38 8 ALA B CA 1
ATOM 2811 C C . ALA B 1 8 ? 4.363 -14.312 -29.172 1 97.38 8 ALA B C 1
ATOM 2813 O O . ALA B 1 8 ? 3.76 -15.383 -29.016 1 97.38 8 ALA B O 1
ATOM 2814 N N . ALA B 1 9 ? 3.84 -13.141 -28.922 1 97.38 9 ALA B N 1
ATOM 2815 C CA . ALA B 1 9 ? 2.408 -13.031 -28.656 1 97.38 9 ALA B CA 1
ATOM 2816 C C . ALA B 1 9 ? 1.593 -13.75 -29.719 1 97.38 9 ALA B C 1
ATOM 2818 O O . ALA B 1 9 ? 1.817 -13.555 -30.922 1 97.38 9 ALA B O 1
ATOM 2819 N N . ARG B 1 10 ? 0.688 -14.609 -29.25 1 97.62 10 ARG B N 1
ATOM 2820 C CA . ARG B 1 10 ? -0.252 -15.359 -30.078 1 97.62 10 ARG B CA 1
ATOM 2821 C C . ARG B 1 10 ? 0.479 -16.359 -30.969 1 97.62 10 ARG B C 1
ATOM 2823 O O . ARG B 1 10 ? -0.065 -16.812 -31.969 1 97.62 10 ARG B O 1
ATOM 2830 N N . ASP B 1 11 ? 1.731 -16.656 -30.625 1 98.19 11 ASP B N 1
ATOM 2831 C CA . ASP B 1 11 ? 2.51 -17.594 -31.422 1 98.19 11 ASP B CA 1
ATOM 2832 C C . ASP B 1 11 ? 3.117 -18.688 -30.547 1 98.19 11 ASP B C 1
ATOM 2834 O O . ASP B 1 11 ? 4.297 -18.625 -30.203 1 98.19 11 ASP B O 1
ATOM 2838 N N . ILE B 1 12 ? 2.32 -19.656 -30.219 1 98.69 12 ILE B N 1
ATOM 2839 C CA . ILE B 1 12 ? 2.721 -20.891 -29.578 1 98.69 12 ILE B CA 1
ATOM 2840 C C . ILE B 1 12 ? 2.633 -22.047 -30.578 1 98.69 12 ILE B C 1
ATOM 2842 O O . ILE B 1 12 ? 1.607 -22.219 -31.234 1 98.69 12 ILE B O 1
ATOM 2846 N N . ARG B 1 13 ? 3.641 -22.844 -30.688 1 98.56 13 ARG B N 1
ATOM 2847 C CA . ARG B 1 13 ? 3.678 -23.953 -31.625 1 98.56 13 ARG B CA 1
ATOM 2848 C C . ARG B 1 13 ? 4.016 -25.266 -30.922 1 98.56 13 ARG B C 1
ATOM 2850 O O . ARG B 1 13 ? 4.938 -25.312 -30.109 1 98.56 13 ARG B O 1
ATOM 2857 N N . ILE B 1 14 ? 3.195 -26.25 -31.219 1 98.25 14 ILE B N 1
ATOM 2858 C CA . ILE B 1 14 ? 3.557 -27.594 -30.781 1 98.25 14 ILE B CA 1
ATOM 2859 C C . ILE B 1 14 ? 4.535 -28.219 -31.766 1 98.25 14 ILE B C 1
ATOM 2861 O O . ILE B 1 14 ? 4.168 -28.516 -32.906 1 98.25 14 ILE B O 1
ATOM 2865 N N . GLU B 1 15 ? 5.727 -28.375 -31.312 1 97.5 15 GLU B N 1
ATOM 2866 C CA . GLU B 1 15 ? 6.711 -28.859 -32.25 1 97.5 15 GLU B CA 1
ATOM 2867 C C . GLU B 1 15 ? 7.68 -29.844 -31.594 1 97.5 15 GLU B C 1
ATOM 2869 O O . GLU B 1 15 ? 7.66 -30 -30.375 1 97.5 15 GLU B O 1
ATOM 2874 N N . GLU B 1 16 ? 8.438 -30.531 -32.469 1 98.06 16 GLU B N 1
ATOM 2875 C CA . GLU B 1 16 ? 9.461 -31.438 -32 1 98.06 16 GLU B CA 1
ATOM 2876 C C . GLU B 1 16 ? 10.742 -30.703 -31.625 1 98.06 16 GLU B C 1
ATOM 2878 O O . GLU B 1 16 ? 11.266 -29.922 -32.406 1 98.06 16 GLU B O 1
ATOM 2883 N N . VAL B 1 17 ? 11.164 -30.922 -30.391 1 97.94 17 VAL B N 1
ATOM 2884 C CA . VAL B 1 17 ? 12.414 -30.328 -29.922 1 97.94 17 VAL B CA 1
ATOM 2885 C C . VAL B 1 17 ? 13.352 -31.422 -29.422 1 97.94 17 VAL B C 1
ATOM 2887 O O . VAL B 1 17 ? 12.953 -32.562 -29.297 1 97.94 17 VAL B O 1
ATOM 2890 N N . GLU B 1 18 ? 14.57 -31.016 -29.172 1 97.25 18 GLU B N 1
ATOM 2891 C CA . GLU B 1 18 ? 15.531 -31.969 -28.609 1 97.25 18 GLU B CA 1
ATOM 2892 C C . GLU B 1 18 ? 15.086 -32.469 -27.234 1 97.25 18 GLU B C 1
ATOM 2894 O O . GLU B 1 18 ? 14.609 -31.688 -26.406 1 97.25 18 GLU B O 1
ATOM 2899 N N . THR B 1 19 ? 15.172 -33.781 -27 1 97.81 19 THR B N 1
ATOM 2900 C CA . THR B 1 19 ? 14.828 -34.375 -25.719 1 97.81 19 THR B CA 1
ATOM 2901 C C . THR B 1 19 ? 15.922 -34.094 -24.688 1 97.81 19 THR B C 1
ATOM 2903 O O . THR B 1 19 ? 17.094 -34.375 -24.922 1 97.81 19 THR B O 1
ATOM 2906 N N . PRO B 1 20 ? 15.547 -33.5 -23.609 1 97.69 20 PRO B N 1
ATOM 2907 C CA . PRO B 1 20 ? 16.562 -33.281 -22.578 1 97.69 20 PRO B CA 1
ATOM 2908 C C . PRO B 1 20 ? 17.062 -34.594 -21.984 1 97.69 20 PRO B C 1
ATOM 2910 O O . PRO B 1 20 ? 16.375 -35.625 -22.062 1 97.69 20 PRO B O 1
ATOM 2913 N N . GLN B 1 21 ? 18.219 -34.531 -21.438 1 96.44 21 GLN B N 1
ATOM 2914 C CA . GLN B 1 21 ? 18.828 -35.719 -20.828 1 96.44 21 GLN B CA 1
ATOM 2915 C C . GLN B 1 21 ? 19.141 -35.469 -19.344 1 96.44 21 GLN B C 1
ATOM 2917 O O . GLN B 1 21 ? 19.422 -34.344 -18.938 1 96.44 21 GLN B O 1
ATOM 2922 N N . GLY B 1 22 ? 19 -36.562 -18.609 1 95.56 22 GLY B N 1
ATOM 2923 C CA . GLY B 1 22 ? 19.5 -36.469 -17.25 1 95.56 22 GLY B CA 1
ATOM 2924 C C . GLY B 1 22 ? 21.016 -36.375 -17.172 1 95.56 22 GLY B C 1
ATOM 2925 O O . GLY B 1 22 ? 21.719 -36.688 -18.125 1 95.56 22 GLY B O 1
ATOM 2926 N N . SER B 1 23 ? 21.484 -35.781 -16.109 1 95.5 23 SER B N 1
ATOM 2927 C CA . SER B 1 23 ? 22.922 -35.656 -15.859 1 95.5 23 SER B CA 1
ATOM 2928 C C . SER B 1 23 ? 23.234 -35.812 -14.375 1 95.5 23 SER B C 1
ATOM 2930 O O . SER B 1 23 ? 22.375 -36.219 -13.594 1 95.5 23 SER B O 1
ATOM 2932 N N . ASP B 1 24 ? 24.484 -35.594 -14.086 1 95.12 24 ASP B N 1
ATOM 2933 C CA . ASP B 1 24 ? 24.891 -35.625 -12.68 1 95.12 24 ASP B CA 1
ATOM 2934 C C . ASP B 1 24 ? 24.297 -34.469 -11.898 1 95.12 24 ASP B C 1
ATOM 2936 O O . ASP B 1 24 ? 24.25 -34.5 -10.664 1 95.12 24 ASP B O 1
ATOM 2940 N N . GLU B 1 25 ? 23.766 -33.562 -12.617 1 95.81 25 GLU B N 1
ATOM 2941 C CA . GLU B 1 25 ? 23.281 -32.375 -11.945 1 95.81 25 GLU B CA 1
ATOM 2942 C C . GLU B 1 25 ? 21.766 -32.219 -12.117 1 95.81 25 GLU B C 1
ATOM 2944 O O . GLU B 1 25 ? 21.141 -31.406 -11.414 1 95.81 25 GLU B O 1
ATOM 2949 N N . LYS B 1 26 ? 21.219 -32.969 -13.055 1 97.94 26 LYS B N 1
ATOM 2950 C CA . LYS B 1 26 ? 19.797 -32.812 -13.375 1 97.94 26 LYS B CA 1
ATOM 2951 C C . LYS B 1 26 ? 19.078 -34.125 -13.414 1 97.94 26 LYS B C 1
ATOM 2953 O O . LYS B 1 26 ? 19.578 -35.125 -13.977 1 97.94 26 LYS B O 1
ATOM 2958 N N . ALA B 1 27 ? 17.969 -34.188 -12.812 1 98.56 27 ALA B N 1
ATOM 2959 C CA . ALA B 1 27 ? 17.062 -35.312 -12.93 1 98.56 27 ALA B CA 1
ATOM 2960 C C . ALA B 1 27 ? 16.172 -35.188 -14.156 1 98.56 27 ALA B C 1
ATOM 2962 O O . ALA B 1 27 ? 15.711 -34.094 -14.484 1 98.56 27 ALA B O 1
ATOM 2963 N N . LEU B 1 28 ? 15.977 -36.281 -14.781 1 98.75 28 LEU B N 1
ATOM 2964 C CA . LEU B 1 28 ? 15.039 -36.344 -15.891 1 98.75 28 LEU B CA 1
ATOM 2965 C C . LEU B 1 28 ? 13.648 -36.75 -15.414 1 98.75 28 LEU B C 1
ATOM 2967 O O . LEU B 1 28 ? 13.508 -37.781 -14.734 1 98.75 28 LEU B O 1
ATOM 2971 N N . VAL B 1 29 ? 12.672 -35.969 -15.742 1 98.81 29 VAL B N 1
ATOM 2972 C CA . VAL B 1 29 ? 11.305 -36.219 -15.289 1 98.81 29 VAL B CA 1
ATOM 2973 C C . VAL B 1 29 ? 10.383 -36.406 -16.5 1 98.81 29 VAL B C 1
ATOM 2975 O O . VAL B 1 29 ? 10.414 -35.594 -17.438 1 98.81 29 VAL B O 1
ATOM 2978 N N . GLN B 1 30 ? 9.664 -37.469 -16.531 1 98.75 30 GLN B N 1
ATOM 2979 C CA . GLN B 1 30 ? 8.539 -37.594 -17.453 1 98.75 30 GLN B CA 1
ATOM 2980 C C . GLN B 1 30 ? 7.359 -36.75 -17 1 98.75 30 GLN B C 1
ATOM 2982 O O . GLN B 1 30 ? 6.707 -37.062 -16 1 98.75 30 GLN B O 1
ATOM 2987 N N . VAL B 1 31 ? 7.047 -35.719 -17.781 1 98.81 31 VAL B N 1
ATOM 2988 C CA . VAL B 1 31 ? 5.934 -34.844 -17.406 1 98.81 31 VAL B CA 1
ATOM 2989 C C . VAL B 1 31 ? 4.609 -35.594 -17.609 1 98.81 31 VAL B C 1
ATOM 2991 O O . VAL B 1 31 ? 4.395 -36.188 -18.672 1 98.81 31 VAL B O 1
ATOM 2994 N N . GLU B 1 32 ? 3.791 -35.531 -16.625 1 98.44 32 GLU B N 1
ATOM 2995 C CA . GLU B 1 32 ? 2.479 -36.156 -16.781 1 98.44 32 GLU B CA 1
ATOM 2996 C C . GLU B 1 32 ? 1.395 -35.094 -17.016 1 98.44 32 GLU B C 1
ATOM 2998 O O . GLU B 1 32 ? 0.56 -35.25 -17.906 1 98.44 32 GLU B O 1
ATOM 3003 N N . TRP B 1 33 ? 1.377 -34.094 -16.219 1 98.75 33 TRP B N 1
ATOM 3004 C CA . TRP B 1 33 ? 0.392 -33.031 -16.375 1 98.75 33 TRP B CA 1
ATOM 3005 C C . TRP B 1 33 ? 1.026 -31.656 -16.125 1 98.75 33 TRP B C 1
ATOM 3007 O O . TRP B 1 33 ? 2 -31.531 -15.383 1 98.75 33 TRP B O 1
ATOM 3017 N N . CYS B 1 34 ? 0.535 -30.641 -16.766 1 98.88 34 CYS B N 1
ATOM 3018 C CA . CYS B 1 34 ? 0.923 -29.25 -16.578 1 98.88 34 CYS B CA 1
ATOM 3019 C C . CYS B 1 34 ? -0.286 -28.328 -16.688 1 98.88 34 CYS B C 1
ATOM 3021 O O . CYS B 1 34 ? -1.109 -28.484 -17.594 1 98.88 34 CYS B O 1
ATOM 3023 N N . GLY B 1 35 ? -0.385 -27.438 -15.766 1 98.69 35 GLY B N 1
ATOM 3024 C CA . GLY B 1 35 ? -1.497 -26.5 -15.789 1 98.69 35 GLY B CA 1
ATOM 3025 C C . GLY B 1 35 ? -1.178 -25.203 -16.516 1 98.69 35 GLY B C 1
ATOM 3026 O O . GLY B 1 35 ? -0.023 -24.781 -16.547 1 98.69 35 GLY B O 1
ATOM 3027 N N . ILE B 1 36 ? -2.217 -24.594 -17.094 1 98.44 36 ILE B N 1
ATOM 3028 C CA . ILE B 1 36 ? -2.074 -23.266 -17.688 1 98.44 36 ILE B CA 1
ATOM 3029 C C . ILE B 1 36 ? -2.242 -22.203 -16.609 1 98.44 36 ILE B C 1
ATOM 3031 O O . ILE B 1 36 ? -3.248 -22.172 -15.898 1 98.44 36 ILE B O 1
ATOM 3035 N N . CYS B 1 37 ? -1.266 -21.391 -16.453 1 97.12 37 CYS B N 1
ATOM 3036 C CA . CYS B 1 37 ? -1.297 -20.312 -15.477 1 97.12 37 CYS B CA 1
ATOM 3037 C C . CYS B 1 37 ? -1.681 -18.984 -16.125 1 97.12 37 CYS B C 1
ATOM 3039 O O . CYS B 1 37 ? -1.501 -18.812 -17.328 1 97.12 37 CYS B O 1
ATOM 3041 N N . GLY B 1 38 ? -2.252 -18.078 -15.32 1 94.31 38 GLY B N 1
ATOM 3042 C CA . GLY B 1 38 ? -2.525 -16.734 -15.812 1 94.31 38 GLY B CA 1
ATOM 3043 C C . GLY B 1 38 ? -1.318 -16.078 -16.453 1 94.31 38 GLY B C 1
ATOM 3044 O O . GLY B 1 38 ? -1.454 -15.336 -17.422 1 94.31 38 GLY B O 1
ATOM 3045 N N . SER B 1 39 ? -0.156 -16.328 -15.961 1 94.75 39 SER B N 1
ATOM 3046 C CA . SER B 1 39 ? 1.06 -15.75 -16.531 1 94.75 39 SER B CA 1
ATOM 3047 C C . SER B 1 39 ? 1.318 -16.297 -17.938 1 94.75 39 SER B C 1
ATOM 3049 O O . SER B 1 39 ? 1.857 -15.586 -18.781 1 94.75 39 SER B O 1
ATOM 3051 N N . ASP B 1 40 ? 0.952 -17.531 -18.172 1 97.12 40 ASP B N 1
ATOM 3052 C CA . ASP B 1 40 ? 1.038 -18.062 -19.531 1 97.12 40 ASP B CA 1
ATOM 3053 C C . ASP B 1 40 ? 0.123 -17.297 -20.484 1 97.12 40 ASP B C 1
ATOM 3055 O O . ASP B 1 40 ? 0.521 -16.969 -21.594 1 97.12 40 ASP B O 1
ATOM 3059 N N . ILE B 1 41 ? -1.051 -17.094 -19.984 1 95.88 41 ILE B N 1
ATOM 3060 C CA . ILE B 1 41 ? -2.049 -16.406 -20.797 1 95.88 41 ILE B CA 1
ATOM 3061 C C . ILE B 1 41 ? -1.572 -14.992 -21.109 1 95.88 41 ILE B C 1
ATOM 3063 O O . ILE B 1 41 ? -1.7 -14.516 -22.234 1 95.88 41 ILE B O 1
ATOM 3067 N N . ASN B 1 42 ? -1.055 -14.328 -20.062 1 94.19 42 ASN B N 1
ATOM 3068 C CA . ASN B 1 42 ? -0.542 -12.977 -20.281 1 94.19 42 ASN B CA 1
ATOM 3069 C C . ASN B 1 42 ? 0.554 -12.953 -21.344 1 94.19 42 ASN B C 1
ATOM 3071 O O . ASN B 1 42 ? 0.591 -12.047 -22.172 1 94.19 42 ASN B O 1
ATOM 3075 N N . GLU B 1 43 ? 1.469 -13.875 -21.266 1 96.06 43 GLU B N 1
ATOM 3076 C CA . GLU B 1 43 ? 2.5 -13.969 -22.297 1 96.06 43 GLU B CA 1
ATOM 3077 C C . GLU B 1 43 ? 1.887 -14.18 -23.672 1 96.06 43 GLU B C 1
ATOM 3079 O O . GLU B 1 43 ? 2.291 -13.531 -24.641 1 96.06 43 GLU B O 1
ATOM 3084 N N . TYR B 1 44 ? 0.922 -15.031 -23.703 1 97.56 44 TYR B N 1
ATOM 3085 C CA . TYR B 1 44 ? 0.28 -15.352 -24.984 1 97.56 44 TYR B CA 1
ATOM 3086 C C . TYR B 1 44 ? -0.382 -14.117 -25.578 1 97.56 44 TYR B C 1
ATOM 3088 O O . TYR B 1 44 ? -0.348 -13.914 -26.797 1 97.56 44 TYR B O 1
ATOM 3096 N N . VAL B 1 45 ? -0.942 -13.312 -24.766 1 95.25 45 VAL B N 1
ATOM 3097 C CA . VAL B 1 45 ? -1.723 -12.172 -25.234 1 95.25 45 VAL B CA 1
ATOM 3098 C C . VAL B 1 45 ? -0.792 -11.008 -25.562 1 95.25 45 VAL B C 1
ATOM 3100 O O . VAL B 1 45 ? -0.945 -10.352 -26.594 1 95.25 45 VAL B O 1
ATOM 3103 N N . GLN B 1 46 ? 0.247 -10.742 -24.719 1 92.25 46 GLN B N 1
ATOM 3104 C CA . GLN B 1 46 ? 0.981 -9.484 -24.828 1 92.25 46 GLN B CA 1
ATOM 3105 C C . GLN B 1 46 ? 2.486 -9.719 -24.719 1 92.25 46 GLN B C 1
ATOM 3107 O O . GLN B 1 46 ? 3.27 -8.766 -24.734 1 92.25 46 GLN B O 1
ATOM 3112 N N . GLY B 1 47 ? 2.941 -10.883 -24.656 1 89.69 47 GLY B N 1
ATOM 3113 C CA . GLY B 1 47 ? 4.344 -11.172 -24.391 1 89.69 47 GLY B CA 1
ATOM 3114 C C . GLY B 1 47 ? 5.227 -10.953 -25.609 1 89.69 47 GLY B C 1
ATOM 3115 O O . GLY B 1 47 ? 4.734 -10.609 -26.688 1 89.69 47 GLY B O 1
ATOM 3116 N N . PRO B 1 48 ? 6.445 -11.062 -25.359 1 94.19 48 PRO B N 1
ATOM 3117 C CA . PRO B 1 48 ? 7.078 -11.484 -24.109 1 94.19 48 PRO B CA 1
ATOM 3118 C C . PRO B 1 48 ? 7.098 -10.375 -23.062 1 94.19 48 PRO B C 1
ATOM 3120 O O . PRO B 1 48 ? 7.367 -9.219 -23.375 1 94.19 48 PRO B O 1
ATOM 3123 N N . MET B 1 49 ? 6.746 -10.781 -21.844 1 90.38 49 MET B N 1
ATOM 3124 C CA . MET B 1 49 ? 6.789 -9.906 -20.672 1 90.38 49 MET B CA 1
ATOM 3125 C C . MET B 1 49 ? 7.871 -10.344 -19.703 1 90.38 49 MET B C 1
ATOM 3127 O O . MET B 1 49 ? 8.922 -9.711 -19.594 1 90.38 49 MET B O 1
ATOM 3131 N N . SER B 1 50 ? 7.68 -11.469 -19.141 1 90.56 50 SER B N 1
ATOM 3132 C CA . SER B 1 50 ? 8.648 -12.047 -18.219 1 90.56 50 SER B CA 1
ATOM 3133 C C . SER B 1 50 ? 9.641 -12.945 -18.938 1 90.56 50 SER B C 1
ATOM 3135 O O . SER B 1 50 ? 10.719 -13.242 -18.422 1 90.56 50 SER B O 1
ATOM 3137 N N . ILE B 1 51 ? 9.281 -13.398 -20.047 1 96.94 51 ILE B N 1
ATOM 3138 C CA . ILE B 1 51 ? 10.125 -14.281 -20.844 1 96.94 51 ILE B CA 1
ATOM 3139 C C . ILE B 1 51 ? 11.273 -13.492 -21.469 1 96.94 51 ILE B C 1
ATOM 3141 O O . ILE B 1 51 ? 11.055 -12.469 -22.125 1 96.94 51 ILE B O 1
ATOM 3145 N N . PRO B 1 52 ? 12.492 -14.008 -21.25 1 96.94 52 PRO B N 1
ATOM 3146 C CA . PRO B 1 52 ? 13.656 -13.305 -21.797 1 96.94 52 PRO B CA 1
ATOM 3147 C C . PRO B 1 52 ? 13.602 -13.18 -23.312 1 96.94 52 PRO B C 1
ATOM 3149 O O . PRO B 1 52 ? 13.188 -14.117 -24 1 96.94 52 PRO B O 1
ATOM 3152 N N . HIS B 1 53 ? 13.984 -12.086 -23.781 1 95.94 53 HIS B N 1
ATOM 3153 C CA . HIS B 1 53 ? 13.93 -11.781 -25.219 1 95.94 53 HIS B CA 1
ATOM 3154 C C . HIS B 1 53 ? 15.094 -10.891 -25.625 1 95.94 53 HIS B C 1
ATOM 3156 O O . HIS B 1 53 ? 15.969 -10.578 -24.812 1 95.94 53 HIS B O 1
ATOM 3162 N N . THR B 1 54 ? 15.172 -10.523 -26.875 1 93.19 54 THR B N 1
ATOM 3163 C CA . THR B 1 54 ? 16.328 -9.852 -27.453 1 93.19 54 THR B CA 1
ATOM 3164 C C . THR B 1 54 ? 16.641 -8.562 -26.703 1 93.19 54 THR B C 1
ATOM 3166 O O . THR B 1 54 ? 17.812 -8.211 -26.531 1 93.19 54 THR B O 1
ATOM 3169 N N . ARG B 1 55 ? 15.75 -7.824 -26.297 1 91.69 55 ARG B N 1
ATOM 3170 C CA . ARG B 1 55 ? 15.961 -6.543 -25.641 1 91.69 55 ARG B CA 1
ATOM 3171 C C . ARG B 1 55 ? 16.516 -6.742 -24.234 1 91.69 55 ARG B C 1
ATOM 3173 O O . ARG B 1 55 ? 17.359 -5.973 -23.766 1 91.69 55 ARG B O 1
ATOM 3180 N N . THR B 1 56 ? 16.047 -7.777 -23.484 1 93.19 56 THR B N 1
ATOM 3181 C CA . THR B 1 56 ? 16.469 -8.016 -22.109 1 93.19 56 THR B CA 1
ATOM 3182 C C . THR B 1 56 ? 17.719 -8.898 -22.062 1 93.19 56 THR B C 1
ATOM 3184 O O . THR B 1 56 ? 18.422 -8.93 -21.062 1 93.19 56 THR B O 1
ATOM 3187 N N . GLY B 1 57 ? 17.938 -9.586 -23.156 1 96.62 57 GLY B N 1
ATOM 3188 C CA . GLY B 1 57 ? 19.016 -10.562 -23.141 1 96.62 57 GLY B CA 1
ATOM 3189 C C . GLY B 1 57 ? 18.641 -11.859 -22.453 1 96.62 57 GLY B C 1
ATOM 3190 O O . GLY B 1 57 ? 17.531 -11.992 -21.922 1 96.62 57 GLY B O 1
ATOM 3191 N N . PRO B 1 58 ? 19.547 -12.836 -22.484 1 97.88 58 PRO B N 1
ATOM 3192 C CA . PRO B 1 58 ? 19.281 -14.141 -21.859 1 97.88 58 PRO B CA 1
ATOM 3193 C C . PRO B 1 58 ? 19.094 -14.055 -20.344 1 97.88 58 PRO B C 1
ATOM 3195 O O . PRO B 1 58 ? 19.656 -13.164 -19.703 1 97.88 58 PRO B O 1
ATOM 3198 N N . HIS B 1 59 ? 18.266 -14.859 -19.844 1 98.06 59 HIS B N 1
ATOM 3199 C CA . HIS B 1 59 ? 18.125 -14.922 -18.406 1 98.06 59 HIS B CA 1
ATOM 3200 C C . HIS B 1 59 ? 19.453 -15.219 -17.719 1 98.06 59 HIS B C 1
ATOM 3202 O O . HIS B 1 59 ? 20.188 -16.109 -18.156 1 98.06 59 HIS B O 1
ATOM 3208 N N . PRO B 1 60 ? 19.766 -14.617 -16.656 1 96.88 60 PRO B N 1
ATOM 3209 C CA . PRO B 1 60 ? 21.109 -14.727 -16.094 1 96.88 60 PRO B CA 1
ATOM 3210 C C . PRO B 1 60 ? 21.391 -16.109 -15.508 1 96.88 60 PRO B C 1
ATOM 3212 O O . PRO B 1 60 ? 22.547 -16.516 -15.398 1 96.88 60 PRO B O 1
ATOM 3215 N N . LEU B 1 61 ? 20.406 -16.844 -15.125 1 97.25 61 LEU B N 1
ATOM 3216 C CA . LEU B 1 61 ? 20.641 -18.125 -14.469 1 97.25 61 LEU B CA 1
ATOM 3217 C C . LEU B 1 61 ? 20.516 -19.281 -15.461 1 97.25 61 LEU B C 1
ATOM 3219 O O . LEU B 1 61 ? 21.281 -20.234 -15.406 1 97.25 61 LEU B O 1
ATOM 3223 N N . THR B 1 62 ? 19.516 -19.188 -16.375 1 96.88 62 THR B N 1
ATOM 3224 C CA . THR B 1 62 ? 19.281 -20.297 -17.297 1 96.88 62 THR B CA 1
ATOM 3225 C C . THR B 1 62 ? 20.047 -20.078 -18.609 1 96.88 62 THR B C 1
ATOM 3227 O O . THR B 1 62 ? 20.281 -21.031 -19.359 1 96.88 62 THR B O 1
ATOM 3230 N N . GLY B 1 63 ? 20.344 -18.844 -18.891 1 97.38 63 GLY B N 1
ATOM 3231 C CA . GLY B 1 63 ? 21.031 -18.516 -20.125 1 97.38 63 GLY B CA 1
ATOM 3232 C C . GLY B 1 63 ? 20.141 -18.578 -21.359 1 97.38 63 GLY B C 1
ATOM 3233 O O . GLY B 1 63 ? 20.609 -18.453 -22.484 1 97.38 63 GLY B O 1
ATOM 3234 N N . ASP B 1 64 ? 18.891 -18.812 -21.203 1 97.38 64 ASP B N 1
ATOM 3235 C CA . ASP B 1 64 ? 17.953 -19.016 -22.312 1 97.38 64 ASP B CA 1
ATOM 3236 C C . ASP B 1 64 ? 17.297 -17.703 -22.734 1 97.38 64 ASP B C 1
ATOM 3238 O O . ASP B 1 64 ? 17.281 -16.734 -21.969 1 97.38 64 ASP B O 1
ATOM 3242 N N . ILE B 1 65 ? 16.781 -17.703 -23.891 1 97.06 65 ILE B N 1
ATOM 3243 C CA . ILE B 1 65 ? 16.016 -16.625 -24.5 1 97.06 65 ILE B CA 1
ATOM 3244 C C . ILE B 1 65 ? 14.969 -17.203 -25.438 1 97.06 65 ILE B C 1
ATOM 3246 O O . ILE B 1 65 ? 14.953 -18.406 -25.719 1 97.06 65 ILE B O 1
ATOM 3250 N N . LEU B 1 66 ? 14.117 -16.484 -25.906 1 96.19 66 LEU B N 1
ATOM 3251 C CA . LEU B 1 66 ? 13.094 -16.953 -26.828 1 96.19 66 LEU B CA 1
ATOM 3252 C C . LEU B 1 66 ? 13.719 -17.75 -27.969 1 96.19 66 LEU B C 1
ATOM 3254 O O . LEU B 1 66 ? 14.82 -17.438 -28.422 1 96.19 66 LEU B O 1
ATOM 3258 N N . PRO B 1 67 ? 13.086 -18.75 -28.391 1 97.75 67 PRO B N 1
ATOM 3259 C CA . PRO B 1 67 ? 11.82 -19.312 -27.938 1 97.75 67 PRO B CA 1
ATOM 3260 C C . PRO B 1 67 ? 11.977 -20.172 -26.688 1 97.75 67 PRO B C 1
ATOM 3262 O O . PRO B 1 67 ? 13.047 -20.75 -26.453 1 97.75 67 PRO B O 1
ATOM 3265 N N . VAL B 1 68 ? 10.945 -20.281 -25.891 1 98 68 VAL B N 1
ATOM 3266 C CA . VAL B 1 68 ? 11.008 -21.109 -24.688 1 98 68 VAL B CA 1
ATOM 3267 C C . VAL B 1 68 ? 9.844 -22.094 -24.688 1 98 68 VAL B C 1
ATOM 3269 O O . VAL B 1 68 ? 8.797 -21.828 -25.281 1 98 68 VAL B O 1
ATOM 3272 N N . THR B 1 69 ? 10.07 -23.312 -24.141 1 98.69 69 THR B N 1
ATOM 3273 C CA . THR B 1 69 ? 8.969 -24.219 -23.844 1 98.69 69 THR B CA 1
ATOM 3274 C C . THR B 1 69 ? 8.164 -23.719 -22.641 1 98.69 69 THR B C 1
ATOM 3276 O O . THR B 1 69 ? 8.719 -23.438 -21.578 1 98.69 69 THR B O 1
ATOM 3279 N N . LEU B 1 70 ? 6.805 -23.594 -22.766 1 98.62 70 LEU B N 1
ATOM 3280 C CA . LEU B 1 70 ? 5.953 -23.016 -21.719 1 98.62 70 LEU B CA 1
ATOM 3281 C C . LEU B 1 70 ? 5.574 -24.078 -20.703 1 98.62 70 LEU B C 1
ATOM 3283 O O . LEU B 1 70 ? 5.738 -25.281 -20.938 1 98.62 70 LEU B O 1
ATOM 3287 N N . GLY B 1 71 ? 5.074 -23.562 -19.562 1 98.69 71 GLY B N 1
ATOM 3288 C CA . GLY B 1 71 ? 4.496 -24.406 -18.531 1 98.69 71 GLY B CA 1
ATOM 3289 C C . GLY B 1 71 ? 5.328 -24.469 -17.266 1 98.69 71 GLY B C 1
ATOM 3290 O O . GLY B 1 71 ? 6.457 -24.969 -17.281 1 98.69 71 GLY B O 1
ATOM 3291 N N . HIS B 1 72 ? 4.766 -24 -16.156 1 98.75 72 HIS B N 1
ATOM 3292 C CA . HIS B 1 72 ? 5.551 -24 -14.93 1 98.75 72 HIS B CA 1
ATOM 3293 C C . HIS B 1 72 ? 4.777 -24.625 -13.781 1 98.75 72 HIS B C 1
ATOM 3295 O O . HIS B 1 72 ? 5.273 -24.688 -12.656 1 98.75 72 HIS B O 1
ATOM 3301 N N . GLU B 1 73 ? 3.564 -25.109 -14.016 1 98.81 73 GLU B N 1
ATOM 3302 C CA . GLU B 1 73 ? 2.771 -25.859 -13.055 1 98.81 73 GLU B CA 1
ATOM 3303 C C . GLU B 1 73 ? 2.734 -27.344 -13.422 1 98.81 73 GLU B C 1
ATOM 3305 O O . GLU B 1 73 ? 1.755 -27.828 -14 1 98.81 73 GLU B O 1
ATOM 3310 N N . LEU B 1 74 ? 3.781 -28.125 -12.969 1 98.75 74 LEU B N 1
ATOM 3311 C CA . LEU B 1 74 ? 3.867 -29.438 -13.594 1 98.75 74 LEU B CA 1
ATOM 3312 C C . LEU B 1 74 ? 4.164 -30.516 -12.555 1 98.75 74 LEU B C 1
ATOM 3314 O O . LEU B 1 74 ? 4.844 -30.25 -11.562 1 98.75 74 LEU B O 1
ATOM 3318 N N . SER B 1 75 ? 3.646 -31.656 -12.789 1 98.75 75 SER B N 1
ATOM 3319 C CA . SER B 1 75 ? 3.873 -32.906 -12.055 1 98.75 75 SER B CA 1
ATOM 3320 C C . SER B 1 75 ? 4.324 -34.031 -12.984 1 98.75 75 SER B C 1
ATOM 3322 O O . SER B 1 75 ? 4.148 -33.938 -14.203 1 98.75 75 SER B O 1
ATOM 3324 N N . GLY B 1 76 ? 4.992 -35 -12.414 1 98.56 76 GLY B N 1
ATOM 3325 C CA . GLY B 1 76 ? 5.469 -36.125 -13.219 1 98.56 76 GLY B CA 1
ATOM 3326 C C . GLY B 1 76 ? 6.176 -37.188 -12.406 1 98.56 76 GLY B C 1
ATOM 3327 O O . GLY B 1 76 ? 5.984 -37.281 -11.195 1 98.56 76 GLY B O 1
ATOM 3328 N N . ARG B 1 77 ? 6.926 -38 -13.133 1 98.5 77 ARG B N 1
ATOM 3329 C CA . ARG B 1 77 ? 7.68 -39.062 -12.492 1 98.5 77 ARG B CA 1
ATOM 3330 C C . ARG B 1 77 ? 9.141 -39.031 -12.93 1 98.5 77 ARG B C 1
ATOM 3332 O O . ARG B 1 77 ? 9.438 -38.812 -14.102 1 98.5 77 ARG B O 1
ATOM 3339 N N . ILE B 1 78 ? 9.969 -39.406 -12.023 1 98.5 78 ILE B N 1
ATOM 3340 C CA . ILE B 1 78 ? 11.398 -39.406 -12.297 1 98.5 78 ILE B CA 1
ATOM 3341 C C . ILE B 1 78 ? 11.75 -40.562 -13.219 1 98.5 78 ILE B C 1
ATOM 3343 O O . ILE B 1 78 ? 11.352 -41.719 -12.961 1 98.5 78 ILE B O 1
ATOM 3347 N N . ILE B 1 79 ? 12.414 -40.25 -14.25 1 98.38 79 ILE B N 1
ATOM 3348 C CA . ILE B 1 79 ? 12.969 -41.281 -15.133 1 98.38 79 ILE B CA 1
ATOM 3349 C C . ILE B 1 79 ? 14.391 -41.625 -14.695 1 98.38 79 ILE B C 1
ATOM 3351 O O . ILE B 1 79 ? 14.758 -42.781 -14.617 1 98.38 79 ILE B O 1
ATOM 3355 N N . GLN B 1 80 ? 15.141 -40.594 -14.445 1 97.81 80 GLN B N 1
ATOM 3356 C CA . GLN B 1 80 ? 16.531 -40.688 -14.016 1 97.81 80 GLN B CA 1
ATOM 3357 C C . GLN B 1 80 ? 16.875 -39.625 -12.984 1 97.81 80 GLN B C 1
ATOM 3359 O O . GLN B 1 80 ? 16.469 -38.469 -13.125 1 97.81 80 GLN B O 1
ATOM 3364 N N . ALA B 1 81 ? 17.594 -40.062 -11.953 1 97.06 81 ALA B N 1
ATOM 3365 C CA . ALA B 1 81 ? 18.062 -39.125 -10.922 1 97.06 81 ALA B CA 1
ATOM 3366 C C . ALA B 1 81 ? 19.578 -39.219 -10.75 1 97.06 81 ALA B C 1
ATOM 3368 O O . ALA B 1 81 ? 20.156 -40.281 -10.953 1 97.06 81 ALA B O 1
ATOM 3369 N N . PRO B 1 82 ? 20.109 -38.062 -10.406 1 96.38 82 PRO B N 1
ATOM 3370 C CA . PRO B 1 82 ? 21.531 -38.156 -10.078 1 96.38 82 PRO B CA 1
ATOM 3371 C C . PRO B 1 82 ? 21.828 -39.125 -8.945 1 96.38 82 PRO B C 1
ATOM 3373 O O . PRO B 1 82 ? 21.062 -39.219 -7.988 1 96.38 82 PRO B O 1
ATOM 3376 N N . SER B 1 83 ? 23 -39.656 -9.016 1 92.88 83 SER B N 1
ATOM 3377 C CA . SER B 1 83 ? 23.375 -40.656 -8.016 1 92.88 83 SER B CA 1
ATOM 3378 C C . SER B 1 83 ? 23.594 -40 -6.656 1 92.88 83 SER B C 1
ATOM 3380 O O . SER B 1 83 ? 23.516 -40.688 -5.625 1 92.88 83 SER B O 1
ATOM 3382 N N . THR B 1 84 ? 23.859 -38.75 -6.703 1 92.94 84 THR B N 1
ATOM 3383 C CA . THR B 1 84 ? 24.156 -38.031 -5.469 1 92.94 84 THR B CA 1
ATOM 3384 C C . THR B 1 84 ? 22.875 -37.594 -4.762 1 92.94 84 THR B C 1
ATOM 3386 O O . THR B 1 84 ? 22.906 -37.125 -3.621 1 92.94 84 THR B O 1
ATOM 3389 N N . SER B 1 85 ? 21.734 -37.781 -5.473 1 93.62 85 SER B N 1
ATOM 3390 C CA . SER B 1 85 ? 20.484 -37.375 -4.863 1 93.62 85 SER B CA 1
ATOM 3391 C C . SER B 1 85 ? 19.797 -38.531 -4.176 1 93.62 85 SER B C 1
ATOM 3393 O O . SER B 1 85 ? 20.188 -39.688 -4.355 1 93.62 85 SER B O 1
ATOM 3395 N N . SER B 1 86 ? 18.859 -38.25 -3.311 1 94.38 86 SER B N 1
ATOM 3396 C CA . SER B 1 86 ? 18.078 -39.281 -2.629 1 94.38 86 SER B CA 1
ATOM 3397 C C . SER B 1 86 ? 16.859 -39.719 -3.459 1 94.38 86 SER B C 1
ATOM 3399 O O . SER B 1 86 ? 16.047 -40.531 -3.014 1 94.38 86 SER B O 1
ATOM 3401 N N . LEU B 1 87 ? 16.75 -39.219 -4.656 1 96.5 87 LEU B N 1
ATOM 3402 C CA . LEU B 1 87 ? 15.625 -39.5 -5.535 1 96.5 87 LEU B CA 1
ATOM 3403 C C . LEU B 1 87 ? 15.852 -40.812 -6.312 1 96.5 87 LEU B C 1
ATOM 3405 O O . LEU B 1 87 ? 17 -41.188 -6.566 1 96.5 87 LEU B O 1
ATOM 3409 N N . SER B 1 88 ? 14.727 -41.438 -6.676 1 96.06 88 SER B N 1
ATOM 3410 C CA . SER B 1 88 ? 14.805 -42.688 -7.414 1 96.06 88 SER B CA 1
ATOM 3411 C C . SER B 1 88 ? 13.859 -42.656 -8.617 1 96.06 88 SER B C 1
ATOM 3413 O O . SER B 1 88 ? 12.797 -42.031 -8.57 1 96.06 88 SER B O 1
ATOM 3415 N N . PRO B 1 89 ? 14.227 -43.438 -9.625 1 97.25 89 PRO B N 1
ATOM 3416 C CA . PRO B 1 89 ? 13.32 -43.562 -10.758 1 97.25 89 PRO B CA 1
ATOM 3417 C C . PRO B 1 89 ? 11.945 -44.094 -10.359 1 97.25 89 PRO B C 1
ATOM 3419 O O . PRO B 1 89 ? 11.859 -44.969 -9.484 1 97.25 89 PRO B O 1
ATOM 3422 N N . GLY B 1 90 ? 10.922 -43.562 -10.945 1 97.62 90 GLY B N 1
ATOM 3423 C CA . GLY B 1 90 ? 9.57 -44.031 -10.695 1 97.62 90 GLY B CA 1
ATOM 3424 C C . GLY B 1 90 ? 8.812 -43.156 -9.695 1 97.62 90 GLY B C 1
ATOM 3425 O O . GLY B 1 90 ? 7.582 -43.188 -9.656 1 97.62 90 GLY B O 1
ATOM 3426 N N . GLN B 1 91 ? 9.5 -42.375 -8.938 1 97.88 91 GLN B N 1
ATOM 3427 C CA . GLN B 1 91 ? 8.875 -41.562 -7.898 1 97.88 91 GLN B CA 1
ATOM 3428 C C . GLN B 1 91 ? 8.016 -40.469 -8.508 1 97.88 91 GLN B C 1
ATOM 3430 O O . GLN B 1 91 ? 8.406 -39.844 -9.5 1 97.88 91 GLN B O 1
ATOM 3435 N N . ALA B 1 92 ? 6.77 -40.312 -7.934 1 98.56 92 ALA B N 1
ATOM 3436 C CA . ALA B 1 92 ? 5.914 -39.188 -8.297 1 98.56 92 ALA B CA 1
ATOM 3437 C C . ALA B 1 92 ? 6.43 -37.875 -7.68 1 98.56 92 ALA B C 1
ATOM 3439 O O . ALA B 1 92 ? 6.793 -37.844 -6.504 1 98.56 92 ALA B O 1
ATOM 3440 N N . VAL B 1 93 ? 6.5 -36.812 -8.5 1 98.81 93 VAL B N 1
ATOM 3441 C CA . VAL B 1 93 ? 7.059 -35.562 -8 1 98.81 93 VAL B CA 1
ATOM 3442 C C . VAL B 1 93 ? 6.25 -34.375 -8.531 1 98.81 93 VAL B C 1
ATOM 3444 O O . VAL B 1 93 ? 5.598 -34.5 -9.578 1 98.81 93 VAL B O 1
ATOM 3447 N N . ILE B 1 94 ? 6.188 -33.344 -7.789 1 98.81 94 ILE B N 1
ATOM 3448 C CA . ILE B 1 94 ? 5.816 -32 -8.25 1 98.81 94 ILE B CA 1
ATOM 3449 C C . ILE B 1 94 ? 7.062 -31.125 -8.352 1 98.81 94 ILE B C 1
ATOM 3451 O O . ILE B 1 94 ? 7.992 -31.266 -7.551 1 98.81 94 ILE B O 1
ATOM 3455 N N . VAL B 1 95 ? 7.102 -30.25 -9.367 1 98.81 95 VAL B N 1
ATOM 3456 C CA . VAL B 1 95 ? 8.281 -29.422 -9.625 1 98.81 95 VAL B CA 1
ATOM 3457 C C . VAL B 1 95 ? 8.07 -28.016 -9.07 1 98.81 95 VAL B C 1
ATOM 3459 O O . VAL B 1 95 ? 7.066 -27.375 -9.383 1 98.81 95 VAL B O 1
ATOM 3462 N N . ASP B 1 96 ? 8.891 -27.547 -8.133 1 98.88 96 ASP B N 1
ATOM 3463 C CA . ASP B 1 96 ? 9.062 -26.125 -7.867 1 98.88 96 ASP B CA 1
ATOM 3464 C C . ASP B 1 96 ? 9.812 -25.438 -9.008 1 98.88 96 ASP B C 1
ATOM 3466 O O . ASP B 1 96 ? 11.023 -25.609 -9.148 1 98.88 96 ASP B O 1
ATOM 3470 N N . PRO B 1 97 ? 9.117 -24.656 -9.805 1 98.81 97 PRO B N 1
ATOM 3471 C CA . PRO B 1 97 ? 9.68 -24.203 -11.078 1 98.81 97 PRO B CA 1
ATOM 3472 C C . PRO B 1 97 ? 10.641 -23.016 -10.906 1 98.81 97 PRO B C 1
ATOM 3474 O O . PRO B 1 97 ? 11.164 -22.5 -11.898 1 98.81 97 PRO B O 1
ATOM 3477 N N . ARG B 1 98 ? 10.992 -22.594 -9.734 1 98.5 98 ARG B N 1
ATOM 3478 C CA . ARG B 1 98 ? 11.719 -21.344 -9.531 1 98.5 98 ARG B CA 1
ATOM 3479 C C . ARG B 1 98 ? 13.219 -21.547 -9.727 1 98.5 98 ARG B C 1
ATOM 3481 O O . ARG B 1 98 ? 13.773 -22.578 -9.312 1 98.5 98 ARG B O 1
ATOM 3488 N N . TYR B 1 99 ? 13.797 -20.562 -10.336 1 98.5 99 TYR B N 1
ATOM 3489 C CA . TYR B 1 99 ? 15.234 -20.359 -10.352 1 98.5 99 TYR B CA 1
ATOM 3490 C C . TYR B 1 99 ? 15.617 -19.141 -9.523 1 98.5 99 TYR B C 1
ATOM 3492 O O . TYR B 1 99 ? 14.984 -18.094 -9.625 1 98.5 99 TYR B O 1
ATOM 3500 N N . TYR B 1 100 ? 16.594 -19.234 -8.68 1 98.38 100 TYR B N 1
ATOM 3501 C CA . TYR B 1 100 ? 17.125 -18.094 -7.934 1 98.38 100 TYR B CA 1
ATOM 3502 C C . TYR B 1 100 ? 18.625 -18.25 -7.691 1 98.38 100 TYR B C 1
ATOM 3504 O O . TYR B 1 100 ? 19.156 -19.359 -7.75 1 98.38 100 TYR B O 1
ATOM 3512 N N . CYS B 1 101 ? 19.359 -17.234 -7.383 1 97.38 101 CYS B N 1
ATOM 3513 C CA . CYS B 1 101 ? 20.828 -17.203 -7.469 1 97.38 101 CYS B CA 1
ATOM 3514 C C . CYS B 1 101 ? 21.453 -17.781 -6.211 1 97.38 101 CYS B C 1
ATOM 3516 O O . CYS B 1 101 ? 22.641 -18.109 -6.203 1 97.38 101 CYS B O 1
ATOM 3518 N N . SER B 1 102 ? 20.766 -17.797 -5.125 1 97.44 102 SER B N 1
ATOM 3519 C CA . SER B 1 102 ? 21.188 -18.359 -3.846 1 97.44 102 SER B CA 1
ATOM 3520 C C . SER B 1 102 ? 22.297 -17.516 -3.227 1 97.44 102 SER B C 1
ATOM 3522 O O . SER B 1 102 ? 22.906 -17.922 -2.234 1 97.44 102 SER B O 1
ATOM 3524 N N . SER B 1 103 ? 22.609 -16.312 -3.828 1 95.69 103 SER B N 1
ATOM 3525 C CA . SER B 1 103 ? 23.75 -15.547 -3.338 1 95.69 103 SER B CA 1
ATOM 3526 C C . SER B 1 103 ? 23.344 -14.117 -2.994 1 95.69 103 SER B C 1
ATOM 3528 O O . SER B 1 103 ? 24.047 -13.438 -2.238 1 95.69 103 SER B O 1
ATOM 3530 N N . CYS B 1 104 ? 22.344 -13.641 -3.588 1 94.56 104 CYS B N 1
ATOM 3531 C CA . CYS B 1 104 ? 21.953 -12.266 -3.287 1 94.56 104 CYS B CA 1
ATOM 3532 C C . CYS B 1 104 ? 21.375 -12.156 -1.88 1 94.56 104 CYS B C 1
ATOM 3534 O O . CYS B 1 104 ? 21.156 -13.172 -1.214 1 94.56 104 CYS B O 1
ATOM 3536 N N . THR B 1 105 ? 21.062 -10.945 -1.428 1 94 105 THR B N 1
ATOM 3537 C CA . THR B 1 105 ? 20.609 -10.695 -0.062 1 94 105 THR B CA 1
ATOM 3538 C C . THR B 1 105 ? 19.281 -11.383 0.2 1 94 105 THR B C 1
ATOM 3540 O O . THR B 1 105 ? 19.062 -11.961 1.269 1 94 105 THR B O 1
ATOM 3543 N N . ALA B 1 106 ? 18.391 -11.383 -0.718 1 96.56 106 ALA B N 1
ATOM 3544 C CA . ALA B 1 106 ? 17.094 -12.039 -0.56 1 96.56 106 ALA B CA 1
ATOM 3545 C C . ALA B 1 106 ? 17.266 -13.547 -0.392 1 96.56 106 ALA B C 1
ATOM 3547 O O . ALA B 1 106 ? 16.672 -14.148 0.507 1 96.56 106 ALA B O 1
ATOM 3548 N N . CYS B 1 107 ? 18.125 -14.164 -1.191 1 97.25 107 CYS B N 1
ATOM 3549 C CA . CYS B 1 107 ? 18.328 -15.609 -1.157 1 97.25 107 CYS B CA 1
ATOM 3550 C C . CYS B 1 107 ? 18.984 -16.031 0.151 1 97.25 107 CYS B C 1
ATOM 3552 O O . CYS B 1 107 ? 18.562 -17.016 0.77 1 97.25 107 CYS B O 1
ATOM 3554 N N . THR B 1 108 ? 19.938 -15.227 0.571 1 96.5 108 THR B N 1
ATOM 3555 C CA . THR B 1 108 ? 20.641 -15.594 1.798 1 96.5 108 THR B CA 1
ATOM 3556 C C . THR B 1 108 ? 19.75 -15.367 3.018 1 96.5 108 THR B C 1
ATOM 3558 O O . THR B 1 108 ? 20.031 -15.883 4.102 1 96.5 108 THR B O 1
ATOM 3561 N N . SER B 1 109 ? 18.719 -14.578 2.852 1 96.62 109 SER B N 1
ATOM 3562 C CA . SER B 1 109 ? 17.734 -14.352 3.908 1 96.62 109 SER B CA 1
ATOM 3563 C C . SER B 1 109 ? 16.547 -15.312 3.775 1 96.62 109 SER B C 1
ATOM 3565 O O . SER B 1 109 ? 15.508 -15.102 4.398 1 96.62 109 SER B O 1
ATOM 3567 N N . SER B 1 110 ? 16.547 -16.266 2.879 1 98 110 SER B N 1
ATOM 3568 C CA . SER B 1 110 ? 15.555 -17.312 2.633 1 98 110 SER B CA 1
ATOM 3569 C C . SER B 1 110 ? 14.273 -16.719 2.057 1 98 110 SER B C 1
ATOM 3571 O O . SER B 1 110 ? 13.188 -17.266 2.242 1 98 110 SER B O 1
ATOM 3573 N N . VAL B 1 111 ? 14.359 -15.523 1.513 1 98 111 VAL B N 1
ATOM 3574 C CA . VAL B 1 111 ? 13.273 -14.906 0.756 1 98 111 VAL B CA 1
ATOM 3575 C C . VAL B 1 111 ? 13.555 -15.031 -0.74 1 98 111 VAL B C 1
ATOM 3577 O O . VAL B 1 111 ? 13.617 -14.031 -1.451 1 98 111 VAL B O 1
ATOM 3580 N N . THR B 1 112 ? 13.57 -16.266 -1.149 1 98.56 112 THR B N 1
ATOM 3581 C CA . THR B 1 112 ? 14.125 -16.594 -2.463 1 98.56 112 THR B CA 1
ATOM 3582 C C . THR B 1 112 ? 13.203 -16.078 -3.57 1 98.56 112 THR B C 1
ATOM 3584 O O . THR B 1 112 ? 13.648 -15.875 -4.703 1 98.56 112 THR B O 1
ATOM 3587 N N . ASN B 1 113 ? 11.898 -15.906 -3.246 1 98.5 113 ASN B N 1
ATOM 3588 C CA . ASN B 1 113 ? 10.977 -15.383 -4.25 1 98.5 113 ASN B CA 1
ATOM 3589 C C . ASN B 1 113 ? 11.289 -13.93 -4.594 1 98.5 113 ASN B C 1
ATOM 3591 O O . ASN B 1 113 ? 10.805 -13.406 -5.602 1 98.5 113 ASN B O 1
ATOM 3595 N N . CYS B 1 114 ? 12.125 -13.25 -3.791 1 98.12 114 CYS B N 1
ATOM 3596 C CA . CYS B 1 114 ? 12.531 -11.875 -4.055 1 98.12 114 CYS B CA 1
ATOM 3597 C C . CYS B 1 114 ? 13.945 -11.82 -4.617 1 98.12 114 CYS B C 1
ATOM 3599 O O . CYS B 1 114 ? 14.602 -10.781 -4.566 1 98.12 114 CYS B O 1
ATOM 3601 N N . CYS B 1 115 ? 14.445 -12.914 -5.133 1 97.56 115 CYS B N 1
ATOM 3602 C CA . CYS B 1 115 ? 15.766 -12.969 -5.754 1 97.56 115 CYS B CA 1
ATOM 3603 C C . CYS B 1 115 ? 15.875 -11.961 -6.887 1 97.56 115 CYS B C 1
ATOM 3605 O O . CYS B 1 115 ? 14.945 -11.805 -7.684 1 97.56 115 CYS B O 1
ATOM 3607 N N . GLN B 1 116 ? 17.031 -11.352 -7.039 1 92.88 116 GLN B N 1
ATOM 3608 C CA . GLN B 1 116 ? 17.281 -10.352 -8.078 1 92.88 116 GLN B CA 1
ATOM 3609 C C . GLN B 1 116 ? 17.266 -10.992 -9.461 1 92.88 116 GLN B C 1
ATOM 3611 O O . GLN B 1 116 ? 17 -10.305 -10.461 1 92.88 116 GLN B O 1
ATOM 3616 N N . SER B 1 117 ? 17.469 -12.258 -9.523 1 96.5 117 SER B N 1
ATOM 3617 C CA . SER B 1 117 ? 17.5 -12.984 -10.789 1 96.5 117 SER B CA 1
ATOM 3618 C C . SER B 1 117 ? 16.406 -14.047 -10.844 1 96.5 117 SER B C 1
ATOM 3620 O O . SER B 1 117 ? 16.594 -15.094 -11.469 1 96.5 117 SER B O 1
ATOM 3622 N N . LEU B 1 118 ? 15.359 -13.805 -10.188 1 97.88 118 LEU B N 1
ATOM 3623 C CA . LEU B 1 118 ? 14.289 -14.789 -10.102 1 97.88 118 LEU B CA 1
ATOM 3624 C C . LEU B 1 118 ? 13.828 -15.211 -11.492 1 97.88 118 LEU B C 1
ATOM 3626 O O . LEU B 1 118 ? 13.672 -14.375 -12.383 1 97.88 118 LEU B O 1
ATOM 3630 N N . GLY B 1 119 ? 13.727 -16.453 -11.719 1 97.75 119 GLY B N 1
ATOM 3631 C CA . GLY B 1 119 ? 13.164 -17.016 -12.938 1 97.75 119 GLY B CA 1
ATOM 3632 C C . GLY B 1 119 ? 12.266 -18.219 -12.68 1 97.75 119 GLY B C 1
ATOM 3633 O O . GLY B 1 119 ? 12.156 -18.688 -11.547 1 97.75 119 GLY B O 1
ATOM 3634 N N . PHE B 1 120 ? 11.648 -18.688 -13.742 1 98.38 120 PHE B N 1
ATOM 3635 C CA . PHE B 1 120 ? 10.758 -19.828 -13.648 1 98.38 120 PHE B CA 1
ATOM 3636 C C . PHE B 1 120 ? 10.977 -20.781 -14.828 1 98.38 120 PHE B C 1
ATOM 3638 O O . PHE B 1 120 ? 11.031 -20.344 -15.977 1 98.38 120 PHE B O 1
ATOM 3645 N N . LEU B 1 121 ? 11.117 -22.062 -14.492 1 98.56 121 LEU B N 1
ATOM 3646 C CA . LEU B 1 121 ? 10.969 -23.078 -15.539 1 98.56 121 LEU B CA 1
ATOM 3647 C C . LEU B 1 121 ? 9.672 -22.859 -16.312 1 98.56 121 LEU B C 1
ATOM 3649 O O . LEU B 1 121 ? 8.617 -22.641 -15.711 1 98.56 121 LEU B O 1
ATOM 3653 N N . GLY B 1 122 ? 9.742 -22.875 -17.578 1 98.38 122 GLY B N 1
ATOM 3654 C CA . GLY B 1 122 ? 8.539 -22.688 -18.375 1 98.38 122 GLY B CA 1
ATOM 3655 C C . GLY B 1 122 ? 8.289 -21.25 -18.766 1 98.38 122 GLY B C 1
ATOM 3656 O O . GLY B 1 122 ? 7.379 -20.953 -19.547 1 98.38 122 GLY B O 1
ATOM 3657 N N . LEU B 1 123 ? 9.055 -20.297 -18.188 1 98 123 LEU B N 1
ATOM 3658 C CA . LEU B 1 123 ? 8.992 -18.891 -18.562 1 98 123 LEU B CA 1
ATOM 3659 C C . LEU B 1 123 ? 10.383 -18.344 -18.859 1 98 123 LEU B C 1
ATOM 3661 O O . LEU B 1 123 ? 10.586 -17.672 -19.875 1 98 123 LEU B O 1
ATOM 3665 N N . SER B 1 124 ? 11.352 -18.703 -18 1 97.88 124 SER B N 1
ATOM 3666 C CA . SER B 1 124 ? 12.703 -18.172 -18.078 1 97.88 124 SER B CA 1
ATOM 3667 C C . SER B 1 124 ? 13.656 -19.156 -18.734 1 97.88 124 SER B C 1
ATOM 3669 O O . SER B 1 124 ? 14.875 -19 -18.656 1 97.88 124 SER B O 1
ATOM 3671 N N . GLY B 1 125 ? 13.125 -20.188 -19.266 1 96.88 125 GLY B N 1
ATOM 3672 C CA . GLY B 1 125 ? 13.945 -21.219 -19.906 1 96.88 125 GLY B CA 1
ATOM 3673 C C . GLY B 1 125 ? 14.125 -22.453 -19.047 1 96.88 125 GLY B C 1
ATOM 3674 O O . GLY B 1 125 ? 13.328 -22.703 -18.141 1 96.88 125 GLY B O 1
ATOM 3675 N N . GLY B 1 126 ? 15.047 -23.359 -19.5 1 96.12 126 GLY B N 1
ATOM 3676 C CA . GLY B 1 126 ? 15.305 -24.609 -18.797 1 96.12 126 GLY B CA 1
ATOM 3677 C C . GLY B 1 126 ? 14.32 -25.719 -19.156 1 96.12 126 GLY B C 1
ATOM 3678 O O . GLY B 1 126 ? 14.352 -26.797 -18.578 1 96.12 126 GLY B O 1
ATOM 3679 N N . GLY B 1 127 ? 13.492 -25.422 -20.141 1 97.5 127 GLY B N 1
ATOM 3680 C CA . GLY B 1 127 ? 12.398 -26.312 -20.5 1 97.5 127 GLY B CA 1
ATOM 3681 C C . GLY B 1 127 ? 11.047 -25.797 -20.047 1 97.5 127 GLY B C 1
ATOM 3682 O O . GLY B 1 127 ? 10.844 -24.594 -19.891 1 97.5 127 GLY B O 1
ATOM 3683 N N . GLY B 1 128 ? 10.078 -26.734 -19.922 1 98.56 128 GLY B N 1
ATOM 3684 C CA . GLY B 1 128 ? 8.727 -26.406 -19.5 1 98.56 128 GLY B CA 1
ATOM 3685 C C . GLY B 1 128 ? 7.82 -27.609 -19.422 1 98.56 128 GLY B C 1
ATOM 3686 O O . GLY B 1 128 ? 8.109 -28.656 -20.016 1 98.56 128 GLY B O 1
ATOM 3687 N N . GLY B 1 129 ? 6.809 -27.359 -18.719 1 98.75 129 GLY B N 1
ATOM 3688 C CA . GLY B 1 129 ? 5.918 -28.469 -18.422 1 98.75 129 GLY B CA 1
ATOM 3689 C C . GLY B 1 129 ? 5.016 -28.844 -19.578 1 98.75 129 GLY B C 1
ATOM 3690 O O . GLY B 1 129 ? 4.426 -29.922 -19.594 1 98.75 129 GLY B O 1
ATOM 3691 N N . PHE B 1 130 ? 4.797 -27.922 -20.516 1 98.81 130 PHE B N 1
ATOM 3692 C CA . PHE B 1 130 ? 4.062 -28.281 -21.719 1 98.81 130 PHE B CA 1
ATOM 3693 C C . PHE B 1 130 ? 4.973 -29 -22.719 1 98.81 130 PHE B C 1
ATOM 3695 O O . PHE B 1 130 ? 5.184 -28.516 -23.828 1 98.81 130 PHE B O 1
ATOM 3702 N N . SER B 1 131 ? 5.5 -30.109 -22.297 1 98.75 131 SER B N 1
ATOM 3703 C CA . SER B 1 131 ? 6.391 -31 -23.031 1 98.75 131 SER B CA 1
ATOM 3704 C C . SER B 1 131 ? 6.344 -32.406 -22.469 1 98.75 131 SER B C 1
ATOM 3706 O O . SER B 1 131 ? 5.676 -32.656 -21.469 1 98.75 131 SER B O 1
ATOM 3708 N N . GLU B 1 132 ? 7.004 -33.312 -23.109 1 98.69 132 GLU B N 1
ATOM 3709 C CA . GLU B 1 132 ? 6.988 -34.688 -22.672 1 98.69 132 GLU B CA 1
ATOM 3710 C C . GLU B 1 132 ? 7.902 -34.906 -21.453 1 98.69 132 GLU B C 1
ATOM 3712 O O . GLU B 1 132 ? 7.598 -35.719 -20.578 1 98.69 132 GLU B O 1
ATOM 3717 N N . LYS B 1 133 ? 9.055 -34.25 -21.469 1 98.75 133 LYS B N 1
ATOM 3718 C CA . LYS B 1 133 ? 10.062 -34.438 -20.422 1 98.75 133 LYS B CA 1
ATOM 3719 C C . LYS B 1 133 ? 10.727 -33.094 -20.062 1 98.75 133 LYS B C 1
ATOM 3721 O O . LYS B 1 133 ? 10.758 -32.156 -20.875 1 98.75 133 LYS B O 1
ATOM 3726 N N . VAL B 1 134 ? 11.25 -33.062 -18.875 1 98.75 134 VAL B N 1
ATOM 3727 C CA . VAL B 1 134 ? 12.102 -31.938 -18.453 1 98.75 134 VAL B CA 1
ATOM 3728 C C . VAL B 1 134 ? 13.305 -32.469 -17.672 1 98.75 134 VAL B C 1
ATOM 3730 O O . VAL B 1 134 ? 13.227 -33.531 -17.047 1 98.75 134 VAL B O 1
ATOM 3733 N N . ALA B 1 135 ? 14.398 -31.812 -17.781 1 98.62 135 ALA B N 1
ATOM 3734 C CA . ALA B 1 135 ? 15.578 -32.062 -16.953 1 98.62 135 ALA B CA 1
ATOM 3735 C C . ALA B 1 135 ? 15.812 -30.891 -15.992 1 98.62 135 ALA B C 1
ATOM 3737 O O . ALA B 1 135 ? 16.047 -29.75 -16.422 1 98.62 135 ALA B O 1
ATOM 3738 N N . VAL B 1 136 ? 15.727 -31.156 -14.688 1 98.31 136 VAL B N 1
ATOM 3739 C CA . VAL B 1 136 ? 15.797 -30.078 -13.711 1 98.31 136 VAL B CA 1
ATOM 3740 C C . VAL B 1 136 ? 16.688 -30.5 -12.539 1 98.31 136 VAL B C 1
ATOM 3742 O O . VAL B 1 136 ? 16.891 -31.703 -12.305 1 98.31 136 VAL B O 1
ATOM 3745 N N . PRO B 1 137 ? 17.281 -29.516 -11.828 1 97.38 137 PRO B N 1
ATOM 3746 C CA . PRO B 1 137 ? 18.016 -29.859 -10.609 1 97.38 137 PRO B CA 1
ATOM 3747 C C . PRO B 1 137 ? 17.156 -30.609 -9.586 1 97.38 137 PRO B C 1
ATOM 3749 O O . PRO B 1 137 ? 15.977 -30.297 -9.43 1 97.38 137 PRO B O 1
ATOM 3752 N N . PRO B 1 138 ? 17.75 -31.594 -8.859 1 97.62 138 PRO B N 1
ATOM 3753 C CA . PRO B 1 138 ? 17 -32.375 -7.875 1 97.62 138 PRO B CA 1
ATOM 3754 C C . PRO B 1 138 ? 16.328 -31.484 -6.82 1 97.62 138 PRO B C 1
ATOM 3756 O O . PRO B 1 138 ? 15.258 -31.844 -6.305 1 97.62 138 PRO B O 1
ATOM 3759 N N . ALA B 1 139 ? 16.875 -30.344 -6.539 1 96.44 139 ALA B N 1
ATOM 3760 C CA . ALA B 1 139 ? 16.359 -29.453 -5.504 1 96.44 139 ALA B CA 1
ATOM 3761 C C . ALA B 1 139 ? 14.977 -28.906 -5.887 1 96.44 139 ALA B C 1
ATOM 3763 O O . ALA B 1 139 ? 14.219 -28.469 -5.027 1 96.44 139 ALA B O 1
ATOM 3764 N N . MET B 1 140 ? 14.602 -28.969 -7.145 1 98.31 140 MET B N 1
ATOM 3765 C CA . MET B 1 140 ? 13.32 -28.469 -7.641 1 98.31 140 MET B CA 1
ATOM 3766 C C . MET B 1 140 ? 12.234 -29.531 -7.492 1 98.31 140 MET B C 1
ATOM 3768 O O . MET B 1 140 ? 11.055 -29.25 -7.715 1 98.31 140 MET B O 1
ATOM 3772 N N . LEU B 1 141 ? 12.641 -30.734 -7.121 1 98.62 141 LEU B N 1
ATOM 3773 C CA . LEU B 1 141 ? 11.703 -31.859 -7.129 1 98.62 141 LEU B CA 1
ATOM 3774 C C . LEU B 1 141 ? 11.219 -32.188 -5.715 1 98.62 141 LEU B C 1
ATOM 3776 O O . LEU B 1 141 ? 12.031 -32.344 -4.805 1 98.62 141 LEU B O 1
ATOM 3780 N N . HIS B 1 142 ? 9.914 -32.219 -5.539 1 98.69 142 HIS B N 1
ATOM 3781 C CA . HIS B 1 142 ? 9.281 -32.625 -4.293 1 98.69 142 HIS B CA 1
ATOM 3782 C C . HIS B 1 142 ? 8.484 -33.938 -4.484 1 98.69 142 HIS B C 1
ATOM 3784 O O . HIS B 1 142 ? 7.543 -33.969 -5.277 1 98.69 142 HIS B O 1
ATOM 3790 N N . GLN B 1 143 ? 8.844 -34.875 -3.723 1 97.94 143 GLN B N 1
ATOM 3791 C CA . GLN B 1 143 ? 8.18 -36.156 -3.82 1 97.94 143 GLN B CA 1
ATOM 3792 C C . GLN B 1 143 ? 6.762 -36.094 -3.26 1 97.94 143 GLN B C 1
ATOM 3794 O O . GLN B 1 143 ? 6.52 -35.469 -2.238 1 97.94 143 GLN B O 1
ATOM 3799 N N . ILE B 1 144 ? 5.836 -36.719 -3.928 1 98 144 ILE B N 1
ATOM 3800 C CA . ILE B 1 144 ? 4.473 -36.875 -3.432 1 98 144 ILE B CA 1
ATOM 3801 C C . ILE B 1 144 ? 4.07 -38.344 -3.475 1 98 144 ILE B C 1
ATOM 3803 O O . ILE B 1 144 ? 4.688 -39.156 -4.18 1 98 144 ILE B O 1
ATOM 3807 N N . PRO B 1 145 ? 3.086 -38.75 -2.703 1 97.31 145 PRO B N 1
ATOM 3808 C CA . PRO B 1 145 ? 2.639 -40.156 -2.705 1 97.31 145 PRO B CA 1
ATOM 3809 C C . PRO B 1 145 ? 2.123 -40.594 -4.07 1 97.31 145 PRO B C 1
ATOM 3811 O O . PRO B 1 145 ? 1.503 -39.812 -4.789 1 97.31 145 PRO B O 1
ATOM 3814 N N . ASP B 1 146 ? 2.221 -41.812 -4.324 1 94.62 146 ASP B N 1
ATOM 3815 C CA . ASP B 1 146 ? 1.875 -42.375 -5.621 1 94.62 146 ASP B CA 1
ATOM 3816 C C . ASP B 1 146 ? 0.365 -42.375 -5.844 1 94.62 146 ASP B C 1
ATOM 3818 O O . ASP B 1 146 ? -0.101 -42.406 -6.984 1 94.62 146 ASP B O 1
ATOM 3822 N N . ASN B 1 147 ? -0.352 -42.312 -4.789 1 93.81 147 ASN B N 1
ATOM 3823 C CA . ASN B 1 147 ? -1.803 -42.406 -4.902 1 93.81 147 ASN B CA 1
ATOM 3824 C C . ASN B 1 147 ? -2.436 -41.062 -5.23 1 93.81 147 ASN B C 1
ATOM 3826 O O . ASN B 1 147 ? -3.641 -40.969 -5.484 1 93.81 147 ASN B O 1
ATOM 3830 N N . ILE B 1 148 ? -1.667 -40.062 -5.285 1 94.94 148 ILE B N 1
ATOM 3831 C CA . ILE B 1 148 ? -2.174 -38.719 -5.59 1 94.94 148 ILE B CA 1
ATOM 3832 C C . ILE B 1 148 ? -2.418 -38.594 -7.094 1 94.94 148 ILE B C 1
ATOM 3834 O O . ILE B 1 148 ? -1.607 -39.031 -7.902 1 94.94 148 ILE B O 1
ATOM 3838 N N . ASP B 1 149 ? -3.629 -38.062 -7.43 1 96.38 149 ASP B N 1
ATOM 3839 C CA . ASP B 1 149 ? -3.904 -37.75 -8.828 1 96.38 149 ASP B CA 1
ATOM 3840 C C . ASP B 1 149 ? -2.926 -36.688 -9.352 1 96.38 149 ASP B C 1
ATOM 3842 O O . ASP B 1 149 ? -2.877 -35.562 -8.836 1 96.38 149 ASP B O 1
ATOM 3846 N N . MET B 1 150 ? -2.156 -37.062 -10.375 1 97.56 150 MET B N 1
ATOM 3847 C CA . MET B 1 150 ? -1.049 -36.219 -10.844 1 97.56 150 MET B CA 1
ATOM 3848 C C . MET B 1 150 ? -1.562 -34.938 -11.492 1 97.56 150 MET B C 1
ATOM 3850 O O . MET B 1 150 ? -0.88 -33.906 -11.469 1 97.56 150 MET B O 1
ATOM 3854 N N . ALA B 1 151 ? -2.773 -34.969 -12.086 1 98.19 151 ALA B N 1
ATOM 3855 C CA . ALA B 1 151 ? -3.357 -33.719 -12.594 1 98.19 151 ALA B CA 1
ATOM 3856 C C . ALA B 1 151 ? -3.641 -32.75 -11.453 1 98.19 151 ALA B C 1
ATOM 3858 O O . ALA B 1 151 ? -3.301 -31.562 -11.539 1 98.19 151 ALA B O 1
ATOM 3859 N N . THR B 1 152 ? -4.188 -33.25 -10.383 1 98.25 152 THR B N 1
ATOM 3860 C CA . THR B 1 152 ? -4.516 -32.438 -9.227 1 98.25 152 THR B CA 1
ATOM 3861 C C . THR B 1 152 ? -3.246 -31.891 -8.57 1 98.25 152 THR B C 1
ATOM 3863 O O . THR B 1 152 ? -3.236 -30.766 -8.062 1 98.25 152 THR B O 1
ATOM 3866 N N . ALA B 1 153 ? -2.139 -32.656 -8.664 1 98.62 153 ALA B N 1
ATOM 3867 C CA . ALA B 1 153 ? -0.879 -32.25 -8.047 1 98.62 153 ALA B CA 1
ATOM 3868 C C . ALA B 1 153 ? -0.349 -30.969 -8.664 1 98.62 153 ALA B C 1
ATOM 3870 O O . ALA B 1 153 ? 0.391 -30.219 -8.023 1 98.62 153 ALA B O 1
ATOM 3871 N N . THR B 1 154 ? -0.739 -30.672 -9.938 1 98.69 154 THR B N 1
ATOM 3872 C CA . THR B 1 154 ? -0.262 -29.453 -10.594 1 98.69 154 THR B CA 1
ATOM 3873 C C . THR B 1 154 ? -0.777 -28.219 -9.875 1 98.69 154 THR B C 1
ATOM 3875 O O . THR B 1 154 ? -0.218 -27.125 -10.023 1 98.69 154 THR B O 1
ATOM 3878 N N . LEU B 1 155 ? -1.826 -28.391 -9.086 1 98.75 155 LEU B N 1
ATOM 3879 C CA . LEU B 1 155 ? -2.449 -27.281 -8.383 1 98.75 155 LEU B CA 1
ATOM 3880 C C . LEU B 1 155 ? -1.601 -26.844 -7.195 1 98.75 155 LEU B C 1
ATOM 3882 O O . LEU B 1 155 ? -1.827 -25.766 -6.629 1 98.75 155 LEU B O 1
ATOM 3886 N N . ILE B 1 156 ? -0.552 -27.609 -6.84 1 98.88 156 ILE B N 1
ATOM 3887 C CA . ILE B 1 156 ? 0.288 -27.297 -5.691 1 98.88 156 ILE B CA 1
ATOM 3888 C C . ILE B 1 156 ? 0.994 -25.969 -5.926 1 98.88 156 ILE B C 1
ATOM 3890 O O . ILE B 1 156 ? 1.132 -25.156 -5 1 98.88 156 ILE B O 1
ATOM 3894 N N . GLU B 1 157 ? 1.372 -25.734 -7.129 1 98.81 157 GLU B N 1
ATOM 3895 C CA . GLU B 1 157 ? 2.092 -24.5 -7.43 1 98.81 157 GLU B CA 1
ATOM 3896 C C . GLU B 1 157 ? 1.221 -23.266 -7.168 1 98.81 157 GLU B C 1
ATOM 3898 O O . GLU B 1 157 ? 1.6 -22.391 -6.398 1 98.81 157 GLU B O 1
ATOM 3903 N N . PRO B 1 158 ? -0.014 -23.156 -7.754 1 98.56 158 PRO B N 1
ATOM 3904 C CA . PRO B 1 158 ? -0.842 -21.984 -7.441 1 98.56 158 PRO B CA 1
ATOM 3905 C C . PRO B 1 158 ? -1.291 -21.953 -5.98 1 98.56 158 PRO B C 1
ATOM 3907 O O . PRO B 1 158 ? -1.486 -20.875 -5.418 1 98.56 158 PRO B O 1
ATOM 3910 N N . LEU B 1 159 ? -1.46 -23.109 -5.344 1 98.88 159 LEU B N 1
ATOM 3911 C CA . LEU B 1 159 ? -1.755 -23.141 -3.916 1 98.88 159 LEU B CA 1
ATOM 3912 C C . LEU B 1 159 ? -0.601 -22.562 -3.111 1 98.88 159 LEU B C 1
ATOM 3914 O O . LEU B 1 159 ? -0.821 -21.875 -2.102 1 98.88 159 LEU B O 1
ATOM 3918 N N . ALA B 1 160 ? 0.637 -22.797 -3.598 1 98.94 160 ALA B N 1
ATOM 3919 C CA . ALA B 1 160 ? 1.809 -22.25 -2.918 1 98.94 160 ALA B CA 1
ATOM 3920 C C . ALA B 1 160 ? 1.835 -20.719 -3.012 1 98.94 160 ALA B C 1
ATOM 3922 O O . ALA B 1 160 ? 2.268 -20.047 -2.078 1 98.94 160 ALA B O 1
ATOM 3923 N N . VAL B 1 161 ? 1.355 -20.203 -4.137 1 98.81 161 VAL B N 1
ATOM 3924 C CA . VAL B 1 161 ? 1.239 -18.75 -4.301 1 98.81 161 VAL B CA 1
ATOM 3925 C C . VAL B 1 161 ? 0.321 -18.188 -3.223 1 98.81 161 VAL B C 1
ATOM 3927 O O . VAL B 1 161 ? 0.688 -17.234 -2.523 1 98.81 161 VAL B O 1
ATOM 3930 N N . ALA B 1 162 ? -0.83 -18.781 -3.082 1 98.88 162 ALA B N 1
ATOM 3931 C CA . ALA B 1 162 ? -1.799 -18.359 -2.08 1 98.88 162 ALA B CA 1
ATOM 3932 C C . ALA B 1 162 ? -1.262 -18.562 -0.668 1 98.88 162 ALA B C 1
ATOM 3934 O O . ALA B 1 162 ? -1.435 -17.719 0.204 1 98.88 162 ALA B O 1
ATOM 3935 N N . TRP B 1 163 ? -0.567 -19.734 -0.456 1 98.88 163 TRP B N 1
ATOM 3936 C CA . TRP B 1 163 ? -0.01 -20.062 0.852 1 98.88 163 TRP B CA 1
ATOM 3937 C C . TRP B 1 163 ? 0.972 -18.984 1.312 1 98.88 163 TRP B C 1
ATOM 3939 O O . TRP B 1 163 ? 0.924 -18.547 2.463 1 98.88 163 TRP B O 1
ATOM 3949 N N . HIS B 1 164 ? 1.771 -18.547 0.407 1 98.88 164 HIS B N 1
ATOM 3950 C CA . HIS B 1 164 ? 2.762 -17.531 0.712 1 98.88 164 HIS B CA 1
ATOM 3951 C C . HIS B 1 164 ? 2.094 -16.234 1.177 1 98.88 164 HIS B C 1
ATOM 3953 O O . HIS B 1 164 ? 2.467 -15.68 2.211 1 98.88 164 HIS B O 1
ATOM 3959 N N . ALA B 1 165 ? 1.128 -15.797 0.441 1 98.81 165 ALA B N 1
ATOM 3960 C CA . ALA B 1 165 ? 0.443 -14.547 0.761 1 98.81 165 ALA B CA 1
ATOM 3961 C C . ALA B 1 165 ? -0.277 -14.641 2.104 1 98.81 165 ALA B C 1
ATOM 3963 O O . ALA B 1 165 ? -0.226 -13.711 2.91 1 98.81 165 ALA B O 1
ATOM 3964 N N . VAL B 1 166 ? -0.961 -15.75 2.344 1 98.75 166 VAL B N 1
ATOM 3965 C CA . VAL B 1 166 ? -1.707 -15.945 3.582 1 98.75 166 VAL B CA 1
ATOM 3966 C C . VAL B 1 166 ? -0.746 -15.953 4.77 1 98.75 166 VAL B C 1
ATOM 3968 O O . VAL B 1 166 ? -0.967 -15.25 5.758 1 98.75 166 VAL B O 1
ATOM 3971 N N . ARG B 1 167 ? 0.363 -16.672 4.605 1 98.38 167 ARG B N 1
ATOM 3972 C CA . ARG B 1 167 ? 1.342 -16.734 5.688 1 98.38 167 ARG B CA 1
ATOM 3973 C C . ARG B 1 167 ? 1.969 -15.367 5.93 1 98.38 167 ARG B C 1
ATOM 3975 O O . ARG B 1 167 ? 2.039 -14.898 7.066 1 98.38 167 ARG B O 1
ATOM 3982 N N . CYS B 1 168 ? 2.354 -14.727 4.855 1 98.12 168 CYS B N 1
ATOM 3983 C CA . CYS B 1 168 ? 3.129 -13.5 4.957 1 98.12 168 CYS B CA 1
ATOM 3984 C C . CYS B 1 168 ? 2.227 -12.312 5.258 1 98.12 168 CYS B C 1
ATOM 3986 O O . CYS B 1 168 ? 2.711 -11.219 5.562 1 98.12 168 CYS B O 1
ATOM 3988 N N . SER B 1 169 ? 0.886 -12.477 5.18 1 97.81 169 SER B N 1
ATOM 3989 C CA . SER B 1 169 ? -0.022 -11.406 5.578 1 97.81 169 SER B CA 1
ATOM 3990 C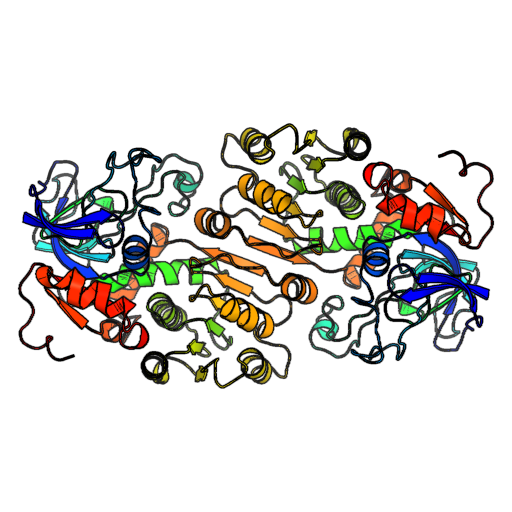 C . SER B 1 169 ? 0.225 -10.984 7.023 1 97.81 169 SER B C 1
ATOM 3992 O O . SER B 1 169 ? -0.034 -9.844 7.395 1 97.81 169 SER B O 1
ATOM 3994 N N . GLY B 1 170 ? 0.647 -11.93 7.844 1 96.75 170 GLY B N 1
ATOM 3995 C CA . GLY B 1 170 ? 0.959 -11.664 9.242 1 96.75 170 GLY B CA 1
ATOM 3996 C C . GLY B 1 170 ? -0.244 -11.789 10.156 1 96.75 170 GLY B C 1
ATOM 3997 O O . GLY B 1 170 ? -0.144 -11.547 11.359 1 96.75 170 GLY B O 1
ATOM 3998 N N . VAL B 1 171 ? -1.384 -12.219 9.586 1 97.06 171 VAL B N 1
ATOM 3999 C CA . VAL B 1 171 ? -2.596 -12.398 10.383 1 97.06 171 VAL B CA 1
ATOM 4000 C C . VAL B 1 171 ? -2.439 -13.609 11.297 1 97.06 171 VAL B C 1
ATOM 4002 O O . VAL B 1 171 ? -1.995 -14.672 10.852 1 97.06 171 VAL B O 1
ATOM 4005 N N . LYS B 1 172 ? -2.719 -13.523 12.609 1 90.38 172 LYS B N 1
ATOM 4006 C CA . LYS B 1 172 ? -2.434 -14.539 13.617 1 90.38 172 LYS B CA 1
ATOM 4007 C C . LYS B 1 172 ? -3.537 -15.594 13.664 1 90.38 172 LYS B C 1
ATOM 4009 O O . LYS B 1 172 ? -3.295 -16.734 14.055 1 90.38 172 LYS B O 1
ATOM 4014 N N . GLY B 1 173 ? -4.707 -15.305 13.281 1 95.19 173 GLY B N 1
ATOM 4015 C CA . GLY B 1 173 ? -5.848 -16.203 13.305 1 95.19 173 GLY B CA 1
ATOM 4016 C C . GLY B 1 173 ? -6.961 -15.789 12.367 1 95.19 173 GLY B C 1
ATOM 4017 O O . GLY B 1 173 ? -7.293 -14.609 12.281 1 95.19 173 GLY B O 1
ATOM 4018 N N . PHE B 1 174 ? -7.477 -16.875 11.766 1 97.5 174 PHE B N 1
ATOM 4019 C CA . PHE B 1 174 ? -8.438 -16.547 10.727 1 97.5 174 PHE B CA 1
ATOM 4020 C C . PHE B 1 174 ? -9.852 -16.922 11.164 1 97.5 174 PHE B C 1
ATOM 4022 O O . PHE B 1 174 ? -10.828 -16.484 10.547 1 97.5 174 PHE B O 1
ATOM 4029 N N . LYS B 1 175 ? -9.977 -17.734 12.195 1 97.19 175 LYS B N 1
ATOM 4030 C CA . LYS B 1 175 ? -11.305 -18.172 12.641 1 97.19 175 LYS B CA 1
ATOM 4031 C C . LYS B 1 175 ? -12.141 -16.969 13.086 1 97.19 175 LYS B C 1
ATOM 4033 O O . LYS B 1 175 ? -11.688 -16.156 13.875 1 97.19 175 LYS B O 1
ATOM 4038 N N . GLY B 1 176 ? -13.312 -16.922 12.555 1 95.88 176 GLY B N 1
ATOM 4039 C CA . GLY B 1 176 ? -14.234 -15.859 12.945 1 95.88 176 GLY B CA 1
ATOM 4040 C C . GLY B 1 176 ? -13.922 -14.523 12.305 1 95.88 176 GLY B C 1
ATOM 4041 O O . GLY B 1 176 ? -14.656 -13.555 12.484 1 95.88 176 GLY B O 1
ATOM 4042 N N . LEU B 1 177 ? -12.891 -14.398 11.539 1 96.12 177 LEU B N 1
ATOM 4043 C CA . LEU B 1 177 ? -12.477 -13.164 10.875 1 96.12 177 LEU B CA 1
ATOM 4044 C C . LEU B 1 177 ? -13.086 -13.062 9.484 1 96.12 177 LEU B C 1
ATOM 4046 O O . LEU B 1 177 ? -12.789 -13.875 8.609 1 96.12 177 LEU B O 1
ATOM 4050 N N . PRO B 1 178 ? -13.992 -12.102 9.266 1 97.19 178 PRO B N 1
ATOM 4051 C CA . PRO B 1 178 ? -14.516 -11.938 7.906 1 97.19 178 PRO B CA 1
ATOM 4052 C C . PRO B 1 178 ? -13.438 -11.539 6.902 1 97.19 178 PRO B C 1
ATOM 4054 O O . PRO B 1 178 ? -12.672 -10.602 7.152 1 97.19 178 PRO B O 1
ATOM 4057 N N . ILE B 1 179 ? -13.367 -12.25 5.812 1 98.56 179 ILE B N 1
ATOM 4058 C CA . ILE B 1 179 ? -12.344 -12.055 4.785 1 98.56 179 ILE B CA 1
ATOM 4059 C C . ILE B 1 179 ? -13.016 -11.898 3.42 1 98.56 179 ILE B C 1
ATOM 4061 O O . ILE B 1 179 ? -13.883 -12.695 3.053 1 98.56 179 ILE B O 1
ATOM 4065 N N . LEU B 1 180 ? -12.656 -10.852 2.697 1 98.88 180 LEU B N 1
ATOM 4066 C CA . LEU B 1 180 ? -13.117 -10.688 1.324 1 98.88 180 LEU B CA 1
ATOM 4067 C C . LEU B 1 180 ? -12.023 -11.055 0.332 1 98.88 180 LEU B C 1
ATOM 4069 O O . LEU B 1 180 ? -10.883 -10.602 0.457 1 98.88 180 LEU B O 1
ATOM 4073 N N . VAL B 1 181 ? -12.32 -11.914 -0.564 1 98.94 181 VAL B N 1
ATOM 4074 C CA . VAL B 1 181 ? -11.461 -12.234 -1.697 1 98.94 181 VAL B CA 1
ATOM 4075 C C . VAL B 1 181 ? -12.031 -11.625 -2.973 1 98.94 181 VAL B C 1
ATOM 4077 O O . VAL B 1 181 ? -13.188 -11.859 -3.318 1 98.94 181 VAL B O 1
ATOM 4080 N N . ILE B 1 182 ? -11.219 -10.781 -3.607 1 98.75 182 ILE B N 1
ATOM 4081 C CA . ILE B 1 182 ? -11.617 -10.172 -4.875 1 98.75 182 ILE B CA 1
ATOM 4082 C C . ILE B 1 182 ? -11.117 -11.031 -6.035 1 98.75 182 ILE B C 1
ATOM 4084 O O . ILE B 1 182 ? -9.906 -11.164 -6.242 1 98.75 182 ILE B O 1
ATOM 4088 N N . GLY B 1 183 ? -12.055 -11.539 -6.836 1 97.25 183 GLY B N 1
ATOM 4089 C CA . GLY B 1 183 ? -11.711 -12.414 -7.945 1 97.25 183 GLY B CA 1
ATOM 4090 C C . GLY B 1 183 ? -11.82 -13.883 -7.605 1 97.25 183 GLY B C 1
ATOM 4091 O O . GLY B 1 183 ? -11.234 -14.344 -6.621 1 97.25 183 GLY B O 1
ATOM 4092 N N . GLY B 1 184 ? -12.539 -14.586 -8.398 1 96.5 184 GLY B N 1
ATOM 4093 C CA . GLY B 1 184 ? -12.719 -16.016 -8.203 1 96.5 184 GLY B CA 1
ATOM 4094 C C . GLY B 1 184 ? -12.07 -16.859 -9.297 1 96.5 184 GLY B C 1
ATOM 4095 O O . GLY B 1 184 ? -12.586 -17.906 -9.664 1 96.5 184 GLY B O 1
ATOM 4096 N N . GLY B 1 185 ? -11.023 -16.281 -9.867 1 95.5 185 GLY B N 1
ATOM 4097 C CA . GLY B 1 185 ? -10.219 -17.062 -10.789 1 95.5 185 GLY B CA 1
ATOM 4098 C C . GLY B 1 185 ? -9.352 -18.094 -10.086 1 95.5 185 GLY B C 1
ATOM 4099 O O . GLY B 1 185 ? -9.562 -18.406 -8.914 1 95.5 185 GLY B O 1
ATOM 4100 N N . PRO B 1 186 ? -8.391 -18.641 -10.789 1 96.12 186 PRO B N 1
ATOM 4101 C CA . PRO B 1 186 ? -7.582 -19.719 -10.219 1 96.12 186 PRO B CA 1
ATOM 4102 C C . PRO B 1 186 ? -6.898 -19.328 -8.914 1 96.12 186 PRO B C 1
ATOM 4104 O O . PRO B 1 186 ? -6.953 -20.078 -7.934 1 96.12 186 PRO B O 1
ATOM 4107 N N . VAL B 1 187 ? -6.289 -18.156 -8.898 1 97.56 187 VAL B N 1
ATOM 4108 C CA . VAL B 1 187 ? -5.586 -17.703 -7.699 1 97.56 187 VAL B CA 1
ATOM 4109 C C . VAL B 1 187 ? -6.59 -17.406 -6.586 1 97.56 187 VAL B C 1
ATOM 4111 O O . VAL B 1 187 ? -6.316 -17.672 -5.41 1 97.56 187 VAL B O 1
ATOM 4114 N N . GLY B 1 188 ? -7.723 -16.844 -6.957 1 98.25 188 GLY B N 1
ATOM 4115 C CA . GLY B 1 188 ? -8.773 -16.609 -5.977 1 98.25 188 GLY B CA 1
ATOM 4116 C C . GLY B 1 188 ? -9.281 -17.891 -5.332 1 98.25 188 GLY B C 1
ATOM 4117 O O . GLY B 1 188 ? -9.383 -17.969 -4.109 1 98.25 188 GLY B O 1
ATOM 4118 N N . VAL B 1 189 ? -9.57 -18.891 -6.141 1 98.25 189 VAL B N 1
ATOM 4119 C CA . VAL B 1 189 ? -10.039 -20.172 -5.641 1 98.25 189 VAL B CA 1
ATOM 4120 C C . VAL B 1 189 ? -8.953 -20.828 -4.785 1 98.25 189 VAL B C 1
ATOM 4122 O O . VAL B 1 189 ? -9.227 -21.344 -3.703 1 98.25 189 VAL B O 1
ATOM 4125 N N . ALA B 1 190 ? -7.719 -20.75 -5.25 1 98.75 190 ALA B N 1
ATOM 4126 C CA . ALA B 1 190 ? -6.605 -21.266 -4.457 1 98.75 190 ALA B CA 1
ATOM 4127 C C . ALA B 1 190 ? -6.527 -20.562 -3.102 1 98.75 190 ALA B C 1
ATOM 4129 O O . ALA B 1 190 ? -6.305 -21.219 -2.076 1 98.75 190 ALA B O 1
ATOM 4130 N N . THR B 1 191 ? -6.723 -19.25 -3.113 1 98.88 191 THR B N 1
ATOM 4131 C CA . THR B 1 191 ? -6.688 -18.484 -1.877 1 98.88 191 THR B CA 1
ATOM 4132 C C . THR B 1 191 ? -7.781 -18.938 -0.918 1 98.88 191 THR B C 1
ATOM 4134 O O . THR B 1 191 ? -7.539 -19.094 0.281 1 98.88 191 THR B O 1
ATOM 4137 N N . VAL B 1 192 ? -8.945 -19.219 -1.425 1 98.88 192 VAL B N 1
ATOM 4138 C CA . VAL B 1 192 ? -10.055 -19.719 -0.609 1 98.88 192 VAL B CA 1
ATOM 4139 C C . VAL B 1 192 ? -9.68 -21.047 0.039 1 98.88 192 VAL B C 1
ATOM 4141 O O . VAL B 1 192 ? -9.836 -21.219 1.25 1 98.88 192 VAL B O 1
ATOM 4144 N N . PHE B 1 193 ? -9.109 -21.969 -0.716 1 98.88 193 PHE B N 1
ATOM 4145 C CA . PHE B 1 193 ? -8.727 -23.281 -0.179 1 98.88 193 PHE B CA 1
ATOM 4146 C C . PHE B 1 193 ? -7.652 -23.125 0.89 1 98.88 193 PHE B C 1
ATOM 4148 O O . PHE B 1 193 ? -7.711 -23.781 1.934 1 98.88 193 PHE B O 1
ATOM 4155 N N . VAL B 1 194 ? -6.668 -22.25 0.63 1 98.88 194 VAL B N 1
ATOM 4156 C CA . VAL B 1 194 ? -5.582 -22.062 1.584 1 98.88 194 VAL B CA 1
ATOM 4157 C C . VAL B 1 194 ? -6.113 -21.406 2.857 1 98.88 194 VAL B C 1
ATOM 4159 O O . VAL B 1 194 ? -5.762 -21.828 3.967 1 98.88 194 VAL B O 1
ATOM 4162 N N . LEU B 1 195 ? -6.98 -20.391 2.689 1 98.81 195 LEU B N 1
ATOM 4163 C CA . LEU B 1 195 ? -7.578 -19.75 3.855 1 98.81 195 LEU B CA 1
ATOM 4164 C C . LEU B 1 195 ? -8.352 -20.75 4.699 1 98.81 195 LEU B C 1
ATOM 4166 O O . LEU B 1 195 ? -8.234 -20.766 5.926 1 98.81 195 LEU B O 1
ATOM 4170 N N . ARG B 1 196 ? -9.109 -21.625 4.051 1 98.56 196 ARG B N 1
ATOM 4171 C CA . ARG B 1 196 ? -9.844 -22.672 4.77 1 98.56 196 ARG B CA 1
ATOM 4172 C C . ARG B 1 196 ? -8.883 -23.609 5.5 1 98.56 196 ARG B C 1
ATOM 4174 O O . ARG B 1 196 ? -9.125 -23.969 6.652 1 98.56 196 ARG B O 1
ATOM 4181 N N . ALA B 1 197 ? -7.824 -23.953 4.859 1 98.25 197 ALA B N 1
ATOM 4182 C CA . ALA B 1 197 ? -6.828 -24.828 5.473 1 98.25 197 ALA B CA 1
ATOM 4183 C C . ALA B 1 197 ? -6.195 -24.172 6.695 1 98.25 197 ALA B C 1
ATOM 4185 O O . ALA B 1 197 ? -5.719 -24.859 7.602 1 98.25 197 ALA B O 1
ATOM 4186 N N . TRP B 1 198 ? -6.211 -22.828 6.703 1 97.94 198 TRP B N 1
ATOM 4187 C CA . TRP B 1 198 ? -5.641 -22.078 7.816 1 97.94 198 TRP B CA 1
ATOM 4188 C C . TRP B 1 198 ? -6.707 -21.75 8.852 1 97.94 198 TRP B C 1
ATOM 4190 O O . TRP B 1 198 ? -6.453 -20.984 9.797 1 97.94 198 TRP B O 1
ATOM 4200 N N . GLY B 1 199 ? -7.941 -22.219 8.68 1 97.88 199 GLY B N 1
ATOM 4201 C CA . GLY B 1 199 ? -8.961 -22.156 9.719 1 97.88 199 GLY B CA 1
ATOM 4202 C C . GLY B 1 199 ? -9.977 -21.062 9.484 1 97.88 199 GLY B C 1
ATOM 4203 O O . GLY B 1 199 ? -10.828 -20.797 10.336 1 97.88 199 GLY B O 1
ATOM 4204 N N . ALA B 1 200 ? -9.93 -20.422 8.336 1 98.25 200 ALA B N 1
ATOM 4205 C CA . ALA B 1 200 ? -10.898 -19.375 8.031 1 98.25 200 ALA B CA 1
ATOM 4206 C C . ALA B 1 200 ? -12.289 -19.969 7.789 1 98.25 200 ALA B C 1
ATOM 4208 O O . ALA B 1 200 ? -12.422 -20.984 7.109 1 98.25 200 ALA B O 1
ATOM 4209 N N . ASP B 1 201 ? -13.305 -19.266 8.344 1 97.5 201 ASP B N 1
ATOM 4210 C CA . ASP B 1 201 ? -14.664 -19.781 8.188 1 97.5 201 ASP B CA 1
ATOM 4211 C C . ASP B 1 201 ? -15.625 -18.672 7.781 1 97.5 201 ASP B C 1
ATOM 4213 O O . ASP B 1 201 ? -16.828 -18.906 7.629 1 97.5 201 ASP B O 1
ATOM 4217 N N . GLN B 1 202 ? -15.164 -17.453 7.586 1 97.56 202 GLN B N 1
ATOM 4218 C CA . GLN B 1 202 ? -15.953 -16.328 7.125 1 97.56 202 GLN B CA 1
ATOM 4219 C C . GLN B 1 202 ? -15.336 -15.688 5.887 1 97.56 202 GLN B C 1
ATOM 4221 O O . GLN B 1 202 ? -14.906 -14.531 5.926 1 97.56 202 GLN B O 1
ATOM 4226 N N . ILE B 1 203 ? -15.414 -16.453 4.801 1 98.69 203 ILE B N 1
ATOM 4227 C CA . ILE B 1 203 ? -14.844 -15.992 3.537 1 98.69 203 ILE B CA 1
ATOM 4228 C C . ILE B 1 203 ? -15.961 -15.539 2.598 1 98.69 203 ILE B C 1
ATOM 4230 O O . ILE B 1 203 ? -16.953 -16.25 2.424 1 98.69 203 ILE B O 1
ATOM 4234 N N . TYR B 1 204 ? -15.812 -14.391 2.031 1 98.75 204 TYR B N 1
ATOM 4235 C CA . TYR B 1 204 ? -16.688 -13.82 1.008 1 98.75 204 TYR B CA 1
ATOM 4236 C C . TYR B 1 204 ? -15.914 -13.547 -0.277 1 98.75 204 TYR B C 1
ATOM 4238 O O . TYR B 1 204 ? -14.766 -13.109 -0.236 1 98.75 204 TYR B O 1
ATOM 4246 N N . VAL B 1 205 ? -16.547 -13.82 -1.438 1 98.81 205 VAL B N 1
ATOM 4247 C CA . VAL B 1 205 ? -15.828 -13.664 -2.701 1 98.81 205 VAL B CA 1
ATOM 4248 C C . VAL B 1 205 ? -16.609 -12.742 -3.631 1 98.81 205 VAL B C 1
ATOM 4250 O O . VAL B 1 205 ? -17.812 -12.945 -3.844 1 98.81 205 VAL B O 1
ATOM 4253 N N . SER B 1 206 ? -15.977 -11.719 -4.078 1 98.75 206 SER B N 1
ATOM 4254 C CA . SER B 1 206 ? -16.516 -10.875 -5.148 1 98.75 206 SER B CA 1
ATOM 4255 C C . SER B 1 206 ? -16.062 -11.383 -6.516 1 98.75 206 SER B C 1
ATOM 4257 O O . SER B 1 206 ? -14.875 -11.375 -6.828 1 98.75 206 SER B O 1
ATOM 4259 N N . GLU B 1 207 ? -16.984 -11.805 -7.32 1 97.88 207 GLU B N 1
ATOM 4260 C CA . GLU B 1 207 ? -16.703 -12.438 -8.602 1 97.88 207 GLU B CA 1
ATOM 4261 C C . GLU B 1 207 ? -17.812 -12.18 -9.609 1 97.88 207 GLU B C 1
ATOM 4263 O O . GLU B 1 207 ? -18.984 -12.422 -9.32 1 97.88 207 GLU B O 1
ATOM 4268 N N . THR B 1 208 ? -17.438 -11.664 -10.797 1 96 208 THR B N 1
ATOM 4269 C CA . THR B 1 208 ? -18.406 -11.273 -11.805 1 96 208 THR B CA 1
ATOM 4270 C C . THR B 1 208 ? -19 -12.5 -12.492 1 96 208 THR B C 1
ATOM 4272 O O . THR B 1 208 ? -20.172 -12.492 -12.891 1 96 208 THR B O 1
ATOM 4275 N N . ALA B 1 209 ? -18.219 -13.547 -12.711 1 95.44 209 ALA B N 1
ATOM 4276 C CA . ALA B 1 209 ? -18.625 -14.711 -13.484 1 95.44 209 ALA B CA 1
ATOM 4277 C C . ALA B 1 209 ? -19.547 -15.617 -12.664 1 95.44 209 ALA B C 1
ATOM 4279 O O . ALA B 1 209 ? -19.141 -16.156 -11.625 1 95.44 209 ALA B O 1
ATOM 4280 N N . ARG B 1 210 ? -20.656 -15.883 -13.188 1 95.25 210 ARG B N 1
ATOM 4281 C CA . ARG B 1 210 ? -21.672 -16.672 -12.484 1 95.25 210 ARG B CA 1
ATOM 4282 C C . ARG B 1 210 ? -21.172 -18.094 -12.219 1 95.25 210 ARG B C 1
ATOM 4284 O O . ARG B 1 210 ? -21.312 -18.609 -11.109 1 95.25 210 ARG B O 1
ATOM 4291 N N . ARG B 1 211 ? -20.547 -18.625 -13.18 1 94.06 211 ARG B N 1
ATOM 4292 C CA . ARG B 1 211 ? -20.094 -20 -13.047 1 94.06 211 ARG B CA 1
ATOM 4293 C C . ARG B 1 211 ? -19.031 -20.125 -11.961 1 94.06 211 ARG B C 1
ATOM 4295 O O . ARG B 1 211 ? -19.016 -21.109 -11.211 1 94.06 211 ARG B O 1
ATOM 4302 N N . ARG B 1 212 ? -18.203 -19.172 -11.852 1 95.44 212 ARG B N 1
ATOM 4303 C CA . ARG B 1 212 ? -17.188 -19.188 -10.812 1 95.44 212 ARG B CA 1
ATOM 4304 C C . ARG B 1 212 ? -17.812 -18.984 -9.43 1 95.44 212 ARG B C 1
ATOM 4306 O O . ARG B 1 212 ? -17.391 -19.609 -8.461 1 95.44 212 ARG B O 1
ATOM 4313 N N . ARG B 1 213 ? -18.812 -18.141 -9.367 1 96.94 213 ARG B N 1
ATOM 4314 C CA . ARG B 1 213 ? -19.531 -17.984 -8.109 1 96.94 213 ARG B CA 1
ATOM 4315 C C . ARG B 1 213 ? -20.188 -19.281 -7.691 1 96.94 213 ARG B C 1
ATOM 4317 O O . ARG B 1 213 ? -20.156 -19.672 -6.52 1 96.94 213 ARG B O 1
ATOM 4324 N N . GLU B 1 214 ? -20.75 -19.953 -8.648 1 95.81 214 GLU B N 1
ATOM 4325 C CA . GLU B 1 214 ? -21.391 -21.234 -8.383 1 95.81 214 GLU B CA 1
ATOM 4326 C C . GLU B 1 214 ? -20.391 -22.266 -7.871 1 95.81 214 GLU B C 1
ATOM 4328 O O . GLU B 1 214 ? -20.688 -23.016 -6.938 1 95.81 214 GLU B O 1
ATOM 4333 N N . PHE B 1 215 ? -19.266 -22.219 -8.398 1 94.06 215 PHE B N 1
ATOM 4334 C CA . PHE B 1 215 ? -18.203 -23.125 -7.984 1 94.06 215 PHE B CA 1
ATOM 4335 C C . PHE B 1 215 ? -17.828 -22.891 -6.523 1 94.06 215 PHE B C 1
ATOM 4337 O O . PHE B 1 215 ? -17.562 -23.844 -5.785 1 94.06 215 PHE B O 1
ATOM 4344 N N . LEU B 1 216 ? -17.875 -21.641 -6.102 1 96.62 216 LEU B N 1
ATOM 4345 C CA . LEU B 1 216 ? -17.375 -21.234 -4.793 1 96.62 216 LEU B CA 1
ATOM 4346 C C . LEU B 1 216 ? -18.453 -21.344 -3.73 1 96.62 216 LEU B C 1
ATOM 4348 O O . LEU B 1 216 ? -18.172 -21.25 -2.535 1 96.62 216 LEU B O 1
ATOM 4352 N N . GLN B 1 217 ? -19.703 -21.547 -4.098 1 93.62 217 GLN B N 1
ATOM 4353 C CA . GLN B 1 217 ? -20.875 -21.422 -3.234 1 93.62 217 GLN B CA 1
ATOM 4354 C C . GLN B 1 217 ? -20.75 -22.328 -2.016 1 93.62 217 GLN B C 1
ATOM 4356 O O . GLN B 1 217 ? -21.141 -21.953 -0.907 1 93.62 217 GLN B O 1
ATOM 4361 N N . ASP B 1 218 ? -20.203 -23.5 -2.117 1 94.19 218 ASP B N 1
ATOM 4362 C CA . ASP B 1 218 ? -20.141 -24.422 -0.994 1 94.19 218 ASP B CA 1
ATOM 4363 C C . ASP B 1 218 ? -18.812 -24.297 -0.245 1 94.19 218 ASP B C 1
ATOM 4365 O O . ASP B 1 218 ? -18.609 -24.969 0.767 1 94.19 218 ASP B O 1
ATOM 4369 N N . LEU B 1 219 ? -17.969 -23.391 -0.72 1 97.19 219 LEU B N 1
ATOM 4370 C CA . LEU B 1 219 ? -16.641 -23.266 -0.133 1 97.19 219 LEU B CA 1
ATOM 4371 C C . LEU B 1 219 ? -16.547 -22.016 0.722 1 97.19 219 LEU B C 1
ATOM 4373 O O . LEU B 1 219 ? -15.641 -21.891 1.552 1 97.19 219 LEU B O 1
ATOM 4377 N N . VAL B 1 220 ? -17.469 -21.078 0.499 1 98.31 220 VAL B N 1
ATOM 4378 C CA . VAL B 1 220 ? -17.375 -19.781 1.179 1 98.31 220 VAL B CA 1
ATOM 4379 C C . VAL B 1 220 ? -18.734 -19.422 1.786 1 98.31 220 VAL B C 1
ATOM 4381 O O . VAL B 1 220 ? -19.734 -20.094 1.539 1 98.31 220 VAL B O 1
ATOM 4384 N N . GLN B 1 221 ? -18.781 -18.406 2.605 1 98 221 GLN B N 1
ATOM 4385 C CA . GLN B 1 221 ? -20.016 -17.969 3.244 1 98 221 GLN B CA 1
ATOM 4386 C C . GLN B 1 221 ? -20.969 -17.344 2.227 1 98 221 GLN B C 1
ATOM 4388 O O . GLN B 1 221 ? -22.188 -17.531 2.312 1 98 221 GLN B O 1
ATOM 4393 N N . ALA B 1 222 ? -20.391 -16.547 1.312 1 97.81 222 ALA B N 1
ATOM 4394 C CA . ALA B 1 222 ? -21.203 -15.953 0.26 1 97.81 222 ALA B CA 1
ATOM 4395 C C . ALA B 1 222 ? -20.328 -15.461 -0.896 1 97.81 222 ALA B C 1
ATOM 4397 O O . ALA B 1 222 ? -19.141 -15.211 -0.721 1 97.81 222 ALA B O 1
ATOM 4398 N N . THR B 1 223 ? -20.938 -15.422 -2.043 1 98.25 223 THR B N 1
ATOM 4399 C CA . THR B 1 223 ? -20.344 -14.758 -3.199 1 98.25 223 THR B CA 1
ATOM 4400 C C . THR B 1 223 ? -21.156 -13.523 -3.586 1 98.25 223 THR B C 1
ATOM 4402 O O . THR B 1 223 ? -22.375 -13.5 -3.416 1 98.25 223 THR B O 1
ATOM 4405 N N . PHE B 1 224 ? -20.438 -12.492 -4.035 1 98.19 224 PHE B N 1
ATOM 4406 C CA . PHE B 1 224 ? -21.078 -11.266 -4.492 1 98.19 224 PHE B CA 1
ATOM 4407 C C . PHE B 1 224 ? -20.812 -11.039 -5.977 1 98.19 224 PHE B C 1
ATOM 4409 O O . PHE B 1 224 ? -19.688 -11.188 -6.449 1 98.19 224 PHE B O 1
ATOM 4416 N N . ASP B 1 225 ? -21.875 -10.758 -6.766 1 98.06 225 ASP B N 1
ATOM 4417 C CA . ASP B 1 225 ? -21.734 -10.195 -8.109 1 98.06 225 ASP B CA 1
ATOM 4418 C C . ASP B 1 225 ? -21.562 -8.68 -8.055 1 98.06 225 ASP B C 1
ATOM 4420 O O . ASP B 1 225 ? -22.531 -7.953 -7.848 1 98.06 225 ASP B O 1
ATOM 4424 N N . PRO B 1 226 ? -20.359 -8.25 -8.266 1 97.94 226 PRO B N 1
ATOM 4425 C CA . PRO B 1 226 ? -20.125 -6.812 -8.086 1 97.94 226 PRO B CA 1
ATOM 4426 C C . PRO B 1 226 ? -20.844 -5.961 -9.125 1 97.94 226 PRO B C 1
ATOM 4428 O O . PRO B 1 226 ? -20.906 -4.734 -8.984 1 97.94 226 PRO B O 1
ATOM 4431 N N . ILE B 1 227 ? -21.359 -6.582 -10.117 1 96.69 227 ILE B N 1
ATOM 4432 C CA . ILE B 1 227 ? -22.156 -5.879 -11.117 1 96.69 227 ILE B CA 1
ATOM 4433 C C . ILE B 1 227 ? -23.547 -5.578 -10.555 1 96.69 227 ILE B C 1
ATOM 4435 O O . ILE B 1 227 ? -24.141 -4.543 -10.867 1 96.69 227 ILE B O 1
ATOM 4439 N N . GLU B 1 228 ? -23.969 -6.43 -9.719 1 97.38 228 GLU B N 1
ATOM 4440 C CA . GLU B 1 228 ? -25.344 -6.352 -9.234 1 97.38 228 GLU B CA 1
ATOM 4441 C C . GLU B 1 228 ? -25.422 -5.691 -7.863 1 97.38 228 GLU B C 1
ATOM 4443 O O . GLU B 1 228 ? -26.438 -5.094 -7.504 1 97.38 228 GLU B O 1
ATOM 4448 N N . VAL B 1 229 ? -24.406 -5.863 -7.082 1 97.56 229 VAL B N 1
ATOM 4449 C CA . VAL B 1 229 ? -24.469 -5.324 -5.73 1 97.56 229 VAL B CA 1
ATOM 4450 C C . VAL B 1 229 ? -23.234 -4.473 -5.457 1 97.56 229 VAL B C 1
ATOM 4452 O O . VAL B 1 229 ? -22.219 -4.602 -6.145 1 97.56 229 VAL B O 1
ATOM 4455 N N . ASN B 1 230 ? -23.375 -3.615 -4.441 1 98.19 230 ASN B N 1
ATOM 4456 C CA . ASN B 1 230 ? -22.219 -2.895 -3.918 1 98.19 230 ASN B CA 1
ATOM 4457 C C . ASN B 1 230 ? -21.453 -3.721 -2.877 1 98.19 230 ASN B C 1
ATOM 4459 O O . ASN B 1 230 ? -21.922 -3.865 -1.743 1 98.19 230 ASN B O 1
ATOM 4463 N N . VAL B 1 231 ? -20.312 -4.219 -3.254 1 98.38 231 VAL B N 1
ATOM 4464 C CA . VAL B 1 231 ? -19.531 -5.141 -2.428 1 98.38 231 VAL B CA 1
ATOM 4465 C C . VAL B 1 231 ? -19.156 -4.457 -1.116 1 98.38 231 VAL B C 1
ATOM 4467 O O . VAL B 1 231 ? -19.188 -5.082 -0.053 1 98.38 231 VAL B O 1
ATOM 4470 N N . GLY B 1 232 ? -18.766 -3.182 -1.188 1 97.81 232 GLY B N 1
ATOM 4471 C CA . GLY B 1 232 ? -18.453 -2.422 0.014 1 97.81 232 GLY B CA 1
ATOM 4472 C C . GLY B 1 232 ? -19.609 -2.389 1.007 1 97.81 232 GLY B C 1
ATOM 4473 O O . GLY B 1 232 ? -19.406 -2.592 2.205 1 97.81 232 GLY B O 1
ATOM 4474 N N . SER B 1 233 ? -20.797 -2.135 0.502 1 97.31 233 SER B N 1
ATOM 4475 C CA . SER B 1 233 ? -21.984 -2.098 1.35 1 97.31 233 SER B CA 1
ATOM 4476 C C . SER B 1 233 ? -22.25 -3.457 1.983 1 97.31 233 SER B C 1
ATOM 4478 O O . SER B 1 233 ? -22.578 -3.541 3.17 1 97.31 233 SER B O 1
ATOM 4480 N N . GLU B 1 234 ? -22.078 -4.535 1.182 1 97.06 234 GLU B N 1
ATOM 4481 C CA . GLU B 1 234 ? -22.266 -5.883 1.706 1 97.06 234 GLU B CA 1
ATOM 4482 C C . GLU B 1 234 ? -21.312 -6.168 2.857 1 97.06 234 GLU B C 1
ATOM 4484 O O . GLU B 1 234 ? -21.719 -6.688 3.9 1 97.06 234 GLU B O 1
ATOM 4489 N N . CYS B 1 235 ? -20.078 -5.789 2.723 1 97.19 235 CYS B N 1
ATOM 4490 C CA . CYS B 1 235 ? -19.078 -6.055 3.738 1 97.19 235 CYS B CA 1
ATOM 4491 C C . CYS B 1 235 ? -19.328 -5.219 4.988 1 97.19 235 CYS B C 1
ATOM 4493 O O . CYS B 1 235 ? -19.141 -5.699 6.105 1 97.19 235 CYS B O 1
ATOM 4495 N N . ARG B 1 236 ? -19.672 -3.965 4.824 1 94.69 236 ARG B N 1
ATOM 4496 C CA . ARG B 1 236 ? -19.969 -3.107 5.965 1 94.69 236 ARG B CA 1
ATOM 4497 C C . ARG B 1 236 ? -21.141 -3.658 6.777 1 94.69 236 ARG B C 1
ATOM 4499 O O . ARG B 1 236 ? -21.156 -3.539 8 1 94.69 236 ARG B O 1
ATOM 4506 N N . SER B 1 237 ? -22.078 -4.273 6.059 1 93.81 237 SER B N 1
ATOM 4507 C CA . SER B 1 237 ? -23.219 -4.844 6.75 1 93.81 237 SER B CA 1
ATOM 4508 C C . SER B 1 237 ? -22.812 -6.016 7.637 1 93.81 237 SER B C 1
ATOM 4510 O O . SER B 1 237 ? -23.5 -6.332 8.609 1 93.81 237 SER B O 1
ATOM 4512 N N . LEU B 1 238 ? -21.672 -6.648 7.367 1 90.88 238 LEU B N 1
ATOM 4513 C CA . LEU B 1 238 ? -21.172 -7.777 8.148 1 90.88 238 LEU B CA 1
ATOM 4514 C C . LEU B 1 238 ? -20.578 -7.301 9.469 1 90.88 238 LEU B C 1
ATOM 4516 O O . LEU B 1 238 ? -20.344 -8.102 10.375 1 90.88 238 LEU B O 1
ATOM 4520 N N . SER B 1 239 ? -20.25 -6.016 9.625 1 87.25 239 SER B N 1
ATOM 4521 C CA . SER B 1 239 ? -19.5 -5.496 10.766 1 87.25 239 SER B CA 1
ATOM 4522 C C . SER B 1 239 ? -20.203 -4.277 11.367 1 87.25 239 SER B C 1
ATOM 4524 O O . SER B 1 239 ? -19.531 -3.348 11.836 1 87.25 239 SER B O 1
ATOM 4526 N N . ASN B 1 240 ? -21.438 -4.172 11.281 1 84.81 240 ASN B N 1
ATOM 4527 C CA . ASN B 1 240 ? -22.219 -3.064 11.82 1 84.81 240 ASN B CA 1
ATOM 4528 C C . ASN B 1 240 ? -21.75 -1.721 11.281 1 84.81 240 ASN B C 1
ATOM 4530 O O . ASN B 1 240 ? -21.594 -0.762 12.039 1 84.81 240 ASN B O 1
ATOM 4534 N N . GLY B 1 241 ? -21.297 -1.765 10.055 1 89.38 241 GLY B N 1
ATOM 4535 C CA . GLY B 1 241 ? -21.016 -0.525 9.352 1 89.38 241 GLY B CA 1
ATOM 4536 C C . GLY B 1 241 ? -19.531 -0.186 9.312 1 89.38 241 GLY B C 1
ATOM 4537 O O . GLY B 1 241 ? -19.109 0.676 8.539 1 89.38 241 GLY B O 1
ATOM 4538 N N . SER B 1 242 ? -18.672 -0.796 10.031 1 90.19 242 SER B N 1
ATOM 4539 C CA . SER B 1 242 ? -17.281 -0.397 10.164 1 90.19 242 SER B CA 1
ATOM 4540 C C . SER B 1 242 ? -16.438 -0.928 9.008 1 90.19 242 SER B C 1
ATOM 4542 O O . SER B 1 242 ? -15.406 -0.349 8.664 1 90.19 242 SER B O 1
ATOM 4544 N N . GLY B 1 243 ? -16.891 -1.972 8.359 1 95.12 243 GLY B N 1
ATOM 4545 C CA . GLY B 1 243 ? -16.094 -2.658 7.352 1 95.12 243 GLY B CA 1
ATOM 4546 C C . GLY B 1 243 ? -15.328 -3.848 7.902 1 95.12 243 GLY B C 1
ATOM 4547 O O . GLY B 1 243 ? -15.352 -4.102 9.109 1 95.12 243 GLY B O 1
ATOM 4548 N N . ILE B 1 244 ? -14.711 -4.582 7.051 1 97.31 244 ILE B N 1
ATOM 4549 C CA . ILE B 1 244 ? -13.969 -5.77 7.449 1 97.31 244 ILE B CA 1
ATOM 4550 C C . ILE B 1 244 ? -12.477 -5.445 7.52 1 97.31 244 ILE B C 1
ATOM 4552 O O . ILE B 1 244 ? -12.047 -4.375 7.078 1 97.31 244 ILE B O 1
ATOM 4556 N N . GLY B 1 245 ? -11.672 -6.395 8.062 1 97 245 GLY B N 1
ATOM 4557 C CA . GLY B 1 245 ? -10.297 -6.043 8.359 1 97 245 GLY B CA 1
ATOM 4558 C C . GLY B 1 245 ? -9.305 -6.586 7.348 1 97 245 GLY B C 1
ATOM 4559 O O . GLY B 1 245 ? -8.141 -6.195 7.344 1 97 245 GLY B O 1
ATOM 4560 N N . LEU B 1 246 ? -9.812 -7.449 6.402 1 98.62 246 LEU B N 1
ATOM 4561 C CA . LEU B 1 246 ? -8.852 -8.18 5.582 1 98.62 246 LEU B CA 1
ATOM 4562 C C . LEU B 1 246 ? -9.422 -8.469 4.195 1 98.62 246 LEU B C 1
ATOM 4564 O O . LEU B 1 246 ? -10.531 -8.984 4.074 1 98.62 246 LEU B O 1
ATOM 4568 N N . VAL B 1 247 ? -8.672 -8.078 3.158 1 98.88 247 VAL B N 1
ATOM 4569 C CA . VAL B 1 247 ? -9.031 -8.375 1.775 1 98.88 247 VAL B CA 1
ATOM 4570 C C . VAL B 1 247 ? -7.84 -9.008 1.058 1 98.88 247 VAL B C 1
ATOM 4572 O O . VAL B 1 247 ? -6.695 -8.586 1.249 1 98.88 247 VAL B O 1
ATOM 4575 N N . PHE B 1 248 ? -8.086 -10.062 0.315 1 98.88 248 PHE B N 1
ATOM 4576 C CA . PHE B 1 248 ? -7.156 -10.602 -0.669 1 98.88 248 PHE B CA 1
ATOM 4577 C C . PHE B 1 248 ? -7.609 -10.273 -2.084 1 98.88 248 PHE B C 1
ATOM 4579 O O . PHE B 1 248 ? -8.719 -10.633 -2.488 1 98.88 248 PHE B O 1
ATOM 4586 N N . ASP B 1 249 ? -6.801 -9.57 -2.779 1 98.56 249 ASP B N 1
ATOM 4587 C CA . ASP B 1 249 ? -7.137 -9.219 -4.156 1 98.56 249 ASP B CA 1
ATOM 4588 C C . ASP B 1 249 ? -6.43 -10.148 -5.145 1 98.56 249 ASP B C 1
ATOM 4590 O O . ASP B 1 249 ? -5.207 -10.094 -5.293 1 98.56 249 ASP B O 1
ATOM 4594 N N . CYS B 1 250 ? -7.207 -10.891 -5.852 1 97.94 250 CYS B N 1
ATOM 4595 C CA . CYS B 1 250 ? -6.707 -11.859 -6.824 1 97.94 250 CYS B CA 1
ATOM 4596 C C . CYS B 1 250 ? -7.16 -11.5 -8.234 1 97.94 250 CYS B C 1
ATOM 4598 O O . CYS B 1 250 ? -7.086 -12.32 -9.148 1 97.94 250 CYS B O 1
ATOM 4600 N N . ALA B 1 251 ? -7.691 -10.32 -8.406 1 95.75 251 ALA B N 1
ATOM 4601 C CA . ALA B 1 251 ? -8.211 -9.906 -9.703 1 95.75 251 ALA B CA 1
ATOM 4602 C C . ALA B 1 251 ? -7.309 -8.852 -10.344 1 95.75 251 ALA B C 1
ATOM 4604 O O . ALA B 1 251 ? -7.09 -8.875 -11.555 1 95.75 251 ALA B O 1
ATOM 4605 N N . GLY B 1 252 ? -6.836 -7.91 -9.57 1 95.12 252 GLY B N 1
ATOM 4606 C CA . GLY B 1 252 ? -5.93 -6.895 -10.07 1 95.12 252 GLY B CA 1
ATOM 4607 C C . GLY B 1 252 ? -6.613 -5.863 -10.945 1 95.12 252 GLY B C 1
ATOM 4608 O O . GLY B 1 252 ? -6.008 -5.344 -11.891 1 95.12 252 GLY B O 1
ATOM 4609 N N . SER B 1 253 ? -7.875 -5.559 -10.68 1 95.75 253 SER B N 1
ATOM 4610 C CA . SER B 1 253 ? -8.602 -4.57 -11.469 1 95.75 253 SER B CA 1
ATOM 4611 C C . SER B 1 253 ? -8.859 -3.299 -10.664 1 95.75 253 SER B C 1
ATOM 4613 O O . SER B 1 253 ? -8.898 -3.334 -9.438 1 95.75 253 SER B O 1
ATOM 4615 N N . GLN B 1 254 ? -9.023 -2.178 -11.398 1 96.75 254 GLN B N 1
ATOM 4616 C CA . GLN B 1 254 ? -9.312 -0.906 -10.742 1 96.75 254 GLN B CA 1
ATOM 4617 C C . GLN B 1 254 ? -10.594 -0.997 -9.914 1 96.75 254 GLN B C 1
ATOM 4619 O O . GLN B 1 254 ? -10.617 -0.562 -8.758 1 96.75 254 GLN B O 1
ATOM 4624 N N . LYS B 1 255 ? -11.625 -1.583 -10.477 1 96.69 255 LYS B N 1
ATOM 4625 C CA . LYS B 1 255 ? -12.898 -1.704 -9.773 1 96.69 255 LYS B CA 1
ATOM 4626 C C . LYS B 1 255 ? -12.773 -2.59 -8.539 1 96.69 255 LYS B C 1
ATOM 4628 O O . LYS B 1 255 ? -13.375 -2.312 -7.504 1 96.69 255 LYS B O 1
ATOM 4633 N N . GLY B 1 256 ? -12.023 -3.672 -8.711 1 97.06 256 GLY B N 1
ATOM 4634 C CA . GLY B 1 256 ? -11.781 -4.543 -7.566 1 97.06 256 GLY B CA 1
ATOM 4635 C C . GLY B 1 256 ? -11.055 -3.846 -6.43 1 97.06 256 GLY B C 1
ATOM 4636 O O . GLY B 1 256 ? -11.422 -4.008 -5.266 1 97.06 256 GLY B O 1
ATOM 4637 N N . LEU B 1 257 ? -10.078 -3.086 -6.801 1 97.31 257 LEU B N 1
ATOM 4638 C CA . LEU B 1 257 ? -9.32 -2.32 -5.816 1 97.31 257 LEU B CA 1
ATOM 4639 C C . LEU B 1 257 ? -10.227 -1.332 -5.086 1 97.31 257 LEU B C 1
ATOM 4641 O O . LEU B 1 257 ? -10.18 -1.232 -3.857 1 97.31 257 LEU B O 1
ATOM 4645 N N . GLU B 1 258 ? -11.016 -0.634 -5.766 1 97.5 258 GLU B N 1
ATOM 4646 C CA . GLU B 1 258 ? -11.922 0.347 -5.18 1 97.5 258 GLU B CA 1
ATOM 4647 C C . GLU B 1 258 ? -12.938 -0.324 -4.262 1 97.5 258 GLU B C 1
ATOM 4649 O O . GLU B 1 258 ? -13.203 0.157 -3.158 1 97.5 258 GLU B O 1
ATOM 4654 N N . ALA B 1 259 ? -13.484 -1.424 -4.723 1 97.94 259 ALA B N 1
ATOM 4655 C CA . ALA B 1 259 ? -14.438 -2.174 -3.906 1 97.94 259 ALA B CA 1
ATOM 4656 C C . ALA B 1 259 ? -13.781 -2.676 -2.623 1 97.94 259 ALA B C 1
ATOM 4658 O O . ALA B 1 259 ? -14.383 -2.627 -1.548 1 97.94 259 ALA B O 1
ATOM 4659 N N . ALA B 1 260 ? -12.578 -3.164 -2.773 1 98.38 260 ALA B N 1
ATOM 4660 C CA . ALA B 1 260 ? -11.828 -3.648 -1.621 1 98.38 260 ALA B CA 1
ATOM 4661 C C . ALA B 1 260 ? -11.602 -2.531 -0.605 1 98.38 260 ALA B C 1
ATOM 4663 O O . ALA B 1 260 ? -11.852 -2.711 0.589 1 98.38 260 ALA B O 1
ATOM 4664 N N . CYS B 1 261 ? -11.195 -1.415 -1.073 1 98.06 261 CYS B N 1
ATOM 4665 C CA . CYS B 1 261 ? -10.93 -0.285 -0.191 1 98.06 261 CYS B CA 1
ATOM 4666 C C . CYS B 1 261 ? -12.211 0.176 0.504 1 98.06 261 CYS B C 1
ATOM 4668 O O . CYS B 1 261 ? -12.188 0.519 1.688 1 98.06 261 CYS B O 1
ATOM 4670 N N . ASP B 1 262 ? -13.242 0.213 -0.245 1 97.62 262 ASP B N 1
ATOM 4671 C CA . ASP B 1 262 ? -14.531 0.596 0.316 1 97.62 262 ASP B CA 1
ATOM 4672 C C . ASP B 1 262 ? -14.977 -0.392 1.392 1 97.62 262 ASP B C 1
ATOM 4674 O O . ASP B 1 262 ? -15.633 -0.006 2.363 1 97.62 262 ASP B O 1
ATOM 4678 N N . SER B 1 263 ? -14.602 -1.649 1.263 1 98.31 263 SER B N 1
ATOM 4679 C CA . SER B 1 263 ? -15.023 -2.729 2.148 1 98.31 263 SER B CA 1
ATOM 4680 C C . SER B 1 263 ? -14.234 -2.709 3.457 1 98.31 263 SER B C 1
ATOM 4682 O O . SER B 1 263 ? -14.727 -3.168 4.488 1 98.31 263 SER B O 1
ATOM 4684 N N . LEU B 1 264 ? -13.055 -2.229 3.447 1 98.25 264 LEU B N 1
ATOM 4685 C CA . LEU B 1 264 ? -12.133 -2.314 4.578 1 98.25 264 LEU B CA 1
ATOM 4686 C C . LEU B 1 264 ? -12.477 -1.274 5.637 1 98.25 264 LEU B C 1
ATOM 4688 O O . LEU B 1 264 ? -12.867 -0.153 5.309 1 98.25 264 LEU B O 1
ATOM 4692 N N . ARG B 1 265 ? -12.32 -1.648 6.867 1 97.44 265 ARG B N 1
ATOM 4693 C CA . ARG B 1 265 ? -12.391 -0.701 7.973 1 97.44 265 ARG B CA 1
ATOM 4694 C C . ARG B 1 265 ? -11.07 0.038 8.148 1 97.44 265 ARG B C 1
ATOM 4696 O O . ARG B 1 265 ? -10.094 -0.243 7.441 1 97.44 265 ARG B O 1
ATOM 4703 N N . PHE B 1 266 ? -11.062 1.019 9.062 1 97.31 266 PHE B N 1
ATOM 4704 C CA . PHE B 1 266 ? -9.789 1.653 9.391 1 97.31 266 PHE B CA 1
ATOM 4705 C C . PHE B 1 266 ? -8.758 0.613 9.812 1 97.31 266 PHE B C 1
ATOM 4707 O O . PHE B 1 266 ? -9.102 -0.403 10.414 1 97.31 266 PHE B O 1
ATOM 4714 N N . HIS B 1 267 ? -7.527 0.847 9.383 1 98.06 267 HIS B N 1
ATOM 4715 C CA . HIS B 1 267 ? -6.395 -0.034 9.641 1 98.06 267 HIS B CA 1
ATOM 4716 C C . HIS B 1 267 ? -6.594 -1.395 8.977 1 98.06 267 HIS B C 1
ATOM 4718 O O . HIS B 1 267 ? -6.047 -2.398 9.445 1 98.06 267 HIS B O 1
ATOM 4724 N N . GLY B 1 268 ? -7.469 -1.433 7.969 1 98.06 268 GLY B N 1
ATOM 4725 C CA . GLY B 1 268 ? -7.652 -2.654 7.203 1 98.06 268 GLY B CA 1
ATOM 4726 C C . GLY B 1 268 ? -6.414 -3.066 6.426 1 98.06 268 GLY B C 1
ATOM 4727 O O . GLY B 1 268 ? -5.547 -2.236 6.148 1 98.06 268 GLY B O 1
ATOM 4728 N N . LEU B 1 269 ? -6.328 -4.348 6.156 1 98.69 269 LEU B N 1
ATOM 4729 C CA . LEU B 1 269 ? -5.211 -4.934 5.422 1 98.69 269 LEU B CA 1
ATOM 4730 C C . LEU B 1 269 ? -5.648 -5.383 4.031 1 98.69 269 LEU B C 1
ATOM 4732 O O . LEU B 1 269 ? -6.574 -6.184 3.896 1 98.69 269 LEU B O 1
ATOM 4736 N N . TYR B 1 270 ? -5.055 -4.766 3.029 1 98.62 270 TYR B N 1
ATOM 4737 C CA . TYR B 1 270 ? -5.211 -5.125 1.626 1 98.62 270 TYR B CA 1
ATOM 4738 C C . TYR B 1 270 ? -4.043 -5.977 1.146 1 98.62 270 TYR B C 1
ATOM 4740 O O . TYR B 1 270 ? -2.912 -5.496 1.057 1 98.62 270 TYR B O 1
ATOM 4748 N N . VAL B 1 271 ? -4.293 -7.227 0.798 1 98.81 271 VAL B N 1
ATOM 4749 C CA . VAL B 1 271 ? -3.26 -8.148 0.337 1 98.81 271 VAL B CA 1
ATOM 4750 C C . VAL B 1 271 ? -3.414 -8.391 -1.163 1 98.81 271 VAL B C 1
ATOM 4752 O O . VAL B 1 271 ? -4.414 -8.953 -1.608 1 98.81 271 VAL B O 1
ATOM 4755 N N . ASN B 1 272 ? -2.422 -8.062 -1.927 1 98.31 272 ASN B N 1
ATOM 4756 C CA . ASN B 1 272 ? -2.482 -8.203 -3.377 1 98.31 272 ASN B CA 1
ATOM 4757 C C . ASN B 1 272 ? -1.709 -9.43 -3.859 1 98.31 272 ASN B C 1
ATOM 4759 O O . ASN B 1 272 ? -0.545 -9.609 -3.498 1 98.31 272 ASN B O 1
ATOM 4763 N N . LEU B 1 273 ? -2.342 -10.219 -4.684 1 97.81 273 LEU B N 1
ATOM 4764 C CA . LEU B 1 273 ? -1.701 -11.367 -5.32 1 97.81 273 LEU B CA 1
ATOM 4765 C C . LEU B 1 273 ? -1.752 -11.242 -6.84 1 97.81 273 LEU B C 1
ATOM 4767 O O . LEU B 1 273 ? -1.257 -12.117 -7.555 1 97.81 273 LEU B O 1
ATOM 4771 N N . ALA B 1 274 ? -2.311 -10.18 -7.34 1 95.75 274 ALA B N 1
ATOM 4772 C CA . ALA B 1 274 ? -2.596 -10.109 -8.773 1 95.75 274 ALA B CA 1
ATOM 4773 C C . ALA B 1 274 ? -1.67 -9.109 -9.461 1 95.75 274 ALA B C 1
ATOM 4775 O O . ALA B 1 274 ? -1.366 -8.047 -8.914 1 95.75 274 ALA B O 1
ATOM 4776 N N . VAL B 1 275 ? -1.223 -9.508 -10.633 1 90.06 275 VAL B N 1
ATOM 4777 C CA . VAL B 1 275 ? -0.585 -8.555 -11.531 1 90.06 275 VAL B CA 1
ATOM 4778 C C . VAL B 1 275 ? -1.651 -7.797 -12.32 1 90.06 275 VAL B C 1
ATOM 4780 O O . VAL B 1 275 ? -2.447 -8.406 -13.047 1 90.06 275 VAL B O 1
ATOM 4783 N N . PRO B 1 276 ? -1.631 -6.531 -12.141 1 88.94 276 PRO B N 1
ATOM 4784 C CA . PRO B 1 276 ? -2.65 -5.801 -12.898 1 88.94 276 PRO B CA 1
ATOM 4785 C C . PRO B 1 276 ? -2.439 -5.891 -14.406 1 88.94 276 PRO B C 1
ATOM 4787 O O . PRO B 1 276 ? -1.299 -5.887 -14.875 1 88.94 276 PRO B O 1
ATOM 4790 N N . LYS B 1 277 ? -3.52 -6.035 -15.125 1 81.81 277 LYS B N 1
ATOM 4791 C CA . LYS B 1 277 ? -3.467 -6.102 -16.578 1 81.81 277 LYS B CA 1
ATOM 4792 C C . LYS B 1 277 ? -3.268 -4.719 -17.188 1 81.81 277 LYS B C 1
ATOM 4794 O O . LYS B 1 277 ? -2.82 -4.594 -18.328 1 81.81 277 LYS B O 1
ATOM 4799 N N . SER B 1 278 ? -3.695 -3.758 -16.484 1 87.44 278 SER B N 1
ATOM 4800 C CA . SER B 1 278 ? -3.521 -2.357 -16.844 1 87.44 278 SER B CA 1
ATOM 4801 C C . SER B 1 278 ? -3.088 -1.516 -15.656 1 87.44 278 SER B C 1
ATOM 4803 O O . SER B 1 278 ? -3.107 -1.988 -14.516 1 87.44 278 SER B O 1
ATOM 4805 N N . ALA B 1 279 ? -2.707 -0.313 -16.031 1 90.5 279 ALA B N 1
ATOM 4806 C CA . ALA B 1 279 ? -2.293 0.589 -14.953 1 90.5 279 ALA B CA 1
ATOM 4807 C C . ALA B 1 279 ? -3.418 0.793 -13.945 1 90.5 279 ALA B C 1
ATOM 4809 O O . ALA B 1 279 ? -4.578 0.96 -14.328 1 90.5 279 ALA B O 1
ATOM 4810 N N . ILE B 1 280 ? -3.041 0.72 -12.727 1 94.06 280 ILE B N 1
ATOM 4811 C CA . ILE B 1 280 ? -4 0.895 -11.641 1 94.06 280 ILE B CA 1
ATOM 4812 C C . ILE B 1 280 ? -3.715 2.201 -10.906 1 94.06 280 ILE B C 1
ATOM 4814 O O . ILE B 1 280 ? -2.564 2.494 -10.57 1 94.06 280 ILE B O 1
ATOM 4818 N N . SER B 1 281 ? -4.781 2.957 -10.75 1 94.88 281 SER B N 1
ATOM 4819 C CA . SER B 1 281 ? -4.699 4.184 -9.969 1 94.88 281 SER B CA 1
ATOM 4820 C C . SER B 1 281 ? -4.949 3.912 -8.484 1 94.88 281 SER B C 1
ATOM 4822 O O . SER B 1 281 ? -5.93 3.262 -8.125 1 94.88 281 SER B O 1
ATOM 4824 N N . LEU B 1 282 ? -4.094 4.406 -7.668 1 93.88 282 LEU B N 1
ATOM 4825 C CA . LEU B 1 282 ? -4.227 4.223 -6.227 1 93.88 282 LEU B CA 1
ATOM 4826 C C . LEU B 1 282 ? -5.348 5.094 -5.668 1 93.88 282 LEU B C 1
ATOM 4828 O O . LEU B 1 282 ? -5.336 6.312 -5.844 1 93.88 282 LEU B O 1
ATOM 4832 N N . PRO B 1 283 ? -6.352 4.508 -5.059 1 94.75 283 PRO B N 1
ATOM 4833 C CA . PRO B 1 283 ? -7.344 5.332 -4.363 1 94.75 283 PRO B CA 1
ATOM 4834 C C . PRO B 1 283 ? -6.805 5.949 -3.078 1 94.75 283 PRO B C 1
ATOM 4836 O O . PRO B 1 283 ? -7.191 5.535 -1.98 1 94.75 283 PRO B O 1
ATOM 4839 N N . ALA B 1 284 ? -6.086 6.941 -3.174 1 93.06 284 ALA B N 1
ATOM 4840 C CA . ALA B 1 284 ? -5.246 7.488 -2.113 1 93.06 284 ALA B CA 1
ATOM 4841 C C . ALA B 1 284 ? -6.086 7.926 -0.917 1 93.06 284 ALA B C 1
ATOM 4843 O O . ALA B 1 284 ? -5.672 7.758 0.234 1 93.06 284 ALA B O 1
ATOM 4844 N N . MET B 1 285 ? -7.254 8.461 -1.123 1 92.56 285 MET B N 1
ATOM 4845 C CA . MET B 1 285 ? -8.047 9 -0.026 1 92.56 285 MET B CA 1
ATOM 4846 C C . MET B 1 285 ? -8.586 7.887 0.863 1 92.56 285 MET B C 1
ATOM 4848 O O . MET B 1 285 ? -8.703 8.062 2.078 1 92.56 285 MET B O 1
ATOM 4852 N N . TYR B 1 286 ? -8.938 6.68 0.258 1 95.38 286 TYR B N 1
ATOM 4853 C CA . TYR B 1 286 ? -9.297 5.531 1.08 1 95.38 286 TYR B CA 1
ATOM 4854 C C . TYR B 1 286 ? -8.141 5.113 1.979 1 95.38 286 TYR B C 1
ATOM 4856 O O . TYR B 1 286 ? -8.32 4.898 3.18 1 95.38 286 TYR B O 1
ATOM 4864 N N . PHE B 1 287 ? -6.984 5.059 1.351 1 97.06 287 PHE B N 1
ATOM 4865 C CA . PHE B 1 287 ? -5.809 4.613 2.088 1 97.06 287 PHE B CA 1
ATOM 4866 C C . PHE B 1 287 ? -5.48 5.578 3.219 1 97.06 287 PHE B C 1
ATOM 4868 O O . PHE B 1 287 ? -5.164 5.156 4.332 1 97.06 287 PHE B O 1
ATOM 4875 N N . MET B 1 288 ? -5.59 6.801 2.957 1 96.56 288 MET B N 1
ATOM 4876 C CA . MET B 1 288 ? -5.219 7.805 3.953 1 96.56 288 MET B CA 1
ATOM 4877 C C . MET B 1 288 ? -6.266 7.887 5.059 1 96.56 288 MET B C 1
ATOM 4879 O O . MET B 1 288 ? -5.934 7.773 6.242 1 96.56 288 MET B O 1
ATOM 4883 N N . ARG B 1 289 ? -7.539 8.016 4.723 1 96.62 289 ARG B N 1
ATOM 4884 C CA . ARG B 1 289 ? -8.609 8.25 5.691 1 96.62 289 ARG B CA 1
ATOM 4885 C C . ARG B 1 289 ? -8.789 7.047 6.609 1 96.62 289 ARG B C 1
ATOM 4887 O O . ARG B 1 289 ? -9.148 7.195 7.777 1 96.62 289 ARG B O 1
ATOM 4894 N N . LYS B 1 290 ? -8.477 5.863 6.035 1 97.88 290 LYS B N 1
ATOM 4895 C CA . LYS B 1 290 ? -8.656 4.637 6.812 1 97.88 290 LYS B CA 1
ATOM 4896 C C . LYS B 1 290 ? -7.32 4.09 7.297 1 97.88 290 LYS B C 1
ATOM 4898 O O . LYS B 1 290 ? -7.281 3.094 8.023 1 97.88 290 LYS B O 1
ATOM 4903 N N . GLU B 1 291 ? -6.246 4.777 6.816 1 98.44 291 GLU B N 1
ATOM 4904 C CA . GLU B 1 291 ? -4.895 4.312 7.121 1 98.44 291 GLU B CA 1
ATOM 4905 C C . GLU B 1 291 ? -4.742 2.824 6.812 1 98.44 291 GLU B C 1
ATOM 4907 O O . GLU B 1 291 ? -4.305 2.049 7.664 1 98.44 291 GLU B O 1
ATOM 4912 N N . LEU B 1 292 ? -5.047 2.477 5.574 1 98.5 292 LEU B N 1
ATOM 4913 C CA . LEU B 1 292 ? -4.961 1.095 5.113 1 98.5 292 LEU B CA 1
ATOM 4914 C C . LEU B 1 292 ? -3.508 0.672 4.93 1 98.5 292 LEU B C 1
ATOM 4916 O O . LEU B 1 292 ? -2.637 1.515 4.707 1 98.5 292 LEU B O 1
ATOM 4920 N N . THR B 1 293 ? -3.23 -0.587 5.125 1 98.5 293 THR B N 1
ATOM 4921 C CA . THR B 1 293 ? -1.958 -1.214 4.781 1 98.5 293 THR B CA 1
ATOM 4922 C C . THR B 1 293 ? -2.094 -2.062 3.521 1 98.5 293 THR B C 1
ATOM 4924 O O . THR B 1 293 ? -3.047 -2.832 3.385 1 98.5 293 THR B O 1
ATOM 4927 N N . TYR B 1 294 ? -1.288 -1.805 2.596 1 98.25 294 TYR B N 1
ATOM 4928 C CA . TYR B 1 294 ? -1.217 -2.574 1.358 1 98.25 294 TYR B CA 1
ATOM 4929 C C . TYR B 1 294 ? 0.037 -3.439 1.326 1 98.25 294 TYR B C 1
ATOM 4931 O O . TYR B 1 294 ? 1.15 -2.938 1.493 1 98.25 294 TYR B O 1
ATOM 4939 N N . LYS B 1 295 ? -0.113 -4.77 1.161 1 98.31 295 LYS B N 1
ATOM 4940 C CA . LYS B 1 295 ? 0.979 -5.715 0.944 1 98.31 295 LYS B CA 1
ATOM 4941 C C . LYS B 1 295 ? 0.809 -6.457 -0.377 1 98.31 295 LYS B C 1
ATOM 4943 O O . LYS B 1 295 ? -0.311 -6.805 -0.76 1 98.31 295 LYS B O 1
ATOM 4948 N N . SER B 1 296 ? 1.869 -6.645 -1.006 1 97.81 296 SER B N 1
ATOM 4949 C CA . SER B 1 296 ? 1.866 -7.426 -2.24 1 97.81 296 SER B CA 1
ATOM 4950 C C . SER B 1 296 ? 2.854 -8.586 -2.162 1 97.81 296 SER B C 1
ATOM 4952 O O . SER B 1 296 ? 3.922 -8.461 -1.562 1 97.81 296 SER B O 1
ATOM 4954 N N . PHE B 1 297 ? 2.502 -9.656 -2.816 1 98.06 297 PHE B N 1
ATOM 4955 C CA . PHE B 1 297 ? 3.334 -10.852 -2.738 1 98.06 297 PHE B CA 1
ATOM 4956 C C . PHE B 1 297 ? 3.504 -11.477 -4.117 1 98.06 297 PHE B C 1
ATOM 4958 O O . PHE B 1 297 ? 2.609 -11.391 -4.961 1 98.06 297 PHE B O 1
ATOM 4965 N N . LEU B 1 298 ? 4.602 -12.094 -4.297 1 97.38 298 LEU B N 1
ATOM 4966 C CA . LEU B 1 298 ? 4.938 -12.781 -5.543 1 97.38 298 LEU B CA 1
ATOM 4967 C C . LEU B 1 298 ? 5.367 -14.219 -5.273 1 97.38 298 LEU B C 1
ATOM 4969 O O . LEU B 1 298 ? 6.25 -14.461 -4.449 1 97.38 298 LEU B O 1
ATOM 4973 N N . ALA B 1 299 ? 4.738 -15.109 -5.926 1 98 299 ALA B N 1
ATOM 4974 C CA . ALA B 1 299 ? 5.156 -16.5 -5.91 1 98 299 ALA B CA 1
ATOM 4975 C C . ALA B 1 299 ? 5.184 -17.047 -4.484 1 98 299 ALA B C 1
ATOM 4977 O O . ALA B 1 299 ? 4.172 -17.031 -3.783 1 98 299 ALA B O 1
ATOM 4978 N N . TYR B 1 300 ? 6.34 -17.625 -4.105 1 98.81 300 TYR B N 1
ATOM 4979 C CA . TYR B 1 300 ? 6.523 -18.312 -2.832 1 98.81 300 TYR B CA 1
ATOM 4980 C C . TYR B 1 300 ? 7.992 -18.625 -2.588 1 98.81 300 TYR B C 1
ATOM 4982 O O . TYR B 1 300 ? 8.812 -18.547 -3.506 1 98.81 300 TYR B O 1
ATOM 4990 N N . ASP B 1 301 ? 8.352 -18.844 -1.34 1 98.62 301 ASP B N 1
ATOM 4991 C CA . ASP B 1 301 ? 9.727 -19.25 -1.039 1 98.62 301 ASP B CA 1
ATOM 4992 C C . ASP B 1 301 ? 9.805 -20.75 -0.8 1 98.62 301 ASP B C 1
ATOM 4994 O O . ASP B 1 301 ? 8.828 -21.484 -1.007 1 98.62 301 ASP B O 1
ATOM 4998 N N . ASP B 1 302 ? 10.984 -21.281 -0.47 1 98.56 302 ASP B N 1
ATOM 4999 C CA . ASP B 1 302 ? 11.219 -22.719 -0.312 1 98.56 302 ASP B CA 1
ATOM 5000 C C . ASP B 1 302 ? 10.328 -23.297 0.785 1 98.56 302 ASP B C 1
ATOM 5002 O O . ASP B 1 302 ? 9.75 -24.375 0.618 1 98.56 302 ASP B O 1
ATOM 5006 N N . ALA B 1 303 ? 10.227 -22.547 1.851 1 98.5 303 ALA B N 1
ATOM 5007 C CA . ALA B 1 303 ? 9.43 -23.031 2.98 1 98.5 303 ALA B CA 1
ATOM 5008 C C . ALA B 1 303 ? 7.953 -23.125 2.607 1 98.5 303 ALA B C 1
ATOM 5010 O O . ALA B 1 303 ? 7.27 -24.078 3.002 1 98.5 303 ALA B O 1
ATOM 5011 N N . ASP B 1 304 ? 7.496 -22.219 1.857 1 98.75 304 ASP B N 1
ATOM 5012 C CA . ASP B 1 304 ? 6.098 -22.203 1.438 1 98.75 304 ASP B CA 1
ATOM 5013 C C . ASP B 1 304 ? 5.785 -23.406 0.55 1 98.75 304 ASP B C 1
ATOM 5015 O O . ASP B 1 304 ? 4.75 -24.062 0.717 1 98.75 304 ASP B O 1
ATOM 5019 N N . PHE B 1 305 ? 6.641 -23.641 -0.431 1 98.88 305 PHE B N 1
ATOM 5020 C CA . PHE B 1 305 ? 6.375 -24.75 -1.346 1 98.88 305 PHE B CA 1
ATOM 5021 C C . PHE B 1 305 ? 6.352 -26.078 -0.599 1 98.88 305 PHE B C 1
ATOM 5023 O O . PHE B 1 305 ? 5.43 -26.875 -0.774 1 98.88 305 PHE B O 1
ATOM 5030 N N . LYS B 1 306 ? 7.312 -26.266 0.229 1 98.75 306 LYS B N 1
ATOM 5031 C CA . LYS B 1 306 ? 7.391 -27.484 1.025 1 98.75 306 LYS B CA 1
ATOM 5032 C C . LYS B 1 306 ? 6.156 -27.641 1.907 1 98.75 306 LYS B C 1
ATOM 5034 O O . LYS B 1 306 ? 5.574 -28.734 1.973 1 98.75 306 LYS B O 1
ATOM 5039 N N . ALA B 1 307 ? 5.746 -26.562 2.508 1 98.81 307 ALA B N 1
ATOM 5040 C CA . ALA B 1 307 ? 4.582 -26.594 3.389 1 98.81 307 ALA B CA 1
ATOM 5041 C C . ALA B 1 307 ? 3.309 -26.891 2.602 1 98.81 307 ALA B C 1
ATOM 5043 O O . ALA B 1 307 ? 2.422 -27.609 3.086 1 98.81 307 ALA B O 1
ATOM 5044 N N . THR B 1 308 ? 3.238 -26.344 1.446 1 98.88 308 THR B N 1
ATOM 5045 C CA . THR B 1 308 ? 2.062 -26.562 0.613 1 98.88 308 THR B CA 1
ATOM 5046 C C . THR B 1 308 ? 2 -28.016 0.154 1 98.88 308 THR B C 1
ATOM 5048 O O . THR B 1 308 ? 0.931 -28.625 0.156 1 98.88 308 THR B O 1
ATOM 5051 N N . VAL B 1 309 ? 3.146 -28.594 -0.209 1 98.81 309 VAL B N 1
ATOM 5052 C CA . VAL B 1 309 ? 3.207 -30 -0.581 1 98.81 309 VAL B CA 1
ATOM 5053 C C . VAL B 1 309 ? 2.738 -30.859 0.588 1 98.81 309 VAL B C 1
ATOM 5055 O O . VAL B 1 309 ? 1.925 -31.781 0.409 1 98.81 309 VAL B O 1
ATOM 5058 N N . ALA B 1 310 ? 3.227 -30.547 1.734 1 98.75 310 ALA B N 1
ATOM 5059 C CA . ALA B 1 310 ? 2.85 -31.297 2.926 1 98.75 310 ALA B CA 1
ATOM 5060 C C . ALA B 1 310 ? 1.35 -31.203 3.188 1 98.75 310 ALA B C 1
ATOM 5062 O O . ALA B 1 310 ? 0.684 -32.219 3.4 1 98.75 310 ALA B O 1
ATOM 5063 N N . ALA B 1 311 ? 0.829 -30.016 3.143 1 98.81 311 ALA B N 1
ATOM 5064 C CA . ALA B 1 311 ? -0.597 -29.812 3.379 1 98.81 311 ALA B CA 1
ATOM 5065 C C . ALA B 1 311 ? -1.438 -30.547 2.34 1 98.81 311 ALA B C 1
ATOM 5067 O O . ALA B 1 311 ? -2.467 -31.141 2.672 1 98.81 311 ALA B O 1
ATOM 5068 N N . PHE B 1 312 ? -0.992 -30.469 1.155 1 98.62 312 PHE B N 1
ATOM 5069 C CA . PHE B 1 312 ? -1.69 -31.141 0.065 1 98.62 312 PHE B CA 1
ATOM 5070 C C . PHE B 1 312 ? -1.729 -32.656 0.292 1 98.62 312 PHE B C 1
ATOM 5072 O O . PHE B 1 312 ? -2.791 -33.25 0.196 1 98.62 312 PHE B O 1
ATOM 5079 N N . THR B 1 313 ? -0.595 -33.219 0.646 1 97.94 313 THR B N 1
ATOM 5080 C CA . THR B 1 313 ? -0.461 -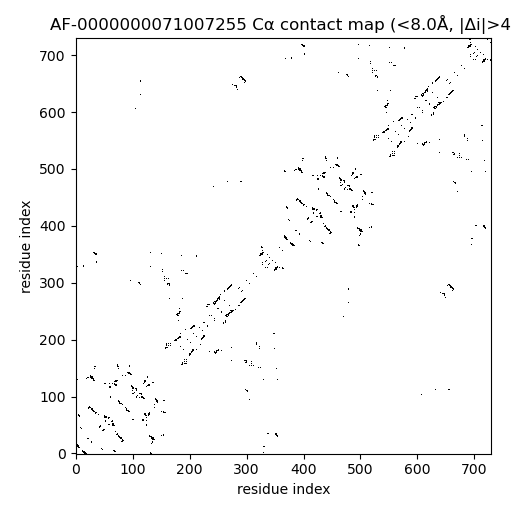34.656 0.829 1 97.94 313 THR B CA 1
ATOM 5081 C C . THR B 1 313 ? -1.232 -35.125 2.061 1 97.94 313 THR B C 1
ATOM 5083 O O . THR B 1 313 ? -1.694 -36.25 2.119 1 97.94 313 THR B O 1
ATOM 5086 N N . GLU B 1 314 ? -1.457 -34.188 2.98 1 97.81 314 GLU B N 1
ATOM 5087 C CA . GLU B 1 314 ? -2.205 -34.5 4.199 1 97.81 314 GLU B CA 1
ATOM 5088 C C . GLU B 1 314 ? -3.707 -34.375 3.969 1 97.81 314 GLU B C 1
ATOM 5090 O O . GLU B 1 314 ? -4.504 -34.688 4.855 1 97.81 314 GLU B O 1
ATOM 5095 N N . GLY B 1 315 ? -4.102 -33.844 2.869 1 97.56 315 GLY B N 1
ATOM 5096 C CA . GLY B 1 315 ? -5.512 -33.75 2.533 1 97.56 315 GLY B CA 1
ATOM 5097 C C . GLY B 1 315 ? -6.164 -32.5 3.08 1 97.56 315 GLY B C 1
ATOM 5098 O O . GLY B 1 315 ? -7.379 -32.469 3.279 1 97.56 315 GLY B O 1
ATOM 5099 N N . ARG B 1 316 ? -5.406 -31.438 3.258 1 98.19 316 ARG B N 1
ATOM 5100 C CA . ARG B 1 316 ? -5.938 -30.234 3.889 1 98.19 316 ARG B CA 1
ATOM 5101 C C . ARG B 1 316 ? -6.703 -29.391 2.883 1 98.19 316 ARG B C 1
ATOM 5103 O O . ARG B 1 316 ? -7.363 -28.406 3.26 1 98.19 316 ARG B O 1
ATOM 5110 N N . PHE B 1 317 ? -6.617 -29.75 1.676 1 98.38 317 PHE B N 1
ATOM 5111 C CA . PHE B 1 317 ? -7.324 -29.031 0.625 1 98.38 317 PHE B CA 1
ATOM 5112 C C . PHE B 1 317 ? -8.438 -29.891 0.034 1 98.38 317 PHE B C 1
ATOM 5114 O O . PHE B 1 317 ? -8.547 -30.016 -1.188 1 98.38 317 PHE B O 1
ATOM 5121 N N . ALA B 1 318 ? -9.258 -30.359 0.861 1 96.25 318 ALA B N 1
ATOM 5122 C CA . ALA B 1 318 ? -10.336 -31.25 0.425 1 96.25 318 ALA B CA 1
ATOM 5123 C C . ALA B 1 318 ? -11.203 -30.578 -0.635 1 96.25 318 ALA B C 1
ATOM 5125 O O . ALA B 1 318 ? -11.68 -29.469 -0.439 1 96.25 318 ALA B O 1
ATOM 5126 N N . GLY B 1 319 ? -11.312 -31.188 -1.729 1 96.38 319 GLY B N 1
ATOM 5127 C CA . GLY B 1 319 ? -12.164 -30.703 -2.803 1 96.38 319 GLY B CA 1
ATOM 5128 C C . GLY B 1 319 ? -11.406 -29.891 -3.836 1 96.38 319 GLY B C 1
ATOM 5129 O O . GLY B 1 319 ? -11.992 -29.438 -4.828 1 96.38 319 GLY B O 1
ATOM 5130 N N . VAL B 1 320 ? -10.125 -29.766 -3.754 1 97.94 320 VAL B N 1
ATOM 5131 C CA . VAL B 1 320 ? -9.336 -28.859 -4.582 1 97.94 320 VAL B CA 1
ATOM 5132 C C . VAL B 1 320 ? -9.297 -29.375 -6.02 1 97.94 320 VAL B C 1
ATOM 5134 O O . VAL B 1 320 ? -9.133 -28.594 -6.961 1 97.94 320 VAL B O 1
ATOM 5137 N N . GLU B 1 321 ? -9.492 -30.672 -6.207 1 97 321 GLU B N 1
ATOM 5138 C CA . GLU B 1 321 ? -9.453 -31.266 -7.539 1 97 321 GLU B CA 1
ATOM 5139 C C . GLU B 1 321 ? -10.523 -30.672 -8.445 1 97 321 GLU B C 1
ATOM 5141 O O . GLU B 1 321 ? -10.367 -30.641 -9.664 1 97 321 GLU B O 1
ATOM 5146 N N . ARG B 1 322 ? -11.578 -30.125 -7.848 1 95 322 ARG B N 1
ATOM 5147 C CA . ARG B 1 322 ? -12.68 -29.547 -8.609 1 95 322 ARG B CA 1
ATOM 5148 C C . ARG B 1 322 ? -12.227 -28.297 -9.359 1 95 322 ARG B C 1
ATOM 5150 O O . ARG B 1 322 ? -12.922 -27.828 -10.266 1 95 322 ARG B O 1
ATOM 5157 N N . MET B 1 323 ? -11.086 -27.766 -9 1 96.31 323 MET B N 1
ATOM 5158 C CA . MET B 1 323 ? -10.539 -26.594 -9.688 1 96.31 323 MET B CA 1
ATOM 5159 C C . MET B 1 323 ? -10.227 -26.922 -11.141 1 96.31 323 MET B C 1
ATOM 5161 O O . MET B 1 323 ? -10.203 -26.031 -11.992 1 96.31 323 MET B O 1
ATOM 5165 N N . ILE B 1 324 ? -9.898 -28.188 -11.352 1 97.25 324 ILE B N 1
ATOM 5166 C CA . ILE B 1 324 ? -9.586 -28.594 -12.719 1 97.25 324 ILE B CA 1
ATOM 5167 C C . ILE B 1 324 ? -10.883 -28.734 -13.516 1 97.25 324 ILE B C 1
ATOM 5169 O O . ILE B 1 324 ? -11.641 -29.688 -13.305 1 97.25 324 ILE B O 1
ATOM 5173 N N . THR B 1 325 ? -11.07 -27.828 -14.445 1 95.62 325 THR B N 1
ATOM 5174 C CA . THR B 1 325 ? -12.344 -27.812 -15.164 1 95.62 325 THR B CA 1
ATOM 5175 C C . THR B 1 325 ? -12.211 -28.469 -16.531 1 95.62 325 THR B C 1
ATOM 5177 O O . THR B 1 325 ? -13.211 -28.781 -17.172 1 95.62 325 THR B O 1
ATOM 5180 N N . ARG B 1 326 ? -10.961 -28.641 -16.922 1 96 326 ARG B N 1
ATOM 5181 C CA . ARG B 1 326 ? -10.758 -29.312 -18.203 1 96 326 ARG B CA 1
ATOM 5182 C C . ARG B 1 326 ? -9.383 -29.953 -18.281 1 96 326 ARG B C 1
ATOM 5184 O O . ARG B 1 326 ? -8.398 -29.391 -17.781 1 96 326 ARG B O 1
ATOM 5191 N N . ARG B 1 327 ? -9.328 -31.156 -18.875 1 97.69 327 ARG B N 1
ATOM 5192 C CA . ARG B 1 327 ? -8.102 -31.875 -19.203 1 97.69 327 ARG B CA 1
ATOM 5193 C C . ARG B 1 327 ? -7.961 -32.031 -20.719 1 97.69 327 ARG B C 1
ATOM 5195 O O . ARG B 1 327 ? -8.898 -32.5 -21.391 1 97.69 327 ARG B O 1
ATOM 5202 N N . ILE B 1 328 ? -6.793 -31.641 -21.219 1 98.12 328 ILE B N 1
ATOM 5203 C CA . ILE B 1 328 ? -6.664 -31.656 -22.672 1 98.12 328 ILE B CA 1
ATOM 5204 C C . ILE B 1 328 ? -5.332 -32.281 -23.062 1 98.12 328 ILE B C 1
ATOM 5206 O O . ILE B 1 328 ? -4.445 -32.469 -22.219 1 98.12 328 ILE B O 1
ATOM 5210 N N . ALA B 1 329 ? -5.242 -32.594 -24.375 1 98 329 ALA B N 1
ATOM 5211 C CA . ALA B 1 329 ? -3.971 -33.062 -24.938 1 98 329 ALA B CA 1
ATOM 5212 C C . ALA B 1 329 ? -3.055 -31.891 -25.25 1 98 329 ALA B C 1
ATOM 5214 O O . ALA B 1 329 ? -3.527 -30.797 -25.562 1 98 329 ALA B O 1
ATOM 5215 N N . LEU B 1 330 ? -1.791 -32.156 -25.141 1 98.25 330 LEU B N 1
ATOM 5216 C CA . LEU B 1 330 ? -0.809 -31.109 -25.453 1 98.25 330 LEU B CA 1
ATOM 5217 C C . LEU B 1 330 ? -1.052 -30.516 -26.828 1 98.25 330 LEU B C 1
ATOM 5219 O O . LEU B 1 330 ? -0.927 -29.312 -27.031 1 98.25 330 LEU B O 1
ATOM 5223 N N . GLU B 1 331 ? -1.486 -31.328 -27.781 1 97.25 331 GLU B N 1
ATOM 5224 C CA . GLU B 1 331 ? -1.701 -30.906 -29.172 1 97.25 331 GLU B CA 1
ATOM 5225 C C . GLU B 1 331 ? -2.852 -29.906 -29.266 1 97.25 331 GLU B C 1
ATOM 5227 O O . GLU B 1 331 ? -2.963 -29.172 -30.25 1 97.25 331 GLU B O 1
ATOM 5232 N N . GLU B 1 332 ? -3.676 -29.922 -28.25 1 97.75 332 GLU B N 1
ATOM 5233 C CA . GLU B 1 332 ? -4.859 -29.078 -28.25 1 97.75 332 GLU B CA 1
ATOM 5234 C C . GLU B 1 332 ? -4.629 -27.812 -27.422 1 97.75 332 GLU B C 1
ATOM 5236 O O . GLU B 1 332 ? -5.543 -27.016 -27.219 1 97.75 332 GLU B O 1
ATOM 5241 N N . LEU B 1 333 ? -3.445 -27.625 -26.984 1 98.44 333 LEU B N 1
ATOM 5242 C CA . LEU B 1 333 ? -3.123 -26.625 -25.969 1 98.44 333 LEU B CA 1
ATOM 5243 C C . LEU B 1 333 ? -3.561 -25.234 -26.406 1 98.44 333 LEU B C 1
ATOM 5245 O O . LEU B 1 333 ? -4.172 -24.5 -25.625 1 98.44 333 LEU B O 1
ATOM 5249 N N . VAL B 1 334 ? -3.27 -24.875 -27.625 1 98.31 334 VAL B N 1
ATOM 5250 C CA . VAL B 1 334 ? -3.553 -23.531 -28.094 1 98.31 334 VAL B CA 1
ATOM 5251 C C . VAL B 1 334 ? -5.059 -23.344 -28.25 1 98.31 334 VAL B C 1
ATOM 5253 O O . VAL B 1 334 ? -5.641 -22.422 -27.656 1 98.31 334 VAL B O 1
ATOM 5256 N N . GLU B 1 335 ? -5.75 -24.234 -28.922 1 97.62 335 GLU B N 1
ATOM 5257 C CA . GLU B 1 335 ? -7.16 -24.078 -29.266 1 97.62 335 GLU B CA 1
ATOM 5258 C C . GLU B 1 335 ? -8.062 -24.297 -28.062 1 97.62 335 GLU B C 1
ATOM 5260 O O . GLU B 1 335 ? -8.922 -23.469 -27.75 1 97.62 335 GLU B O 1
ATOM 5265 N N . LYS B 1 336 ? -7.781 -25.359 -27.312 1 97 336 LYS B N 1
ATOM 5266 C CA . LYS B 1 336 ? -8.703 -25.75 -26.25 1 97 336 LYS B CA 1
ATOM 5267 C C . LYS B 1 336 ? -8.203 -25.234 -24.891 1 97 336 LYS B C 1
ATOM 5269 O O . LYS B 1 336 ? -8.914 -25.344 -23.891 1 97 336 LYS B O 1
ATOM 5274 N N . GLY B 1 337 ? -7.02 -24.781 -24.875 1 97.75 337 GLY B N 1
ATOM 5275 C CA . GLY B 1 337 ? -6.473 -24.188 -23.656 1 97.75 337 GLY B CA 1
ATOM 5276 C C . GLY B 1 337 ? -6.441 -22.672 -23.703 1 97.75 337 GLY B C 1
ATOM 5277 O O . GLY B 1 337 ? -7.363 -22.016 -23.203 1 97.75 337 GLY B O 1
ATOM 5278 N N . PHE B 1 338 ? -5.457 -22.094 -24.406 1 98 338 PHE B N 1
ATOM 5279 C CA . PHE B 1 338 ? -5.195 -20.656 -24.391 1 98 338 PHE B CA 1
ATOM 5280 C C . PHE B 1 338 ? -6.375 -19.891 -24.984 1 98 338 PHE B C 1
ATOM 5282 O O . PHE B 1 338 ? -6.91 -18.984 -24.344 1 98 338 PHE B O 1
ATOM 5289 N N . LYS B 1 339 ? -6.832 -20.25 -26.141 1 97.5 339 LYS B N 1
ATOM 5290 C CA . LYS B 1 339 ? -7.922 -19.531 -26.797 1 97.5 339 LYS B CA 1
ATOM 5291 C C . LYS B 1 339 ? -9.227 -19.672 -26.016 1 97.5 339 LYS B C 1
ATOM 5293 O O . LYS B 1 339 ? -9.977 -18.703 -25.875 1 97.5 339 LYS B O 1
ATOM 5298 N N . THR B 1 340 ? -9.422 -20.875 -25.547 1 95.81 340 THR B N 1
ATOM 5299 C CA . THR B 1 340 ? -10.625 -21.125 -24.766 1 95.81 340 THR B CA 1
ATOM 5300 C C . THR B 1 340 ? -10.648 -20.25 -23.516 1 95.81 340 THR B C 1
ATOM 5302 O O . THR B 1 340 ? -11.68 -19.656 -23.188 1 95.81 340 THR B O 1
ATOM 5305 N N . LEU B 1 341 ? -9.562 -20.156 -22.812 1 94.94 341 LEU B N 1
ATOM 5306 C CA . LEU B 1 341 ? -9.477 -19.391 -21.578 1 94.94 341 LEU B CA 1
ATOM 5307 C C . LEU B 1 341 ? -9.633 -17.891 -21.859 1 94.94 341 LEU B C 1
ATOM 5309 O O . LEU B 1 341 ? -10.109 -17.141 -21 1 94.94 341 LEU B O 1
ATOM 5313 N N . LEU B 1 342 ? -9.258 -17.438 -23.031 1 93.5 342 LEU B N 1
ATOM 5314 C CA . LEU B 1 342 ? -9.391 -16.031 -23.406 1 93.5 342 LEU B CA 1
ATOM 5315 C C . LEU B 1 342 ? -10.82 -15.703 -23.828 1 93.5 342 LEU B C 1
ATOM 5317 O O . LEU B 1 342 ? -11.344 -14.641 -23.484 1 93.5 342 LEU B O 1
ATOM 5321 N N . GLN B 1 343 ? -11.422 -16.625 -24.484 1 91.88 343 GLN B N 1
ATOM 5322 C CA . GLN B 1 343 ? -12.727 -16.391 -25.078 1 91.88 343 GLN B CA 1
ATOM 5323 C C . GLN B 1 343 ? -13.852 -16.656 -24.078 1 91.88 343 GLN B C 1
ATOM 5325 O O . GLN B 1 343 ? -14.906 -16.016 -24.141 1 91.88 343 GLN B O 1
ATOM 5330 N N . ASN B 1 344 ? -13.578 -17.609 -23.188 1 88.38 344 ASN B N 1
ATOM 5331 C CA . ASN B 1 344 ? -14.57 -18.016 -22.203 1 88.38 344 ASN B CA 1
ATOM 5332 C C . ASN B 1 344 ? -13.977 -18.078 -20.797 1 88.38 344 ASN B C 1
ATOM 5334 O O . ASN B 1 344 ? -14.062 -19.094 -20.125 1 88.38 344 ASN B O 1
ATOM 5338 N N . PRO B 1 345 ? -13.508 -16.938 -20.406 1 80.12 345 PRO B N 1
ATOM 5339 C CA . PRO B 1 345 ? -12.812 -16.953 -19.125 1 80.12 345 PRO B CA 1
ATOM 5340 C C . PRO B 1 345 ? -13.727 -17.344 -17.969 1 80.12 345 PRO B C 1
ATOM 5342 O O . PRO B 1 345 ? -13.258 -17.891 -16.953 1 80.12 345 PRO B O 1
ATOM 5345 N N . ASP B 1 346 ? -14.922 -17.25 -18.156 1 86.5 346 ASP B N 1
ATOM 5346 C CA . ASP B 1 346 ? -15.859 -17.438 -17.047 1 86.5 346 ASP B CA 1
ATOM 5347 C C . ASP B 1 346 ? -16.281 -18.906 -16.938 1 86.5 346 ASP B C 1
ATOM 5349 O O . ASP B 1 346 ? -16.875 -19.312 -15.93 1 86.5 346 ASP B O 1
ATOM 5353 N N . GLU B 1 347 ? -15.844 -19.688 -17.859 1 89 347 GLU B N 1
ATOM 5354 C CA . GLU B 1 347 ? -16.328 -21.062 -17.906 1 89 347 GLU B CA 1
ATOM 5355 C C . GLU B 1 347 ? -15.32 -22.016 -17.281 1 89 347 GLU B C 1
ATOM 5357 O O . GLU B 1 347 ? -15.641 -23.172 -17.016 1 89 347 GLU B O 1
ATOM 5362 N N . HIS B 1 348 ? -14.156 -21.516 -17.062 1 92.69 348 HIS B N 1
ATOM 5363 C CA . HIS B 1 348 ? -13.094 -22.391 -16.578 1 92.69 348 HIS B CA 1
ATOM 5364 C C . HIS B 1 348 ? -12.367 -21.766 -15.391 1 92.69 348 HIS B C 1
ATOM 5366 O O . HIS B 1 348 ? -12.359 -20.547 -15.234 1 92.69 348 HIS B O 1
ATOM 5372 N N . ILE B 1 349 ? -11.859 -22.609 -14.578 1 94.75 349 ILE B N 1
ATOM 5373 C CA . ILE B 1 349 ? -10.961 -22.203 -13.508 1 94.75 349 ILE B CA 1
ATOM 5374 C C . ILE B 1 349 ? -9.531 -22.625 -13.836 1 94.75 349 ILE B C 1
ATOM 5376 O O . ILE B 1 349 ? -8.656 -21.766 -14.039 1 94.75 349 ILE B O 1
ATOM 5380 N N . LYS B 1 350 ? -9.32 -23.922 -14.078 1 96.75 350 LYS B N 1
ATOM 5381 C CA . LYS B 1 350 ? -7.996 -24.453 -14.414 1 96.75 350 LYS B CA 1
ATOM 5382 C C . LYS B 1 350 ? -8.086 -25.469 -15.539 1 96.75 350 LYS B C 1
ATOM 5384 O O . LYS B 1 350 ? -8.898 -26.391 -15.484 1 96.75 350 LYS B O 1
ATOM 5389 N N . ILE B 1 351 ? -7.332 -25.25 -16.562 1 97.81 351 ILE B N 1
ATOM 5390 C CA . ILE B 1 351 ? -7.148 -26.234 -17.609 1 97.81 351 ILE B CA 1
ATOM 5391 C C . ILE B 1 351 ? -5.75 -26.844 -17.516 1 97.81 351 ILE B C 1
ATOM 5393 O O . ILE B 1 351 ? -4.766 -26.125 -17.344 1 97.81 351 ILE B O 1
ATOM 5397 N N . VAL B 1 352 ? -5.68 -28.172 -17.547 1 98.56 352 VAL B N 1
ATOM 5398 C CA . VAL B 1 352 ? -4.398 -28.875 -17.5 1 98.56 352 VAL B CA 1
ATOM 5399 C C . VAL B 1 352 ? -4.211 -29.688 -18.781 1 98.56 352 VAL B C 1
ATOM 5401 O O . VAL B 1 352 ? -5.184 -30.109 -19.406 1 98.56 352 VAL B O 1
ATOM 5404 N N . ALA B 1 353 ? -2.98 -29.812 -19.141 1 98.69 353 ALA B N 1
ATOM 5405 C CA . ALA B 1 353 ? -2.66 -30.5 -20.391 1 98.69 353 ALA B CA 1
ATOM 5406 C C . ALA B 1 353 ? -1.642 -31.609 -20.156 1 98.69 353 ALA B C 1
ATOM 5408 O O . ALA B 1 353 ? -0.865 -31.562 -19.203 1 98.69 353 ALA B O 1
ATOM 5409 N N . THR B 1 354 ? -1.651 -32.594 -21.031 1 98.25 354 THR B N 1
ATOM 5410 C CA . THR B 1 354 ? -0.716 -33.719 -20.953 1 98.25 354 THR B CA 1
ATOM 5411 C C . THR B 1 354 ? -0.234 -34.125 -22.344 1 98.25 354 THR B C 1
ATOM 5413 O O . THR B 1 354 ? -0.983 -34 -23.312 1 98.25 354 THR B O 1
ATOM 5416 N N . ALA B 1 355 ? 1.032 -34.469 -22.422 1 95.31 355 ALA B N 1
ATOM 5417 C CA . ALA B 1 355 ? 1.562 -35.031 -23.656 1 95.31 355 ALA B CA 1
ATOM 5418 C C . ALA B 1 355 ? 1.326 -36.531 -23.703 1 95.31 355 ALA B C 1
ATOM 5420 O O . ALA B 1 355 ? 1.539 -37.188 -24.734 1 95.31 355 ALA B O 1
ATOM 5421 N N . GLY B 1 356 ? 0.901 -37.031 -22.531 1 91.31 356 GLY B N 1
ATOM 5422 C CA . GLY B 1 356 ? 0.562 -38.438 -22.469 1 91.31 356 GLY B CA 1
ATOM 5423 C C . GLY B 1 356 ? -0.849 -38.75 -22.953 1 91.31 356 GLY B C 1
ATOM 5424 O O . GLY B 1 356 ? -1.463 -37.938 -23.641 1 91.31 356 GLY B O 1
ATOM 5425 N N . GLU B 1 357 ? -1.316 -39.938 -22.688 1 85.69 357 GLU B N 1
ATOM 5426 C CA . GLU B 1 357 ? -2.66 -40.344 -23.078 1 85.69 357 GLU B CA 1
ATOM 5427 C C . GLU B 1 357 ? -3.715 -39.719 -22.156 1 85.69 357 GLU B C 1
ATOM 5429 O O . GLU B 1 357 ? -3.535 -39.688 -20.938 1 85.69 357 GLU B O 1
ATOM 5434 N N . LEU B 1 358 ? -4.676 -39.094 -22.797 1 87.5 358 LEU B N 1
ATOM 5435 C CA . LEU B 1 358 ? -5.789 -38.562 -22 1 87.5 358 LEU B CA 1
ATOM 5436 C C . LEU B 1 358 ? -6.621 -39.719 -21.438 1 87.5 358 LEU B C 1
ATOM 5438 O O . LEU B 1 358 ? -6.902 -40.688 -22.125 1 87.5 358 LEU B O 1
ATOM 5442 N N . PRO B 1 359 ? -6.797 -39.656 -20.156 1 71.31 359 PRO B N 1
ATOM 5443 C CA . PRO B 1 359 ? -7.672 -40.688 -19.625 1 71.31 359 PRO B CA 1
ATOM 5444 C C . PRO B 1 359 ? -9.055 -40.688 -20.266 1 71.31 359 PRO B C 1
ATOM 5446 O O . PRO B 1 359 ? -9.531 -39.656 -20.703 1 71.31 359 PRO B O 1
ATOM 5449 N N . SER B 1 360 ? -9.594 -41.812 -20.844 1 57.25 360 SER B N 1
ATOM 5450 C CA . SER B 1 360 ? -10.867 -41.969 -21.531 1 57.25 360 SER B CA 1
ATOM 5451 C C . SER B 1 360 ? -11.969 -41.156 -20.891 1 57.25 360 SER B C 1
ATOM 5453 O O . SER B 1 360 ? -12.945 -40.781 -21.547 1 57.25 360 SER B O 1
ATOM 5455 N N . ARG B 1 361 ? -12.266 -41.125 -19.641 1 50.91 361 ARG B N 1
ATOM 5456 C CA . ARG B 1 361 ? -13.453 -40.531 -19.016 1 50.91 361 ARG B CA 1
ATOM 5457 C C . ARG B 1 361 ? -13.414 -39 -19.109 1 50.91 361 ARG B C 1
ATOM 5459 O O . ARG B 1 361 ? -14.422 -38.344 -18.875 1 50.91 361 ARG B O 1
ATOM 5466 N N . ASP B 1 362 ? -12.375 -38.281 -19.094 1 46.59 362 ASP B N 1
ATOM 5467 C CA . ASP B 1 362 ? -12.281 -36.906 -18.688 1 46.59 362 ASP B CA 1
ATOM 5468 C C . ASP B 1 362 ? -12.547 -35.969 -19.859 1 46.59 362 ASP B C 1
ATOM 5470 O O . ASP B 1 362 ? -12.266 -34.75 -19.781 1 46.59 362 ASP B O 1
ATOM 5474 N N . SER B 1 363 ? -12.805 -36.438 -21.094 1 40 363 SER B N 1
ATOM 5475 C CA . SER B 1 363 ? -13.172 -35.531 -22.172 1 40 363 SER B CA 1
ATOM 5476 C C . SER B 1 363 ? -14.422 -34.719 -21.797 1 40 363 SER B C 1
ATOM 5478 O O . SER B 1 363 ? -14.82 -33.812 -22.531 1 40 363 SER B O 1
ATOM 5480 N N . THR B 1 364 ? -15.383 -35.375 -21.141 1 35.44 364 THR B N 1
ATOM 5481 C CA . THR B 1 364 ? -16.703 -34.781 -20.984 1 35.44 364 THR B CA 1
ATOM 5482 C C . THR B 1 364 ? -16.703 -33.781 -19.812 1 35.44 364 THR B C 1
ATOM 5484 O O . THR B 1 364 ? -17.75 -33.469 -19.266 1 35.44 364 THR B O 1
ATOM 5487 N N . LEU B 1 365 ? -15.719 -33.312 -19.172 1 33.94 365 LEU B N 1
ATOM 5488 C CA . LEU B 1 365 ? -16.219 -32.281 -18.25 1 33.94 365 LEU B CA 1
ATOM 5489 C C . LEU B 1 365 ? -16.734 -31.062 -19.016 1 33.94 365 LEU B C 1
ATOM 5491 O O . LEU B 1 365 ? -16.125 -30.641 -20 1 33.94 365 LEU B O 1
#

Secondary structure (DSSP, 8-state):
-EEEEEEETTEEEEEE-PPP---SS-EEEEEEEEEPPHHHHHHHHH--SSS--TTT-S-TTT---SSEE---EEEEEEEE--TTSS--TT-EEEE--EE--S-SHHHHTT-GGG-TT-EETTTSSS--SSBSEEEE-GGGEEE--TTS-HHHHTTHHHHHHHHHHHHHT--S--TT--EEEE--SHHHHHHHHHHHHTT---EEEE-S-HHHHHHHTTTSSEEE-TTTS-HHHHHHHTTTTS-EEEEEE-S--HHHHHHHHHHEEEEEEEEE----SS--B--HHHHHHHT-EEEE--S--HHHHHHHHHHHHTTTTTTGGGGEEEEEEGGGIIIIIIIHHHH-GGG-SEEEEESSPPPGGGG--/-EEEEEEETTEEEEEE-PPP---SS-EEEEEEEEEPPHHHHHHHHH--SSS--TTT-S-TTT---SSEE---EEEEEEEE--TTSS--TT-EEEE--EE--S-SHHHHTT-GGG-TT-EETTTSSS--SSBSEEEE-GGGEEE--TTS-HHHHTTHHHHHHHHHHHHHT--S--TT--EEEE--SHHHHHHHHHHHHTT---EEEE-S-HHHHHHHTTTSSEEE-TTTS-HHHHHHHTTTTS-EEEEEE-S--HHHHHHHHHHEEEEEEEEE----SS--B--HHHHHHHT-EEEE--S--HHHHHHHHHHHHTTTTTTGGGGEEEEEEGGGIIIIIIIHHHH-GGG-SEEEEESSPPPGGGGG-

pLDDT: mean 95.85, std 7.44, range [33.94, 98.94]

Radius of gyration: 29.74 Å; Cα contacts (8 Å, |Δi|>4): 1828; chains: 2; bounding box: 51×89×67 Å

Foldseek 3Di:
DWFFKDAAALDTDTDDDDDDDEDLFWWKWFWFKFWDDPVNLLRNHHDPDQAAEDVNAAQPFANDHPTAGATFLTKTFTCGDHPPDPDDGGFTKTFQFKDADCPDPCNVVLNRLPHPRIDGARRRHQHHNLDRMGIGGPLRIDTADPPDDRNLSSLLQLLLLLLALVVVLPDPAADPAAEEEEELAQNSVSNLLNSVLRPHAHYEYEYQFPLSQVVCVVSHPHYDNVVVDQLLVVQCVVPVRQAGAYYEYADQDQVSQVSNLSRHGAQHEYEYSYDHPDDHDDPVCSCVVSVYHYYYDYGHGPVSSVVSSVCVNVCSRPPSSVLAQAEEESNCCSPVNNVCCVVCVSRHRMYMYGPDDDDVPGHPD/DWFWKDAAALDTDTDDDDDDDEDLFWWKWFWFKFWDDPQNLLRNHHDPDQAAEDVNAAQPFANDHPTAGATFLTKTFTCGDHPPDPDDGGFTKTFQFKDADCPDPCNVVLNRLPHPRIDGARRRHQHHNLDRMGIGGPLRIDTADPPDDRNLSSLLQLLLLLLALVVVLPDPAADPAAEEEEELAQNSVSNLLNSVLRPHAHYEYEYQFPLSQVVCVVSHPHYDNVVVDQLLVVQCVVPVRQAGAYYEYADQDQVSQVSNLSRHGAQHEYEYSYDHPDDHDDPVCSCVVSVYHYYYDYGHGPVSSVVSSVCVNVCSRPPSSVLAPAEEESNCCSPCNNVCCVVCVSRHRMYMYGPDDDDPPGHPD